Protein AF-A0A1I6NXC6-F1 (afdb_monomer_lite)

InterPro domains:
  IPR058502 PLL-like beta propeller [PF26607] (380-696)

Secondary structure (DSSP, 8-state):
-----EE-HHHHHHHHHHHHH-TT---TT-BSS--TTTTTS--TTSS-BTTTEE-EEEEE-BGGGTB-HHHHHHHHHHTT-TTEEEEEETTEEEE-SSSSSTT-EEE--SS---SSEEEEEE-TTGGGG--SPP--GGGGGG----PPPP---PPPP-PPPPPPPPPPPPPPPP-TTTT-S--HHHHHHHHHHHHHTT--HHHHHHHHHHHHHHTSS---S--STT-BTTTTB-GGGTS--HHHHH-HHHHHHHHHHHHHHHHHH-TT--HHHHHHHHH---GGGGGGTGGGHHHHHHHHHHHHHHHHHHSSPPP-PPPP----------------------PPPP-PPPP-PPPPPPPPPPPPPPPPPPEEEEEEEE-TTS-EEEEEEETTSEEEEEEESSTTSPEEEEEEEEE-BSS--EEEE-TTS-EEEEEEBTTSEEEEEEESSTTSPPPPPEEEEEEBSSPPEEEE-TTS-EEEEEEBTTS-EEEEEBSSTT-PBPPPEE----EEEEEEEEE-TTS-EEEEEEETTS-EEEEEESSTTPPBPPPEE----BSSPPEEEE-GGG-EEEEEEBTTS-EEEEESTTTT---EEEE--EEEEEEEEE-TTS-EEEEEEETTS-EEEEEBSSTTSPBPPPEE----BSSPPEEEE-TTS-EEEEEEBTTSPEEEEE-SSTTSPPPPPEESGGGB--

Sequence (698 aa):
MAANWRLAGSLETLRAQFDAAFPQRSKETDGTIGNAEHQSRESDHNPWYGPGIVTAMDITHDPAHGVDINRLTDELAASRDPRIKYIIANGLILDSRPGQSPWQWTQYNGSNPHTKHFHISVMDSPVCDDRRPWNLPSLAGQQGHKPQQPNPQQPHHPQPHHPQQPGRPPKAPQWPFGNMPWDPNVCKTIFRVGRDMHVSPKVMLSAFETGLVESQMQNVDHGDRDSVGVFQQRPSQGWGSVEQCRDVRHASRKYFERAIAVERQNPHYNAGQIAPDVQRPQEDLRGKYQQREGDARKLLDWTAKAVEAEDAPPQQGQPPNQGQPPQQGQPPNQGQPPQQGQPPQQGQPPNQGQPPRPTPPPAPEPVVPAVFGTGILTGRDGALSAFATSLSGEVVTAWQVEPGGDWVGWLGIGGEPAGRPVVVREPSGGMAVFVRDNNGEVITSSCPKQGAKWGPWIGLRGRITDDPVAVLRPDGAIALYAVGEDGRLHSAAQAGRGGHWNDWDDHGGELIGRPAVALGPNGAVSVFARNARREVVMSTQGTAGAGWSDWTSLGGSMAGDPVVVTLAHGVTVLFAVGDDQQLYCQERPGEGGTWSALGGDFTGTPAIGLNPNGRLEVFVRDTSGAVHTAEQQVAHGGWTAWTDLGGELEGDPVAISRPDGACTLFAIGRDGDMRTAHQPEPDSPWKPWADLVDTLKA

Foldseek 3Di:
DPQDADEQQQVVLVVVLCCVLQVPDDCPPKAQADDPVRQVDDDLNWLDADSRYRFKIKGFDDVVRPRHPLQVVLQVLLLLQLFWQWKAAQQWIAGCDDDPHHSAIDGHPDPDNRHGIMMTGTDSDNSSNPNPHDDGPSSPPPPDDDDDDDDDDDDDDDDDDDDDDDDDADAQDDDPPPPQPADLVLLLLLLVLCVLQLPDPQLSLLLLLQLCVQPNNDQALDDPPQQGGSNRDHVVVVLNDSVQRSPSNSVSNSLSVQLVVQCVVPVPDGSLQSNCSSVVDPPVCSNSSVVCSVVSVVSNVSSVSNVSNVPDDDDPDDPDDDDDDDDDDDDDDDDDDDDDDDDDDDDDDDDDDDDDDDDDPPDRDDRAFQFAAWEWDQFSQRKIKIWTQGPNQFIWIKIAPHHVAFIAGIDGQGDRAPAHWYKDQFSLSKIKIWGQHPQQWIKIWIDSHPPGRIDDIDTLGFRADHTWDWDQFPQRKIKTWGQGPQQFIWMWIAPGRVHDIDHIDTQGDQFDDGWEWDADPQRKIKIWGAHPQQFIWIWIDGHPPHRIDDIGTLGARFQETKYWDAFPPRWIKIWGQHPQRWIWMWTRRPPPTHIDTPGDAFDYYKEWAAFPQQKIKIWTAHPQGWIWIWIAPHHVHDIDDIDTLGAQFDFTKYWDQDNQGKIKIWGAHPSSFIWIKIDPHHPHDIDHIDGSVVSHDD

Radius of gyration: 32.99 Å; chains: 1; bounding box: 83×72×105 Å

Structure (mmCIF, N/CA/C/O backbone):
data_AF-A0A1I6NXC6-F1
#
_entry.id   AF-A0A1I6NXC6-F1
#
loop_
_atom_site.group_PDB
_atom_site.id
_atom_site.type_symbol
_atom_site.label_atom_id
_atom_site.label_alt_id
_atom_site.label_comp_id
_atom_site.label_asym_id
_atom_site.label_entity_id
_atom_site.label_seq_id
_atom_site.pdbx_PDB_ins_code
_atom_site.Cartn_x
_atom_site.Cartn_y
_atom_site.Cartn_z
_atom_site.occupancy
_atom_site.B_iso_or_equiv
_atom_site.auth_seq_id
_atom_site.auth_comp_id
_atom_site.auth_asym_id
_atom_site.auth_atom_id
_atom_site.pdbx_PDB_model_num
ATOM 1 N N . MET A 1 1 ? 35.362 44.430 -30.955 1.00 41.31 1 MET A N 1
ATOM 2 C CA . MET A 1 1 ? 35.226 44.664 -29.502 1.00 41.31 1 MET A CA 1
ATOM 3 C C . MET A 1 1 ? 34.433 43.488 -28.971 1.00 41.31 1 MET A C 1
ATOM 5 O O . MET A 1 1 ? 33.267 43.388 -29.323 1.00 41.31 1 MET A O 1
ATOM 9 N N . ALA A 1 2 ? 35.073 42.534 -28.289 1.00 48.44 2 ALA A N 1
ATOM 10 C CA . ALA A 1 2 ? 34.343 41.422 -27.681 1.00 48.44 2 ALA A CA 1
ATOM 11 C C . ALA A 1 2 ? 33.332 42.025 -26.700 1.00 48.44 2 ALA A C 1
ATOM 13 O O . ALA A 1 2 ? 33.720 42.838 -25.861 1.00 48.44 2 ALA A O 1
ATOM 14 N N . ALA A 1 3 ? 32.045 41.727 -26.873 1.00 57.53 3 ALA A N 1
ATOM 15 C CA . ALA A 1 3 ? 31.033 42.173 -25.929 1.00 57.53 3 ALA A CA 1
ATOM 16 C C . ALA A 1 3 ? 31.416 41.616 -24.551 1.00 57.53 3 ALA A C 1
ATOM 18 O O . ALA A 1 3 ? 31.557 40.402 -24.404 1.00 57.53 3 ALA A O 1
ATOM 19 N N . ASN A 1 4 ? 31.668 42.500 -23.581 1.00 77.25 4 ASN A N 1
ATOM 20 C CA . ASN A 1 4 ? 31.928 42.104 -22.201 1.00 77.25 4 ASN A CA 1
ATOM 21 C C . ASN A 1 4 ? 30.671 41.404 -21.688 1.00 77.25 4 ASN A C 1
ATOM 23 O O . ASN A 1 4 ? 29.677 42.071 -21.413 1.00 77.25 4 ASN A O 1
ATOM 27 N N . TRP A 1 5 ? 30.713 40.077 -21.606 1.00 88.19 5 TRP A N 1
ATOM 28 C CA . TRP A 1 5 ? 29.634 39.273 -21.057 1.00 88.19 5 TRP A CA 1
ATOM 29 C C . TRP A 1 5 ? 30.101 38.516 -19.821 1.00 88.19 5 TRP A C 1
ATOM 31 O O . TRP A 1 5 ? 31.293 38.248 -19.651 1.00 88.19 5 TRP A O 1
ATOM 41 N N . ARG A 1 6 ? 29.151 38.156 -18.960 1.00 91.94 6 ARG A N 1
ATOM 42 C CA . ARG A 1 6 ? 29.378 37.222 -17.852 1.00 91.94 6 ARG A CA 1
ATOM 43 C C . ARG A 1 6 ? 28.162 36.337 -17.629 1.00 91.94 6 ARG A C 1
ATOM 45 O O . ARG A 1 6 ? 27.051 36.708 -18.001 1.00 91.94 6 ARG A O 1
ATOM 52 N N . LEU A 1 7 ? 28.369 35.192 -16.990 1.00 94.50 7 LEU A N 1
ATOM 53 C CA . LEU A 1 7 ? 27.272 34.341 -16.546 1.00 94.50 7 LEU A CA 1
ATOM 54 C C . LEU A 1 7 ? 26.564 34.987 -15.342 1.00 94.50 7 LEU A C 1
ATOM 56 O O . LEU A 1 7 ? 27.175 35.719 -14.553 1.00 94.50 7 LEU A O 1
ATOM 60 N N . ALA A 1 8 ? 25.264 34.738 -15.215 1.00 96.56 8 ALA A N 1
ATOM 61 C CA . ALA A 1 8 ? 24.493 35.099 -14.035 1.00 96.56 8 ALA A CA 1
ATOM 62 C C . ALA A 1 8 ? 25.135 34.516 -12.761 1.00 96.56 8 ALA A C 1
ATOM 64 O O . ALA A 1 8 ? 25.502 33.339 -12.719 1.00 96.56 8 ALA A O 1
ATOM 65 N N . GLY A 1 9 ? 25.266 35.329 -11.710 1.00 95.00 9 GLY A N 1
ATOM 66 C CA . GLY A 1 9 ? 25.979 34.948 -10.488 1.00 95.00 9 GLY A CA 1
ATOM 67 C C . GLY A 1 9 ? 25.385 33.723 -9.789 1.00 95.00 9 GLY A C 1
ATOM 68 O O . GLY A 1 9 ? 26.129 32.923 -9.225 1.00 95.00 9 GLY A O 1
ATOM 69 N N . SER A 1 10 ? 24.066 33.530 -9.874 1.00 97.00 10 SER A N 1
ATOM 70 C CA . SER A 1 10 ? 23.400 32.327 -9.364 1.00 97.00 10 SER A CA 1
ATOM 71 C C . SER A 1 10 ? 23.815 31.061 -10.120 1.00 97.00 10 SER A C 1
ATOM 73 O O . SER A 1 10 ? 24.087 30.043 -9.486 1.00 97.00 10 SER A O 1
ATOM 75 N N . LEU A 1 11 ? 23.943 31.118 -11.449 1.00 97.50 11 LEU A N 1
ATOM 76 C CA . LEU A 1 11 ? 24.379 29.987 -12.273 1.00 97.50 11 LEU A CA 1
ATOM 77 C C . LEU A 1 11 ? 25.868 29.677 -12.078 1.00 97.50 11 LEU A C 1
ATOM 79 O O . LEU A 1 11 ? 26.252 28.509 -12.087 1.00 97.50 11 LEU A O 1
ATOM 83 N N . GLU A 1 12 ? 26.703 30.689 -11.820 1.00 96.81 12 GLU A N 1
ATOM 84 C CA . GLU A 1 12 ? 28.094 30.469 -11.400 1.00 96.81 12 GLU A CA 1
ATOM 85 C C . GLU A 1 12 ? 28.165 29.690 -10.081 1.00 96.81 12 GLU A C 1
ATOM 87 O O . GLU A 1 12 ? 28.924 28.723 -9.986 1.00 96.81 12 GLU A O 1
ATOM 92 N N . THR A 1 13 ? 27.352 30.074 -9.088 1.00 97.06 13 THR A N 1
ATOM 93 C CA . THR A 1 13 ? 27.250 29.352 -7.812 1.00 97.06 13 THR A CA 1
ATOM 94 C C . THR A 1 13 ? 26.755 27.919 -8.027 1.00 97.06 13 THR A C 1
ATOM 96 O O . THR A 1 13 ? 27.363 26.989 -7.501 1.00 97.06 13 THR A O 1
ATOM 99 N N . LEU A 1 14 ? 25.711 27.718 -8.841 1.00 96.19 14 LEU A N 1
ATOM 100 C CA . LEU A 1 14 ? 25.164 26.388 -9.134 1.00 96.19 14 LEU A CA 1
ATOM 101 C C . LEU A 1 14 ? 26.211 25.478 -9.778 1.00 96.19 14 LEU A C 1
ATOM 103 O O . LEU A 1 14 ? 26.420 24.350 -9.336 1.00 96.19 14 LEU A O 1
ATOM 107 N N . ARG A 1 15 ? 26.912 25.984 -10.799 1.00 95.75 15 ARG A N 1
ATOM 108 C CA . ARG A 1 15 ? 27.967 25.241 -11.495 1.00 95.75 15 ARG A CA 1
ATOM 109 C C . ARG A 1 15 ? 29.103 24.861 -10.555 1.00 95.75 15 ARG A C 1
ATOM 111 O O . ARG A 1 15 ? 29.583 23.735 -10.614 1.00 95.75 15 ARG A O 1
ATOM 118 N N . ALA A 1 16 ? 29.516 25.777 -9.680 1.00 94.94 16 ALA A N 1
ATOM 119 C CA . ALA A 1 16 ? 30.554 25.502 -8.694 1.00 94.94 16 ALA A CA 1
ATOM 120 C C . ALA A 1 16 ? 30.125 24.411 -7.703 1.00 94.94 16 ALA A C 1
ATOM 122 O O . ALA A 1 16 ? 30.927 23.540 -7.379 1.00 94.94 16 ALA A O 1
ATOM 123 N N . GLN A 1 17 ? 28.864 24.413 -7.259 1.00 95.31 17 GLN A N 1
ATOM 124 C CA . GLN A 1 17 ? 28.348 23.356 -6.388 1.00 95.31 17 GLN A CA 1
ATOM 125 C C . GLN A 1 17 ? 28.263 22.006 -7.108 1.00 95.31 17 GLN A C 1
ATOM 127 O O . GLN A 1 17 ? 28.632 20.997 -6.515 1.00 95.31 17 GLN A O 1
ATOM 132 N N . PHE A 1 18 ? 27.861 21.975 -8.384 1.00 93.75 18 PHE A N 1
ATOM 133 C CA . PHE A 1 18 ? 27.894 20.749 -9.188 1.00 93.75 18 PHE A CA 1
ATOM 134 C C . PHE A 1 18 ? 29.313 20.211 -9.375 1.00 93.75 18 PHE A C 1
ATOM 136 O O . PHE A 1 18 ? 29.541 19.021 -9.189 1.00 93.75 18 PHE A O 1
ATOM 143 N N . ASP A 1 19 ? 30.274 21.075 -9.701 1.00 93.31 19 ASP A N 1
ATOM 144 C CA . ASP A 1 19 ? 31.680 20.684 -9.849 1.00 93.31 19 ASP A CA 1
ATOM 145 C C . ASP A 1 19 ? 32.289 20.191 -8.530 1.00 93.31 19 ASP A C 1
ATOM 147 O O . ASP A 1 19 ? 33.120 19.287 -8.536 1.00 93.31 19 ASP A O 1
ATOM 151 N N . ALA A 1 20 ? 31.875 20.764 -7.398 1.00 91.25 20 ALA A N 1
ATOM 152 C CA . ALA A 1 20 ? 32.341 20.345 -6.082 1.00 91.25 20 ALA A CA 1
ATOM 153 C C . ALA A 1 20 ? 31.706 19.022 -5.625 1.00 91.25 20 ALA A C 1
ATOM 155 O O . ALA A 1 20 ? 32.400 18.185 -5.048 1.00 91.25 20 ALA A O 1
ATOM 156 N N . ALA A 1 21 ? 30.408 18.831 -5.872 1.00 87.06 21 ALA A N 1
ATOM 157 C CA . ALA A 1 21 ? 29.679 17.616 -5.507 1.00 87.06 21 ALA A CA 1
ATOM 158 C C . ALA A 1 21 ? 30.024 16.429 -6.421 1.00 87.06 21 ALA A C 1
ATOM 160 O O . ALA A 1 21 ? 30.088 15.293 -5.957 1.00 87.06 21 ALA A O 1
ATOM 161 N N . PHE A 1 22 ? 30.300 16.696 -7.701 1.00 90.81 22 PHE A N 1
ATOM 162 C CA . PHE A 1 22 ? 30.570 15.688 -8.725 1.00 90.81 22 PHE A CA 1
ATOM 163 C C . PHE A 1 22 ? 31.883 16.003 -9.458 1.00 90.81 22 PHE A C 1
ATOM 165 O O . PHE A 1 22 ? 31.875 16.362 -10.637 1.00 90.81 22 PHE A O 1
ATOM 172 N N . PRO A 1 23 ? 33.044 15.869 -8.788 1.00 91.81 23 PRO A N 1
ATOM 173 C CA . PRO A 1 23 ? 34.330 16.313 -9.333 1.00 91.81 23 PRO A CA 1
ATOM 174 C C . PRO A 1 23 ? 34.768 15.550 -10.590 1.00 91.81 23 PRO A C 1
ATOM 176 O O . PRO A 1 23 ? 35.602 16.044 -11.346 1.00 91.81 23 PRO A O 1
ATOM 179 N N . GLN A 1 24 ? 34.213 14.356 -10.815 1.00 92.19 24 GLN A N 1
ATOM 180 C CA . GLN A 1 24 ? 34.509 13.503 -11.968 1.00 92.19 24 GLN A CA 1
ATOM 181 C C . GLN A 1 24 ? 33.476 13.613 -13.096 1.00 92.19 24 GLN A C 1
ATOM 183 O O . GLN A 1 24 ? 33.623 12.922 -14.100 1.00 92.19 24 GLN A O 1
ATOM 188 N N . ARG A 1 25 ? 32.452 14.469 -12.961 1.00 94.69 25 ARG A N 1
ATOM 189 C CA . ARG A 1 25 ? 31.412 14.594 -13.984 1.00 94.69 25 ARG A CA 1
ATOM 190 C C . ARG A 1 25 ? 31.987 15.014 -15.334 1.00 94.69 25 ARG A C 1
ATOM 192 O O . ARG A 1 25 ? 32.859 15.887 -15.423 1.00 94.69 25 ARG A O 1
ATOM 199 N N . SER A 1 26 ? 31.411 14.465 -16.391 1.00 91.19 26 SER A N 1
ATOM 200 C CA . SER A 1 26 ? 31.588 14.941 -17.749 1.00 91.19 26 SER A CA 1
ATOM 201 C C . SER A 1 26 ? 31.119 16.391 -17.869 1.00 91.19 26 SER A C 1
ATOM 203 O O . SER A 1 26 ? 30.160 16.830 -17.226 1.00 91.19 26 SER A O 1
ATOM 205 N N . LYS A 1 27 ? 31.825 17.139 -18.717 1.00 93.62 27 LYS A N 1
ATOM 206 C CA . LYS A 1 27 ? 31.499 18.517 -19.111 1.00 93.62 27 LYS A CA 1
ATOM 207 C C . LYS A 1 27 ? 31.366 18.643 -20.631 1.00 93.62 27 LYS A C 1
ATOM 209 O O . LYS A 1 27 ? 31.458 19.741 -21.166 1.00 93.62 27 LYS A O 1
ATOM 214 N N . GLU A 1 28 ? 31.203 17.515 -21.328 1.00 87.69 28 GLU A N 1
ATOM 215 C CA . GLU A 1 28 ? 31.209 17.420 -22.796 1.00 87.69 28 GLU A CA 1
ATOM 216 C C . GLU A 1 28 ? 30.184 18.347 -23.459 1.00 87.69 28 GLU A C 1
ATOM 218 O O . GLU A 1 28 ? 30.445 18.908 -24.521 1.00 87.69 28 GLU A O 1
ATOM 223 N N . THR A 1 29 ? 29.033 18.532 -22.814 1.00 86.75 29 THR A N 1
ATOM 224 C CA . THR A 1 29 ? 27.932 19.367 -23.309 1.00 86.75 29 THR A CA 1
ATOM 225 C C . THR A 1 29 ? 27.612 20.545 -22.390 1.00 86.75 29 THR A C 1
ATOM 227 O O . THR A 1 29 ? 26.541 21.132 -22.511 1.00 86.75 29 THR A O 1
ATOM 230 N N . ASP A 1 30 ? 28.518 20.903 -21.473 1.00 90.44 30 ASP A N 1
ATOM 231 C CA . ASP A 1 30 ? 28.345 22.103 -20.657 1.00 90.44 30 ASP A CA 1
ATOM 232 C C . ASP A 1 30 ? 28.403 23.347 -21.555 1.00 90.44 30 ASP A C 1
ATOM 234 O O . ASP A 1 30 ? 29.331 23.524 -22.347 1.00 90.44 30 ASP A O 1
ATOM 238 N N . GLY A 1 31 ? 27.423 24.235 -21.408 1.00 87.38 31 GLY A N 1
ATOM 239 C CA . GLY A 1 31 ? 27.270 25.410 -22.262 1.00 87.38 31 GLY A CA 1
ATOM 240 C C . GLY A 1 31 ? 26.819 26.621 -21.462 1.00 87.38 31 GLY A C 1
ATOM 241 O O . GLY A 1 31 ? 25.919 26.521 -20.642 1.00 87.38 31 GLY A O 1
ATOM 242 N N . THR A 1 32 ? 27.446 27.778 -21.667 1.00 83.44 32 THR A N 1
ATOM 243 C CA . THR A 1 32 ? 27.064 29.035 -20.983 1.00 83.44 32 THR A CA 1
ATOM 244 C C . THR A 1 32 ? 26.995 30.232 -21.920 1.00 83.44 32 THR A C 1
ATOM 246 O O . THR A 1 32 ? 26.836 31.354 -21.455 1.00 83.44 32 THR A O 1
ATOM 249 N N . ILE A 1 33 ? 27.226 30.032 -23.217 1.00 82.00 33 ILE A N 1
ATOM 250 C CA . ILE A 1 33 ? 27.068 31.064 -24.238 1.00 82.00 33 ILE A CA 1
ATOM 251 C C . ILE A 1 33 ? 26.760 30.414 -25.587 1.00 82.00 33 ILE A C 1
ATOM 253 O O . ILE A 1 33 ? 27.369 29.409 -25.959 1.00 82.00 33 ILE A O 1
ATOM 257 N N . GLY A 1 34 ? 25.829 31.006 -26.332 1.00 65.88 34 GLY A N 1
ATOM 258 C CA . GLY A 1 34 ? 25.499 30.589 -27.687 1.00 65.88 34 GLY A CA 1
ATOM 259 C C . GLY A 1 34 ? 26.682 30.765 -28.647 1.00 65.88 34 GLY A C 1
ATOM 260 O O . GLY A 1 34 ? 27.421 31.752 -28.577 1.00 65.88 34 GLY A O 1
ATOM 261 N N . ASN A 1 35 ? 26.858 29.820 -29.577 1.00 63.41 35 ASN A N 1
ATOM 262 C CA . ASN A 1 35 ? 27.834 29.950 -30.664 1.00 63.41 35 ASN A CA 1
ATOM 263 C C . ASN A 1 35 ? 27.443 31.088 -31.643 1.00 63.41 35 ASN A C 1
ATOM 265 O O . ASN A 1 35 ? 26.356 31.653 -31.548 1.00 63.41 35 ASN A O 1
ATOM 269 N N . ALA A 1 36 ? 28.313 31.435 -32.599 1.00 55.56 36 ALA A N 1
ATOM 270 C CA . ALA A 1 36 ? 28.090 32.568 -33.511 1.00 55.56 36 ALA A CA 1
ATOM 271 C C . ALA A 1 36 ? 26.783 32.477 -34.338 1.00 55.56 36 ALA A C 1
ATOM 273 O O . ALA A 1 36 ? 26.189 33.509 -34.638 1.00 55.56 36 ALA A O 1
ATOM 274 N N . GLU A 1 37 ? 26.298 31.268 -34.651 1.00 52.62 37 GLU A N 1
ATOM 275 C CA . GLU A 1 37 ? 24.985 31.039 -35.288 1.00 52.62 37 GLU A CA 1
ATOM 276 C C . GLU A 1 37 ? 23.809 31.175 -34.303 1.00 52.62 37 GLU A C 1
ATOM 278 O O . GLU A 1 37 ? 22.696 31.524 -34.684 1.00 52.62 37 GLU A O 1
ATOM 283 N N . HIS A 1 38 ? 24.033 30.920 -33.014 1.00 57.31 38 HIS A N 1
ATOM 284 C CA . HIS A 1 38 ? 23.045 31.057 -31.942 1.00 57.31 38 HIS A CA 1
ATOM 285 C C . HIS A 1 38 ? 22.894 32.514 -31.460 1.00 57.31 38 HIS A C 1
ATOM 287 O O . HIS A 1 38 ? 21.859 32.874 -30.898 1.00 57.31 38 HIS A O 1
ATOM 293 N N . GLN A 1 39 ? 23.897 33.364 -31.711 1.00 60.62 39 GLN A N 1
ATOM 294 C CA . GLN A 1 39 ? 23.904 34.790 -31.353 1.00 60.62 39 GLN A CA 1
ATOM 295 C C . GLN A 1 39 ? 23.007 35.662 -32.245 1.00 60.62 39 GLN A C 1
ATOM 297 O O . GLN A 1 39 ? 22.719 36.801 -31.887 1.00 60.62 39 GLN A O 1
ATOM 302 N N . SER A 1 40 ? 22.522 35.147 -33.381 1.00 59.69 40 SER A N 1
ATOM 303 C CA . SER A 1 40 ? 21.621 35.881 -34.282 1.00 59.69 40 SER A CA 1
ATOM 304 C C . SER A 1 40 ? 20.133 35.784 -33.907 1.00 59.69 40 SER A C 1
ATOM 306 O O . SER A 1 40 ? 19.291 36.276 -34.657 1.00 59.69 40 SER A O 1
ATOM 308 N N . ARG A 1 41 ? 19.787 35.130 -32.789 1.00 66.12 41 ARG A N 1
ATOM 309 C CA . ARG A 1 41 ? 18.406 34.919 -32.310 1.00 66.12 41 ARG A CA 1
ATOM 310 C C . ARG A 1 41 ? 18.233 35.332 -30.849 1.00 66.12 41 ARG A C 1
ATOM 312 O O . ARG A 1 41 ? 19.198 35.338 -30.094 1.00 66.12 41 ARG A O 1
ATOM 319 N N . GLU A 1 42 ? 17.007 35.636 -30.430 1.00 68.69 42 GLU A N 1
ATOM 320 C CA . GLU A 1 42 ? 16.698 35.847 -29.009 1.00 68.69 42 GLU A CA 1
ATOM 321 C C . GLU A 1 42 ? 16.856 34.520 -28.247 1.00 68.69 42 GLU A C 1
ATOM 323 O O . GLU A 1 42 ? 16.212 33.520 -28.571 1.00 68.69 42 GLU A O 1
ATOM 328 N N . SER A 1 43 ? 17.786 34.478 -27.289 1.00 81.69 43 SER A N 1
ATOM 329 C CA . SER A 1 43 ? 18.111 33.286 -26.499 1.00 81.69 43 SER A CA 1
ATOM 330 C C . SER A 1 43 ? 18.700 33.694 -25.153 1.00 81.69 43 SER A C 1
ATOM 332 O O . SER A 1 43 ? 19.532 34.600 -25.096 1.00 81.69 43 SER A O 1
ATOM 334 N N . ASP A 1 44 ? 18.341 32.977 -24.087 1.00 86.62 44 ASP A N 1
ATOM 335 C CA . ASP A 1 44 ? 18.899 33.199 -22.746 1.00 86.62 44 ASP A CA 1
ATOM 336 C C . ASP A 1 44 ? 20.384 32.783 -22.646 1.00 86.62 44 ASP A C 1
ATOM 338 O O . ASP A 1 44 ? 21.064 33.154 -21.691 1.00 86.62 44 ASP A O 1
ATOM 342 N N . HIS A 1 45 ? 20.903 32.084 -23.669 1.00 88.44 45 HIS A N 1
ATOM 343 C CA . HIS A 1 45 ? 22.333 31.809 -23.890 1.00 88.44 45 HIS A CA 1
ATOM 344 C C . HIS A 1 45 ? 23.099 32.984 -24.526 1.00 88.44 45 HIS A C 1
ATOM 346 O O . HIS A 1 45 ? 24.307 32.881 -24.745 1.00 88.44 45 HIS A O 1
ATOM 352 N N . ASN A 1 46 ? 22.434 34.100 -24.841 1.00 87.69 46 ASN A N 1
ATOM 353 C CA . ASN A 1 46 ? 23.082 35.304 -25.363 1.00 87.69 46 ASN A CA 1
ATOM 354 C C . ASN A 1 46 ? 23.278 36.357 -24.259 1.00 87.69 46 ASN A C 1
ATOM 356 O O . ASN A 1 46 ? 22.527 36.381 -23.290 1.00 87.69 46 ASN A O 1
ATOM 360 N N . PRO A 1 47 ? 24.274 37.254 -24.368 1.00 86.56 47 PRO A N 1
ATOM 361 C CA . PRO A 1 47 ? 24.420 38.368 -23.433 1.00 86.56 47 PRO A CA 1
ATOM 362 C C . PRO A 1 47 ? 23.311 39.398 -23.677 1.00 86.56 47 PRO A C 1
ATOM 364 O O . PRO A 1 47 ? 23.446 40.264 -24.541 1.00 86.56 47 PRO A O 1
ATOM 367 N N . TRP A 1 48 ? 22.198 39.282 -22.956 1.00 83.81 48 TRP A N 1
ATOM 368 C CA . TRP A 1 48 ? 20.990 40.057 -23.260 1.00 83.81 48 TRP A CA 1
ATOM 369 C C . TRP A 1 48 ? 20.456 40.853 -22.065 1.00 83.81 48 TRP A C 1
ATOM 371 O O . TRP A 1 48 ? 19.872 41.919 -22.255 1.00 83.81 48 TRP A O 1
ATOM 381 N N . TYR A 1 49 ? 20.691 40.386 -20.835 1.00 84.75 49 TYR A N 1
ATOM 382 C CA . TYR A 1 49 ? 20.194 41.045 -19.631 1.00 84.75 49 TYR A CA 1
ATOM 383 C C . TYR A 1 49 ? 21.240 42.005 -19.036 1.00 84.75 49 TYR A C 1
ATOM 385 O O . TYR A 1 49 ? 22.387 41.632 -18.790 1.00 84.75 49 TYR A O 1
ATOM 393 N N . GLY A 1 50 ? 20.860 43.259 -18.773 1.00 79.88 50 GLY A N 1
ATOM 394 C CA . GLY A 1 50 ? 21.721 44.238 -18.096 1.00 79.88 50 GLY A CA 1
ATOM 395 C C . GLY A 1 50 ? 23.077 44.474 -18.799 1.00 79.88 50 GLY A C 1
ATOM 396 O O . GLY A 1 50 ? 23.106 44.638 -20.018 1.00 79.88 50 GLY A O 1
ATOM 397 N N . PRO A 1 51 ? 24.219 44.516 -18.077 1.00 80.81 51 PRO A N 1
ATOM 398 C CA . PRO A 1 51 ? 25.547 44.800 -18.639 1.00 80.81 51 PRO A CA 1
ATOM 399 C C . PRO A 1 51 ? 26.156 43.610 -19.419 1.00 80.81 51 PRO A C 1
ATOM 401 O O . PRO A 1 51 ? 27.354 43.360 -19.308 1.00 80.81 51 PRO A O 1
ATOM 404 N N . GLY A 1 52 ? 25.348 42.857 -20.173 1.00 85.88 52 GLY A N 1
ATOM 405 C CA . GLY A 1 52 ? 25.785 41.673 -20.924 1.00 85.88 52 GLY A CA 1
ATOM 406 C C . GLY A 1 52 ? 25.756 40.373 -20.113 1.00 85.88 52 GLY A C 1
ATOM 407 O O . GLY A 1 52 ? 26.679 39.567 -20.193 1.00 85.88 52 GLY A O 1
ATOM 408 N N . ILE A 1 53 ? 24.726 40.154 -19.298 1.00 90.88 53 ILE A N 1
ATOM 409 C CA . ILE A 1 53 ? 24.573 38.930 -18.504 1.00 90.88 53 ILE A CA 1
ATOM 410 C C . ILE A 1 53 ? 23.912 37.844 -19.358 1.00 90.88 53 ILE A C 1
ATOM 412 O O . ILE A 1 53 ? 22.889 38.087 -20.002 1.00 90.88 53 ILE A O 1
ATOM 416 N N . VAL A 1 54 ? 24.497 36.646 -19.334 1.00 94.06 54 VAL A N 1
ATOM 417 C CA . VAL A 1 54 ? 23.898 35.418 -19.868 1.00 94.06 54 VAL A CA 1
ATOM 418 C C . VAL A 1 54 ? 23.134 34.725 -18.743 1.00 94.06 54 VAL A C 1
ATOM 420 O O . VAL A 1 54 ? 23.695 34.484 -17.670 1.00 94.06 54 VAL A O 1
ATOM 423 N N . THR A 1 55 ? 21.854 34.433 -18.966 1.00 95.88 55 THR A N 1
ATOM 424 C CA . THR A 1 55 ? 20.938 33.918 -17.935 1.00 95.88 55 THR A CA 1
ATOM 425 C C . THR A 1 55 ? 20.637 32.433 -18.085 1.00 95.88 55 THR A C 1
ATOM 427 O O . THR A 1 55 ? 19.793 31.931 -17.352 1.00 95.88 55 THR A O 1
ATOM 430 N N . ALA A 1 56 ? 21.322 31.721 -18.981 1.00 95.12 56 ALA A N 1
ATOM 431 C CA . ALA A 1 56 ? 21.175 30.282 -19.148 1.00 95.12 56 ALA A CA 1
ATOM 432 C C . ALA A 1 56 ? 22.490 29.507 -19.042 1.00 95.12 56 ALA A C 1
ATOM 434 O O . ALA A 1 56 ? 23.582 30.033 -19.270 1.00 95.12 56 ALA A O 1
ATOM 435 N N . MET A 1 57 ? 22.359 28.230 -18.691 1.00 96.38 57 MET A N 1
ATOM 436 C CA . MET A 1 57 ? 23.447 27.265 -18.646 1.00 96.38 57 MET A CA 1
ATOM 437 C C . MET A 1 57 ? 22.934 25.859 -18.966 1.00 96.38 57 MET A C 1
ATOM 439 O O . MET A 1 57 ? 21.849 25.477 -18.531 1.00 96.38 57 MET A O 1
ATOM 443 N N . ASP A 1 58 ? 23.760 25.084 -19.661 1.00 96.56 58 ASP A N 1
ATOM 444 C CA . ASP A 1 58 ? 23.577 23.656 -19.890 1.00 96.56 58 ASP A CA 1
ATOM 445 C C . ASP A 1 58 ? 24.544 22.864 -18.994 1.00 96.56 58 ASP A C 1
ATOM 447 O O . ASP A 1 58 ? 25.713 23.242 -18.856 1.00 96.56 58 ASP A O 1
ATOM 451 N N . ILE A 1 59 ? 24.065 21.773 -18.391 1.00 95.69 59 ILE A N 1
ATOM 452 C CA . ILE A 1 59 ? 24.859 20.848 -17.567 1.00 95.69 59 ILE A CA 1
ATOM 453 C C . ILE A 1 59 ? 24.739 19.435 -18.131 1.00 95.69 59 ILE A C 1
ATOM 455 O O . ILE A 1 59 ? 23.636 18.907 -18.291 1.00 95.69 59 ILE A O 1
ATOM 459 N N . THR A 1 60 ? 25.888 18.824 -18.413 1.00 95.81 60 THR A N 1
ATOM 460 C CA . THR A 1 60 ? 26.004 17.499 -19.037 1.00 95.81 60 THR A CA 1
ATOM 461 C C . THR A 1 60 ? 25.372 16.391 -18.194 1.00 95.81 60 THR A C 1
ATOM 463 O O . THR A 1 60 ? 25.590 16.321 -16.988 1.00 95.81 60 THR A O 1
ATOM 466 N N . HIS A 1 61 ? 24.628 15.491 -18.840 1.00 91.69 61 HIS A N 1
ATOM 467 C CA . HIS A 1 61 ? 24.162 14.251 -18.230 1.00 91.69 61 HIS A CA 1
ATOM 468 C C . HIS A 1 61 ? 25.332 13.285 -18.059 1.00 91.69 61 HIS A C 1
ATOM 470 O O . HIS A 1 61 ? 25.937 12.853 -19.038 1.00 91.69 61 HIS A O 1
ATOM 476 N N . ASP A 1 62 ? 25.622 12.924 -16.817 1.00 93.69 62 ASP A N 1
ATOM 477 C CA . ASP A 1 62 ? 26.636 11.938 -16.481 1.00 93.69 62 ASP A CA 1
ATOM 478 C C . ASP A 1 62 ? 26.230 11.167 -15.217 1.00 93.69 62 ASP A C 1
ATOM 480 O O . ASP A 1 62 ? 26.734 11.427 -14.118 1.00 93.69 62 ASP A O 1
ATOM 484 N N . PRO A 1 63 ? 25.275 10.230 -15.342 1.00 79.06 63 PRO A N 1
ATOM 485 C CA . PRO A 1 63 ? 24.747 9.511 -14.192 1.00 79.06 63 PRO A CA 1
ATOM 486 C C . PRO A 1 63 ? 25.816 8.622 -13.542 1.00 79.06 63 PRO A C 1
ATOM 488 O O . PRO A 1 63 ? 25.768 8.409 -12.333 1.00 79.06 63 PRO A O 1
ATOM 491 N N . ALA A 1 64 ? 26.821 8.173 -14.306 1.00 82.56 64 ALA A N 1
ATOM 492 C CA . ALA A 1 64 ? 27.935 7.374 -13.796 1.00 82.56 64 ALA A CA 1
ATOM 493 C C . ALA A 1 64 ? 28.770 8.127 -12.747 1.00 82.56 64 ALA A C 1
ATOM 495 O O . ALA A 1 64 ? 29.292 7.510 -11.821 1.00 82.56 64 ALA A O 1
ATOM 496 N N . HIS A 1 65 ? 28.841 9.457 -12.850 1.00 88.44 65 HIS A N 1
ATOM 497 C CA . HIS A 1 65 ? 29.541 10.319 -11.895 1.00 88.44 65 HIS A CA 1
ATOM 498 C C . HIS A 1 65 ? 28.581 11.205 -11.089 1.00 88.44 65 HIS A C 1
ATOM 500 O O . HIS A 1 65 ? 28.974 12.243 -10.560 1.00 88.44 65 HIS A O 1
ATOM 506 N N . GLY A 1 66 ? 27.319 10.781 -10.968 1.00 79.69 66 GLY A N 1
ATOM 507 C CA . GLY A 1 66 ? 26.336 11.377 -10.068 1.00 79.69 66 GLY A CA 1
ATOM 508 C C . GLY A 1 66 ? 25.510 12.526 -10.648 1.00 79.69 66 GLY A C 1
ATOM 509 O O . GLY A 1 66 ? 24.650 13.040 -9.935 1.00 79.69 66 GLY A O 1
ATOM 510 N N . VAL A 1 67 ? 25.692 12.895 -11.921 1.00 88.75 67 VAL A N 1
ATOM 511 C CA . VAL A 1 67 ? 24.920 13.951 -12.599 1.00 88.75 67 VAL A CA 1
ATOM 512 C C . VAL A 1 67 ? 23.794 13.345 -13.432 1.00 88.75 67 VAL A C 1
ATOM 514 O O . VAL A 1 67 ? 23.835 13.248 -14.660 1.00 88.75 67 VAL A O 1
ATOM 517 N N . ASP A 1 68 ? 22.751 12.915 -12.734 1.00 88.06 68 ASP A N 1
ATOM 518 C CA . ASP A 1 68 ? 21.523 12.423 -13.351 1.00 88.06 68 ASP A CA 1
ATOM 519 C C . ASP A 1 68 ? 20.581 13.593 -13.679 1.00 88.06 68 ASP A C 1
ATOM 521 O O . ASP A 1 68 ? 20.136 14.310 -12.780 1.00 88.06 68 ASP A O 1
ATOM 525 N N . ILE A 1 69 ? 20.266 13.790 -14.965 1.00 83.50 69 ILE A N 1
ATOM 526 C CA . ILE A 1 69 ? 19.406 14.891 -15.418 1.00 83.50 69 ILE A CA 1
ATOM 527 C C . ILE A 1 69 ? 17.988 14.794 -14.860 1.00 83.50 69 ILE A C 1
ATOM 529 O O . ILE A 1 69 ? 17.406 15.834 -14.577 1.00 83.50 69 ILE A O 1
ATOM 533 N N . ASN A 1 70 ? 17.439 13.593 -14.654 1.00 73.62 70 ASN A N 1
ATOM 534 C CA . ASN A 1 70 ? 16.095 13.432 -14.102 1.00 73.62 70 ASN A CA 1
ATOM 535 C C . ASN A 1 70 ? 16.090 13.856 -12.637 1.00 73.62 70 ASN A C 1
ATOM 537 O O . ASN A 1 70 ? 15.344 14.754 -12.256 1.00 73.62 70 ASN A O 1
ATOM 541 N N . ARG A 1 71 ? 16.998 13.280 -11.839 1.00 88.50 71 ARG A N 1
ATOM 542 C CA . ARG A 1 71 ? 17.099 13.590 -10.408 1.00 88.50 71 ARG A CA 1
ATOM 543 C C . ARG A 1 71 ? 17.358 15.078 -10.175 1.00 88.50 71 ARG A C 1
ATOM 545 O O . ARG A 1 71 ? 16.660 15.715 -9.397 1.00 88.50 71 ARG A O 1
ATOM 552 N N . LEU A 1 72 ? 18.354 15.641 -10.858 1.00 88.62 72 LEU A N 1
ATOM 553 C CA . LEU A 1 72 ? 18.805 17.008 -10.598 1.00 88.62 72 LEU A CA 1
ATOM 554 C C . LEU A 1 72 ? 17.819 18.069 -11.086 1.00 88.62 72 LEU A C 1
ATOM 556 O O . LEU A 1 72 ? 17.663 19.096 -10.427 1.00 88.62 72 LEU A O 1
ATOM 560 N N . THR A 1 73 ? 17.134 17.841 -12.209 1.00 88.31 73 THR A N 1
ATOM 561 C CA . THR A 1 73 ? 16.100 18.781 -12.666 1.00 88.31 73 THR A CA 1
ATOM 562 C C . THR A 1 73 ? 14.824 18.683 -11.841 1.00 88.31 73 THR A C 1
ATOM 564 O O . THR A 1 73 ? 14.192 19.715 -11.617 1.00 88.31 73 THR A O 1
ATOM 567 N N . ASP A 1 74 ? 14.488 17.504 -11.306 1.00 76.12 74 ASP A N 1
ATOM 568 C CA . ASP A 1 74 ? 13.415 17.356 -10.320 1.00 76.12 74 ASP A CA 1
ATOM 569 C C . ASP A 1 74 ? 13.764 18.060 -8.997 1.00 76.12 74 ASP A C 1
ATOM 571 O O . ASP A 1 74 ? 12.915 18.760 -8.451 1.00 76.12 74 ASP A O 1
ATOM 575 N N . GLU A 1 75 ? 15.005 17.965 -8.504 1.00 87.56 75 GLU A N 1
ATOM 576 C CA . GLU A 1 75 ? 15.453 18.707 -7.313 1.00 87.56 75 GLU A CA 1
ATOM 577 C C . GLU A 1 75 ? 15.403 20.227 -7.529 1.00 87.56 75 GLU A C 1
ATOM 579 O O . GLU A 1 75 ? 14.906 20.964 -6.674 1.00 87.56 75 GLU A O 1
ATOM 584 N N . LEU A 1 76 ? 15.870 20.709 -8.686 1.00 90.88 76 LEU A N 1
ATOM 585 C CA . LEU A 1 76 ? 15.781 22.124 -9.057 1.00 90.88 76 LEU A CA 1
ATOM 586 C C . LEU A 1 76 ? 14.321 22.588 -9.135 1.00 90.88 76 LEU A C 1
ATOM 588 O O . LEU A 1 76 ? 13.982 23.629 -8.577 1.00 90.88 76 LEU A O 1
ATOM 592 N N . ALA A 1 77 ? 13.439 21.811 -9.762 1.00 83.31 77 ALA A N 1
ATOM 593 C CA . ALA A 1 77 ? 12.013 22.115 -9.824 1.00 83.31 77 ALA A CA 1
ATOM 594 C C . ALA A 1 77 ? 11.353 22.121 -8.431 1.00 83.31 77 ALA A C 1
ATOM 596 O O . ALA A 1 77 ? 10.588 23.033 -8.110 1.00 83.31 77 ALA A O 1
ATOM 597 N N . ALA A 1 78 ? 11.673 21.134 -7.590 1.00 76.19 78 ALA A N 1
ATOM 598 C CA . ALA A 1 78 ? 11.136 20.992 -6.239 1.00 76.19 78 ALA A CA 1
ATOM 599 C C . ALA A 1 78 ? 11.606 22.108 -5.299 1.00 76.19 78 ALA A C 1
ATOM 601 O O . ALA A 1 78 ? 10.842 22.537 -4.436 1.00 76.19 78 ALA A O 1
ATOM 602 N N . SER A 1 79 ? 12.822 22.629 -5.502 1.00 90.00 79 SER A N 1
ATOM 603 C CA . SER A 1 79 ? 13.358 23.740 -4.707 1.00 90.00 79 SER A CA 1
ATOM 604 C C . SER A 1 79 ? 12.489 25.000 -4.772 1.00 90.00 79 SER A C 1
ATOM 606 O O . SER A 1 79 ? 12.567 25.844 -3.879 1.00 90.00 79 SER A O 1
ATOM 608 N N . ARG A 1 80 ? 11.686 25.140 -5.841 1.00 89.56 80 ARG A N 1
ATOM 609 C CA . ARG A 1 80 ? 10.931 26.352 -6.183 1.00 89.56 80 ARG A CA 1
ATOM 610 C C . ARG A 1 80 ? 11.764 27.622 -6.052 1.00 89.56 80 ARG A C 1
ATOM 612 O O . ARG A 1 80 ? 11.261 28.675 -5.657 1.00 89.56 80 ARG A O 1
ATOM 619 N N . ASP A 1 81 ? 13.055 27.506 -6.362 1.00 94.06 81 ASP A N 1
ATOM 620 C CA . ASP A 1 81 ? 13.985 28.597 -6.163 1.00 94.06 81 ASP A CA 1
ATOM 621 C C . ASP A 1 81 ? 13.543 29.795 -7.021 1.00 94.06 81 ASP A C 1
ATOM 623 O O . ASP A 1 81 ? 13.391 29.655 -8.241 1.00 94.06 81 ASP A O 1
ATOM 627 N N . PRO A 1 82 ? 13.327 30.979 -6.416 1.00 91.81 82 PRO A N 1
ATOM 628 C CA . PRO A 1 82 ? 12.770 32.136 -7.114 1.00 91.81 82 PRO A CA 1
ATOM 629 C C . PRO A 1 82 ? 13.683 32.665 -8.226 1.00 91.81 82 PRO A C 1
ATOM 631 O O . PRO A 1 82 ? 13.278 33.534 -8.998 1.00 91.81 82 PRO A O 1
ATOM 634 N N . ARG A 1 83 ? 14.925 32.173 -8.307 1.00 97.50 83 ARG A N 1
ATOM 635 C CA . ARG A 1 83 ? 15.865 32.505 -9.373 1.00 97.50 83 ARG A CA 1
ATOM 636 C C . ARG A 1 83 ? 15.548 31.767 -10.665 1.00 97.50 83 ARG A C 1
ATOM 638 O O . ARG A 1 83 ? 15.904 32.280 -11.716 1.00 97.50 83 ARG A O 1
ATOM 645 N N . ILE A 1 84 ? 14.902 30.604 -10.623 1.00 97.19 84 ILE A N 1
ATOM 646 C CA . ILE A 1 84 ? 14.604 29.795 -11.812 1.00 97.19 84 ILE A CA 1
ATOM 647 C C . ILE A 1 84 ? 13.565 30.518 -12.670 1.00 97.19 84 ILE A C 1
ATOM 649 O O . ILE A 1 84 ? 12.534 30.938 -12.154 1.00 97.19 84 ILE A O 1
ATOM 653 N N . LYS A 1 85 ? 13.822 30.630 -13.977 1.00 95.31 85 LYS A N 1
ATOM 654 C CA . LYS A 1 85 ? 12.875 31.093 -15.008 1.00 95.31 85 LYS A CA 1
ATOM 655 C C . LYS A 1 85 ? 12.236 29.911 -15.721 1.00 95.31 85 LYS A C 1
ATOM 657 O O . LYS A 1 85 ? 11.017 29.824 -15.801 1.00 95.31 85 LYS A O 1
ATOM 662 N N . TYR A 1 86 ? 13.053 28.984 -16.213 1.00 96.25 86 TYR A N 1
ATOM 663 C CA . TYR A 1 86 ? 12.585 27.701 -16.727 1.00 96.25 86 TYR A CA 1
ATOM 664 C C . TYR A 1 86 ? 13.715 26.667 -16.758 1.00 96.25 86 TYR A C 1
ATOM 666 O O . TYR A 1 86 ? 14.897 27.013 -16.722 1.00 96.25 86 TYR A O 1
ATOM 674 N N . ILE A 1 87 ? 13.347 25.392 -16.853 1.00 96.94 87 ILE A N 1
ATOM 675 C CA . ILE A 1 87 ? 14.259 24.252 -16.992 1.00 96.94 87 ILE A CA 1
ATOM 676 C C . ILE A 1 87 ? 13.787 23.410 -18.178 1.00 96.94 87 ILE A C 1
ATOM 678 O O . ILE A 1 87 ? 12.584 23.216 -18.340 1.00 96.94 87 ILE A O 1
ATOM 682 N N . ILE A 1 88 ? 14.709 22.914 -19.005 1.00 92.19 88 ILE A N 1
ATOM 683 C CA . ILE A 1 88 ? 14.414 22.002 -20.117 1.00 92.19 88 ILE A CA 1
ATOM 684 C C . ILE A 1 88 ? 15.268 20.744 -19.968 1.00 92.19 88 ILE A C 1
ATOM 686 O O . ILE A 1 88 ? 16.492 20.827 -19.870 1.00 92.19 88 ILE A O 1
ATOM 690 N N . ALA A 1 89 ? 14.628 19.581 -19.978 1.00 88.50 89 ALA A N 1
ATOM 691 C CA . ALA A 1 89 ? 15.294 18.283 -19.959 1.00 88.50 89 ALA A CA 1
ATOM 692 C C . ALA A 1 89 ? 14.388 17.218 -20.574 1.00 88.50 89 ALA A C 1
ATOM 694 O O . ALA A 1 89 ? 13.174 17.263 -20.398 1.00 88.50 89 ALA A O 1
ATOM 695 N N . ASN A 1 90 ? 14.965 16.248 -21.283 1.00 78.75 90 ASN A N 1
ATOM 696 C CA . ASN A 1 90 ? 14.262 15.065 -21.796 1.00 78.75 90 ASN A CA 1
ATOM 697 C C . ASN A 1 90 ? 12.967 15.359 -22.577 1.00 78.75 90 ASN A C 1
ATOM 699 O O . ASN A 1 90 ? 11.968 14.654 -22.453 1.00 78.75 90 ASN A O 1
ATOM 703 N N . GLY A 1 91 ? 12.978 16.411 -23.394 1.00 81.12 91 GLY A N 1
ATOM 704 C CA . GLY A 1 91 ? 11.837 16.828 -24.206 1.00 81.12 91 GLY A CA 1
ATOM 705 C C . GLY A 1 91 ? 10.717 17.469 -23.389 1.00 81.12 91 GLY A C 1
ATOM 706 O O . GLY A 1 91 ? 9.598 17.590 -23.885 1.00 81.12 91 GLY A O 1
ATOM 707 N N . LEU A 1 92 ? 11.002 17.892 -22.157 1.00 79.06 92 LEU A N 1
ATOM 708 C CA . LEU A 1 92 ? 10.079 18.584 -21.268 1.00 79.06 92 LEU A CA 1
ATOM 709 C C . LEU A 1 92 ? 10.615 19.967 -20.905 1.00 79.06 92 LEU A C 1
ATOM 711 O O . LEU A 1 92 ? 11.824 20.179 -20.843 1.00 79.06 92 LEU A O 1
ATOM 715 N N . ILE A 1 93 ? 9.702 20.898 -20.649 1.00 89.31 93 ILE A N 1
ATOM 716 C CA . ILE A 1 93 ? 9.985 22.235 -20.135 1.00 89.31 93 ILE A CA 1
ATOM 717 C C . ILE A 1 93 ? 9.121 22.511 -18.907 1.00 89.31 93 ILE A C 1
ATOM 719 O O . ILE A 1 93 ? 7.914 22.266 -18.917 1.00 89.31 93 ILE A O 1
ATOM 723 N N . LEU A 1 94 ? 9.744 23.031 -17.857 1.00 90.31 94 LEU A N 1
ATOM 724 C CA . LEU A 1 94 ? 9.082 23.573 -16.679 1.00 90.31 94 LEU A CA 1
ATOM 725 C C . LEU A 1 94 ? 9.351 25.068 -16.637 1.00 90.31 94 LEU A C 1
ATOM 727 O O . LEU A 1 94 ? 10.506 25.478 -16.608 1.00 90.31 94 LEU A O 1
ATOM 731 N N . ASP A 1 95 ? 8.293 25.869 -16.629 1.00 91.19 95 ASP A N 1
ATOM 732 C CA . ASP A 1 95 ? 8.368 27.330 -16.576 1.00 91.19 95 ASP A CA 1
ATOM 733 C C . ASP A 1 95 ? 7.871 27.810 -15.209 1.00 91.19 95 ASP A C 1
ATOM 735 O O . ASP A 1 95 ? 6.823 27.366 -14.739 1.00 91.19 95 ASP A O 1
ATOM 739 N N . SER A 1 96 ? 8.627 28.678 -14.540 1.00 89.56 96 SER A N 1
ATOM 740 C CA . SER A 1 96 ? 8.249 29.223 -13.230 1.00 89.56 96 SER A CA 1
ATOM 741 C C . SER A 1 96 ? 7.394 30.486 -13.340 1.00 89.56 96 SER A C 1
ATOM 743 O O . SER A 1 96 ? 6.788 30.913 -12.351 1.00 89.56 96 SER A O 1
ATOM 745 N N . ARG A 1 97 ? 7.354 31.110 -14.525 1.00 87.81 97 ARG A N 1
ATOM 746 C CA . ARG A 1 97 ? 6.674 32.387 -14.735 1.00 87.81 97 ARG A CA 1
ATOM 747 C C . ARG A 1 97 ? 5.157 32.204 -14.639 1.00 87.81 97 ARG A C 1
ATOM 749 O O . ARG A 1 97 ? 4.635 31.138 -14.971 1.00 87.81 97 ARG A O 1
ATOM 756 N N . PRO A 1 98 ? 4.417 33.248 -14.226 1.00 72.88 98 PRO A N 1
ATOM 757 C CA . PRO A 1 98 ? 2.959 33.200 -14.186 1.00 72.88 98 PRO A CA 1
ATOM 758 C C . PRO A 1 98 ? 2.377 32.805 -15.555 1.00 72.88 98 PRO A C 1
ATOM 760 O O . PRO A 1 98 ? 2.630 33.469 -16.559 1.00 72.88 98 PRO A O 1
ATOM 763 N N . GLY A 1 99 ? 1.600 31.722 -15.597 1.00 68.06 99 GLY A N 1
ATOM 764 C CA . GLY A 1 99 ? 1.058 31.130 -16.824 1.00 68.06 99 GLY A CA 1
ATOM 765 C C . GLY A 1 99 ? 0.001 30.064 -16.521 1.00 68.06 99 GLY A C 1
ATOM 766 O O . GLY A 1 99 ? -0.456 29.960 -15.386 1.00 68.06 99 GLY A O 1
ATOM 767 N N . GLN A 1 100 ? -0.409 29.269 -17.518 1.00 45.22 100 GLN A N 1
ATOM 768 C CA . GLN A 1 100 ? -1.413 28.207 -17.308 1.00 45.22 100 GLN A CA 1
ATOM 769 C C . GLN A 1 100 ? -0.882 27.011 -16.498 1.00 45.22 100 GLN A C 1
ATOM 771 O O . GLN A 1 100 ? -1.665 26.328 -15.841 1.00 45.22 100 GLN A O 1
ATOM 776 N N . SER A 1 101 ? 0.434 26.788 -16.509 1.00 70.69 101 SER A N 1
ATOM 777 C CA . SER A 1 101 ? 1.078 25.618 -15.897 1.00 70.69 101 SER A CA 1
ATOM 778 C C . SER A 1 101 ? 2.407 25.978 -15.203 1.00 70.69 101 SER A C 1
ATOM 780 O O . SER A 1 101 ? 3.432 25.371 -15.514 1.00 70.69 101 SER A O 1
ATOM 782 N N . PRO A 1 102 ? 2.440 26.973 -14.289 1.00 81.88 102 PRO A N 1
ATOM 783 C CA . PRO A 1 102 ? 3.667 27.343 -13.593 1.00 81.88 102 PRO A CA 1
ATOM 784 C C . PRO A 1 102 ? 4.143 26.171 -12.733 1.00 81.88 102 PRO A C 1
ATOM 786 O O . PRO A 1 102 ? 3.336 25.516 -12.066 1.00 81.88 102 PRO A O 1
ATOM 789 N N . TRP A 1 103 ? 5.448 25.912 -12.740 1.00 85.88 103 TRP A N 1
ATOM 790 C CA . TRP A 1 103 ? 6.083 24.802 -12.017 1.00 85.88 103 TRP A CA 1
ATOM 791 C C . TRP A 1 103 ? 5.578 23.405 -12.407 1.00 85.88 103 TRP A C 1
ATOM 793 O O . TRP A 1 103 ? 5.754 22.450 -11.652 1.00 85.88 103 TRP A O 1
ATOM 803 N N . GLN A 1 104 ? 4.963 23.265 -13.581 1.00 80.75 104 GLN A N 1
ATOM 804 C CA . GLN A 1 104 ? 4.568 21.974 -14.132 1.00 80.75 104 GLN A CA 1
ATOM 805 C C . GLN A 1 104 ? 5.415 21.661 -15.360 1.00 80.75 104 GLN A C 1
ATOM 807 O O . GLN A 1 104 ? 5.599 22.504 -16.238 1.00 80.75 104 GLN A O 1
ATOM 812 N N . TRP A 1 105 ? 5.909 20.427 -15.433 1.00 78.44 105 TRP A N 1
ATOM 813 C CA . TRP A 1 105 ? 6.557 19.920 -16.633 1.00 78.44 105 TRP A CA 1
ATOM 814 C C . TRP A 1 105 ? 5.529 19.764 -17.753 1.00 78.44 105 TRP A C 1
ATOM 816 O O . TRP A 1 105 ? 4.508 19.096 -17.598 1.00 78.44 105 TRP A O 1
ATOM 826 N N . THR A 1 106 ? 5.822 20.364 -18.897 1.00 78.25 106 THR A N 1
ATOM 827 C CA . THR A 1 106 ? 5.018 20.289 -20.117 1.00 78.25 106 THR A CA 1
ATOM 828 C C . THR A 1 106 ? 5.895 19.855 -21.284 1.00 78.25 106 THR A C 1
ATOM 830 O O . THR A 1 106 ? 7.121 19.878 -21.190 1.00 78.25 106 THR A O 1
ATOM 833 N N . GLN A 1 107 ? 5.287 19.423 -22.386 1.00 76.38 107 GLN A N 1
ATOM 834 C CA . GLN A 1 107 ? 6.037 18.981 -23.559 1.00 76.38 107 GLN A CA 1
ATOM 835 C C . GLN A 1 107 ? 6.831 20.141 -24.178 1.00 76.38 107 GLN A C 1
ATOM 837 O O . GLN A 1 107 ? 6.271 21.183 -24.523 1.00 76.38 107 GLN A O 1
ATOM 842 N N . TYR A 1 108 ? 8.136 19.943 -24.358 1.00 80.69 108 TYR A N 1
ATOM 843 C CA . TYR A 1 108 ? 9.013 20.875 -25.052 1.00 80.69 108 TYR A CA 1
ATOM 844 C C . TYR A 1 108 ? 9.064 20.541 -26.544 1.00 80.69 108 TYR A C 1
ATOM 846 O O . TYR A 1 108 ? 9.487 19.459 -26.941 1.00 80.69 108 TYR A O 1
ATOM 854 N N . ASN A 1 109 ? 8.664 21.499 -27.380 1.00 80.88 109 ASN A N 1
ATOM 855 C CA . ASN A 1 109 ? 8.589 21.332 -28.837 1.00 80.88 109 ASN A CA 1
ATOM 856 C C . ASN A 1 109 ? 9.802 21.922 -29.584 1.00 80.88 109 ASN A C 1
ATOM 858 O O . ASN A 1 109 ? 9.743 22.123 -30.797 1.00 80.88 109 ASN A O 1
ATOM 862 N N . GLY A 1 110 ? 10.886 22.260 -28.877 1.00 76.62 110 GLY A N 1
ATOM 863 C CA . GLY A 1 110 ? 12.103 22.775 -29.506 1.00 76.62 110 GLY A CA 1
ATOM 864 C C . GLY A 1 110 ? 12.934 21.681 -30.179 1.00 76.62 110 GLY A C 1
ATOM 865 O O . GLY A 1 110 ? 12.810 20.497 -29.884 1.00 76.62 110 GLY A O 1
ATOM 866 N N . SER A 1 111 ? 13.817 22.088 -31.092 1.00 77.38 111 SER A N 1
ATOM 867 C CA . SER A 1 111 ? 14.569 21.171 -31.962 1.00 77.38 111 SER A CA 1
ATOM 868 C C . SER A 1 111 ? 15.609 20.303 -31.242 1.00 77.38 111 SER A C 1
ATOM 870 O O . SER A 1 111 ? 16.005 19.271 -31.775 1.00 77.38 111 SER A O 1
ATOM 872 N N . ASN A 1 112 ? 16.080 20.714 -30.061 1.00 82.50 112 ASN A N 1
ATOM 873 C CA . ASN A 1 112 ? 16.967 19.911 -29.220 1.00 82.50 112 ASN A CA 1
ATOM 874 C C . ASN A 1 112 ? 16.144 19.310 -28.068 1.00 82.50 112 ASN A C 1
ATOM 876 O O . ASN A 1 112 ? 15.633 20.072 -27.253 1.00 82.50 112 ASN A O 1
ATOM 880 N N . PRO A 1 113 ? 16.036 17.980 -27.937 1.00 76.00 113 PRO A N 1
ATOM 881 C CA . PRO A 1 113 ? 15.264 17.364 -26.864 1.00 76.00 113 PRO A CA 1
ATOM 882 C C . PRO A 1 113 ? 15.972 17.374 -25.497 1.00 76.00 113 PRO A C 1
ATOM 884 O O . PRO A 1 113 ? 15.376 16.922 -24.532 1.00 76.00 113 PRO A O 1
ATOM 887 N N . HIS A 1 114 ? 17.209 17.872 -25.366 1.00 87.94 114 HIS A N 1
ATOM 888 C CA . HIS A 1 114 ? 17.913 17.977 -24.073 1.00 87.94 114 HIS A CA 1
ATOM 889 C C . HIS A 1 114 ? 18.012 16.628 -23.328 1.00 87.94 114 HIS A C 1
ATOM 891 O O . HIS A 1 114 ? 17.695 16.518 -22.147 1.00 87.94 114 HIS A O 1
ATOM 897 N N . THR A 1 115 ? 18.420 15.571 -24.043 1.00 83.06 115 THR A N 1
ATOM 898 C CA . THR A 1 115 ? 18.609 14.211 -23.488 1.00 83.06 115 THR A CA 1
ATOM 899 C C . THR A 1 115 ? 20.048 13.916 -23.059 1.00 83.06 115 THR A C 1
ATOM 901 O O . THR A 1 115 ? 20.311 12.910 -22.409 1.00 83.06 115 THR A O 1
ATOM 904 N N . LYS A 1 116 ? 20.999 14.780 -23.437 1.00 87.75 116 LYS A N 1
ATOM 905 C CA . LYS A 1 116 ? 22.430 14.664 -23.091 1.00 87.75 116 LYS A CA 1
ATOM 906 C C . LYS A 1 116 ? 22.905 15.714 -22.084 1.00 87.75 116 LYS A C 1
ATOM 908 O O . LYS A 1 116 ? 24.011 15.612 -21.575 1.00 87.75 116 LYS A O 1
ATOM 913 N N . HIS A 1 117 ? 22.078 16.713 -21.815 1.00 94.06 117 HIS A N 1
ATOM 914 C CA . HIS A 1 117 ? 22.261 17.758 -20.813 1.00 94.06 117 HIS A CA 1
ATOM 915 C C . HIS A 1 117 ? 20.883 18.261 -20.415 1.00 94.06 117 HIS A C 1
ATOM 917 O O . HIS A 1 117 ? 19.949 18.157 -21.211 1.00 94.06 117 HIS A O 1
ATOM 923 N N . PHE A 1 118 ? 20.771 18.862 -19.237 1.00 95.25 118 PHE A N 1
ATOM 924 C CA . PHE A 1 118 ? 19.641 19.739 -18.957 1.00 95.25 118 PHE A CA 1
ATOM 925 C C . PHE A 1 118 ? 20.037 21.194 -19.187 1.00 95.25 118 PHE A C 1
ATOM 927 O O . PHE A 1 118 ? 21.199 21.563 -19.024 1.00 95.25 118 PHE A O 1
ATOM 934 N N . HIS A 1 119 ? 19.052 22.012 -19.532 1.00 97.19 119 HIS A N 1
ATOM 935 C CA . HIS A 1 119 ? 19.173 23.457 -19.646 1.00 97.19 119 HIS A CA 1
ATOM 936 C C . HIS A 1 119 ? 18.433 24.119 -18.492 1.00 97.19 119 HIS A C 1
ATOM 938 O O . HIS A 1 119 ? 17.288 23.770 -18.204 1.00 97.19 119 HIS A O 1
ATOM 944 N N . ILE A 1 120 ? 19.060 25.100 -17.856 1.00 97.44 120 ILE A N 1
ATOM 945 C CA . ILE A 1 120 ? 18.435 25.954 -16.850 1.00 97.44 120 ILE A CA 1
ATOM 946 C C . ILE A 1 120 ? 18.585 27.413 -17.264 1.00 97.44 120 ILE A C 1
ATOM 948 O O . ILE A 1 120 ? 19.681 27.862 -17.593 1.00 97.44 120 ILE A O 1
ATOM 952 N N . SER A 1 121 ? 17.481 28.153 -17.199 1.00 97.50 121 SER A N 1
ATOM 953 C CA . SER A 1 121 ? 17.459 29.606 -17.317 1.00 97.50 121 SER A CA 1
ATOM 954 C C . SER A 1 121 ? 16.989 30.237 -16.009 1.00 97.50 121 SER A C 1
ATOM 956 O O . SER A 1 121 ? 16.085 29.718 -15.346 1.00 97.50 121 SER A O 1
ATOM 958 N N . VAL A 1 122 ? 17.600 31.359 -15.631 1.00 97.56 122 VAL A N 1
ATOM 959 C CA . VAL A 1 122 ? 17.247 32.160 -14.451 1.00 97.56 122 VAL A CA 1
ATOM 960 C C . VAL A 1 122 ? 16.554 33.467 -14.834 1.00 97.56 122 VAL A C 1
ATOM 962 O O . VAL A 1 122 ? 16.676 33.952 -15.957 1.00 97.56 122 VAL A O 1
ATOM 965 N N . MET A 1 123 ? 15.777 34.020 -13.901 1.00 94.12 123 MET A N 1
ATOM 966 C CA . MET A 1 123 ? 14.907 35.176 -14.127 1.00 94.12 123 MET A CA 1
ATOM 967 C C . MET A 1 123 ? 15.705 36.399 -14.573 1.00 94.12 123 MET A C 1
ATOM 969 O O . MET A 1 123 ? 16.705 36.755 -13.960 1.00 94.12 123 MET A O 1
ATOM 973 N N . ASP A 1 124 ? 15.205 37.110 -15.573 1.00 87.94 124 ASP A N 1
ATOM 974 C CA . ASP A 1 124 ? 15.728 38.369 -16.108 1.00 87.94 124 ASP A CA 1
ATOM 975 C C . ASP A 1 124 ? 15.428 39.564 -15.192 1.00 87.94 124 ASP A C 1
ATOM 977 O O . ASP A 1 124 ? 14.851 40.579 -15.570 1.00 87.94 124 ASP A O 1
ATOM 981 N N . SER A 1 125 ? 15.817 39.419 -13.929 1.00 88.88 125 SER A N 1
ATOM 982 C CA . SER A 1 125 ? 15.734 40.439 -12.891 1.00 88.88 125 SER A CA 1
ATOM 983 C C . SER A 1 125 ? 16.968 40.342 -11.983 1.00 88.88 125 SER A C 1
ATOM 985 O O . SER A 1 125 ? 17.764 39.412 -12.133 1.00 88.88 125 SER A O 1
ATOM 987 N N . PRO A 1 126 ? 17.182 41.264 -11.023 1.00 90.88 126 PRO A N 1
ATOM 988 C CA . PRO A 1 126 ? 18.357 41.222 -10.148 1.00 90.88 126 PRO A CA 1
ATOM 989 C C . PRO A 1 126 ? 18.557 39.896 -9.392 1.00 90.88 126 PRO A C 1
ATOM 991 O O . PRO A 1 126 ? 19.671 39.606 -8.965 1.00 90.88 126 PRO A O 1
ATOM 994 N N . VAL A 1 127 ? 17.514 39.066 -9.259 1.00 90.31 127 VAL A N 1
ATOM 995 C CA . VAL A 1 127 ? 17.612 37.741 -8.626 1.00 90.31 127 VAL A CA 1
ATOM 996 C C . VAL A 1 127 ? 18.509 36.763 -9.400 1.00 90.31 127 VAL A C 1
ATOM 998 O O . VAL A 1 127 ? 19.047 35.851 -8.779 1.00 90.31 127 VAL A O 1
ATOM 1001 N N . CYS A 1 128 ? 18.756 36.945 -10.709 1.00 91.81 128 CYS A N 1
ATOM 1002 C CA . CYS A 1 128 ? 19.709 36.083 -11.431 1.00 91.81 128 CYS A CA 1
ATOM 1003 C C . CYS A 1 128 ? 21.135 36.166 -10.868 1.00 91.81 128 CYS A C 1
ATOM 1005 O O . CYS A 1 128 ? 21.915 35.227 -11.028 1.00 91.81 128 CYS A O 1
ATOM 1007 N N . ASP A 1 129 ? 21.483 37.253 -10.180 1.00 94.56 129 ASP A N 1
ATOM 1008 C CA . ASP A 1 129 ? 22.792 37.453 -9.559 1.00 94.56 129 ASP A CA 1
ATOM 1009 C C . ASP A 1 129 ? 22.830 37.119 -8.067 1.00 94.56 129 ASP A C 1
ATOM 1011 O O . ASP A 1 129 ? 23.854 37.318 -7.412 1.00 94.56 129 ASP A O 1
ATOM 1015 N N . ASP A 1 130 ? 21.750 36.573 -7.516 1.00 94.56 130 ASP A N 1
ATOM 1016 C CA . ASP A 1 130 ? 21.743 36.101 -6.142 1.00 94.56 130 ASP A CA 1
ATOM 1017 C C . ASP A 1 130 ? 22.614 34.840 -6.000 1.00 94.56 130 ASP A C 1
ATOM 1019 O O . ASP A 1 130 ? 22.262 33.739 -6.434 1.00 94.56 130 ASP A O 1
ATOM 1023 N N . ARG A 1 131 ? 23.782 35.033 -5.378 1.00 96.31 131 ARG A N 1
ATOM 1024 C CA . ARG A 1 131 ? 24.832 34.023 -5.186 1.00 96.31 131 ARG A CA 1
ATOM 1025 C C . ARG A 1 131 ? 24.613 33.119 -3.976 1.00 96.31 131 ARG A C 1
ATOM 1027 O O . ARG A 1 131 ? 25.515 32.336 -3.672 1.00 96.31 131 ARG A O 1
ATOM 1034 N N . ARG A 1 132 ? 23.475 33.210 -3.273 1.00 93.31 132 ARG A N 1
ATOM 1035 C CA . ARG A 1 132 ? 23.155 32.263 -2.191 1.00 93.31 132 ARG A CA 1
ATOM 1036 C C . ARG A 1 132 ? 23.291 30.815 -2.698 1.00 93.31 132 ARG A C 1
ATOM 1038 O O . ARG A 1 132 ? 22.941 30.555 -3.854 1.00 93.31 132 ARG A O 1
ATOM 1045 N N . PRO A 1 133 ? 23.809 29.875 -1.886 1.00 92.69 133 PRO A N 1
ATOM 1046 C CA . PRO A 1 133 ? 23.930 28.481 -2.300 1.00 92.69 133 PRO A CA 1
ATOM 1047 C C . PRO A 1 133 ? 22.592 27.915 -2.779 1.00 92.69 133 PRO A C 1
ATOM 1049 O O . PRO A 1 133 ? 21.543 28.212 -2.209 1.00 92.69 133 PRO A O 1
ATOM 1052 N N . TRP A 1 134 ? 22.626 27.097 -3.823 1.00 93.19 134 TRP A N 1
ATOM 1053 C CA . TRP A 1 134 ? 21.491 26.278 -4.227 1.00 93.19 134 TRP A CA 1
ATOM 1054 C C . TRP A 1 134 ? 21.343 25.138 -3.233 1.00 93.19 134 TRP A C 1
ATOM 1056 O O . TRP A 1 134 ? 22.271 24.348 -3.039 1.00 93.19 134 TRP A O 1
ATOM 1066 N N . ASN A 1 135 ? 20.194 25.094 -2.566 1.00 88.44 135 ASN A N 1
ATOM 1067 C CA . ASN A 1 135 ? 19.910 24.115 -1.530 1.00 88.44 135 ASN A CA 1
ATOM 1068 C C . ASN A 1 135 ? 19.216 22.898 -2.147 1.00 88.44 135 ASN A C 1
ATOM 1070 O O . ASN A 1 135 ? 17.994 22.785 -2.097 1.00 88.44 135 ASN A O 1
ATOM 1074 N N . LEU A 1 136 ? 20.005 22.032 -2.783 1.00 88.88 136 LEU A N 1
ATOM 1075 C CA . LEU A 1 136 ? 19.520 20.800 -3.401 1.00 88.88 136 LEU A CA 1
ATOM 1076 C C . LEU A 1 136 ? 19.986 19.586 -2.582 1.00 88.88 136 LEU A C 1
ATOM 1078 O O . LEU A 1 136 ? 21.142 19.587 -2.141 1.00 88.88 136 LEU A O 1
ATOM 1082 N N . PRO A 1 137 ? 19.152 18.545 -2.405 1.00 84.44 137 PRO A N 1
ATOM 1083 C CA . PRO A 1 137 ? 19.542 17.307 -1.728 1.00 84.44 137 PRO A CA 1
ATOM 1084 C C . PRO A 1 137 ? 20.859 16.714 -2.249 1.00 84.44 137 PRO A C 1
ATOM 1086 O O . PRO A 1 137 ? 21.738 16.371 -1.460 1.00 84.44 137 PRO A O 1
ATOM 1089 N N . SER A 1 138 ? 21.058 16.704 -3.570 1.00 81.38 138 SER A N 1
ATOM 1090 C CA . SER A 1 138 ? 22.286 16.224 -4.218 1.00 81.38 138 SER A CA 1
ATOM 1091 C C . SER A 1 138 ? 23.540 17.054 -3.905 1.00 81.38 138 SER A C 1
ATOM 1093 O O . SER A 1 138 ? 24.650 16.618 -4.199 1.00 81.38 138 SER A O 1
ATOM 1095 N N . LEU A 1 139 ? 23.387 18.252 -3.331 1.00 83.69 139 LEU A N 1
ATOM 1096 C CA . LEU A 1 139 ? 24.473 19.187 -3.017 1.00 83.69 139 LEU A CA 1
ATOM 1097 C C . LEU A 1 139 ? 24.706 19.346 -1.498 1.00 83.69 139 LEU A C 1
ATOM 1099 O O . LEU A 1 139 ? 25.605 20.084 -1.090 1.00 83.69 139 LEU A O 1
ATOM 1103 N N . ALA A 1 140 ? 23.925 18.663 -0.649 1.00 64.25 140 ALA A N 1
ATOM 1104 C CA . ALA A 1 140 ? 23.881 18.881 0.803 1.00 64.25 140 ALA A CA 1
ATOM 1105 C C . ALA A 1 140 ? 25.123 18.379 1.579 1.00 64.25 140 ALA A C 1
ATOM 1107 O O . ALA A 1 140 ? 25.363 18.807 2.707 1.00 64.25 140 ALA A O 1
ATOM 1108 N N . GLY A 1 141 ? 25.966 17.537 0.973 1.00 49.25 141 GLY A N 1
ATOM 1109 C CA . GLY A 1 141 ? 27.137 16.921 1.618 1.00 49.25 141 GLY A CA 1
ATOM 1110 C C . GLY A 1 141 ? 28.355 17.826 1.864 1.00 49.25 141 GLY A C 1
ATOM 1111 O O . GLY A 1 141 ? 29.407 17.314 2.234 1.00 49.25 141 GLY A O 1
ATOM 1112 N N . GLN A 1 142 ? 28.269 19.147 1.649 1.00 46.09 142 GLN A N 1
ATOM 1113 C CA . GLN A 1 142 ? 29.434 20.052 1.720 1.00 46.09 142 GLN A CA 1
ATOM 1114 C C . GLN A 1 142 ? 29.329 21.211 2.724 1.00 46.09 142 GLN A C 1
ATOM 1116 O O . GLN A 1 142 ? 30.077 22.186 2.632 1.00 46.09 142 GLN A O 1
ATOM 1121 N N . GLN A 1 143 ? 28.472 21.116 3.744 1.00 36.59 143 GLN A N 1
ATOM 1122 C CA . GLN A 1 143 ? 28.500 22.082 4.850 1.00 36.59 143 GLN A CA 1
ATOM 1123 C C . GLN A 1 143 ? 29.541 21.698 5.912 1.00 36.59 143 GLN A C 1
ATOM 1125 O O . GLN A 1 143 ? 29.232 21.182 6.986 1.00 36.59 143 GLN A O 1
ATOM 1130 N N . GLY A 1 144 ? 30.809 21.996 5.619 1.00 30.17 144 GLY A N 1
ATOM 1131 C CA . GLY A 1 144 ? 31.853 22.065 6.636 1.00 30.17 144 GLY A CA 1
ATOM 1132 C C . GLY A 1 144 ? 31.513 23.142 7.670 1.00 30.17 144 GLY A C 1
ATOM 1133 O O . GLY A 1 144 ? 31.407 24.324 7.343 1.00 30.17 144 GLY A O 1
ATOM 1134 N N . HIS A 1 145 ? 31.335 22.723 8.922 1.00 26.77 145 HIS A N 1
ATOM 1135 C CA . HIS A 1 145 ? 31.103 23.594 10.068 1.00 26.77 145 HIS A CA 1
ATOM 1136 C C . HIS A 1 145 ? 32.172 24.694 10.184 1.00 26.77 145 HIS A C 1
ATOM 1138 O O . HIS A 1 145 ? 33.367 24.416 10.299 1.00 26.77 145 HIS A O 1
ATOM 1144 N N . LYS A 1 146 ? 31.728 25.951 10.282 1.00 24.44 146 LYS A N 1
ATOM 1145 C CA . LYS A 1 146 ? 32.433 26.991 11.042 1.00 24.44 146 LYS A CA 1
ATOM 1146 C C . LYS A 1 146 ? 31.498 27.495 12.146 1.00 24.44 146 LYS A C 1
ATOM 1148 O O . LYS A 1 146 ? 30.378 27.886 11.829 1.00 24.44 146 LYS A O 1
ATOM 1153 N N . PRO A 1 147 ? 31.928 27.503 13.419 1.00 26.48 147 PRO A N 1
ATOM 1154 C CA . PRO A 1 147 ? 31.074 27.919 14.520 1.00 26.48 147 PRO A CA 1
ATOM 1155 C C . PRO A 1 147 ? 30.925 29.442 14.519 1.00 26.48 147 PRO A C 1
ATOM 1157 O O . PRO A 1 147 ? 31.912 30.166 14.660 1.00 26.48 147 PRO A O 1
ATOM 1160 N N . GLN A 1 148 ? 29.693 29.933 14.380 1.00 24.78 148 GLN A N 1
ATOM 1161 C CA . GLN A 1 148 ? 29.349 31.300 14.764 1.00 24.78 148 GLN A CA 1
ATOM 1162 C C . GLN A 1 148 ? 28.906 31.301 16.230 1.00 24.78 148 GLN A C 1
ATOM 1164 O O . GLN A 1 148 ? 28.004 30.570 16.630 1.00 24.78 148 GLN A O 1
ATOM 1169 N N . GLN A 1 149 ? 29.615 32.095 17.033 1.00 24.77 149 GLN A N 1
ATOM 1170 C CA . GLN A 1 149 ? 29.363 32.310 18.455 1.00 24.77 149 GLN A CA 1
ATOM 1171 C C . GLN A 1 149 ? 27.990 32.962 18.704 1.00 24.77 149 GLN A C 1
ATOM 1173 O O . GLN A 1 149 ? 27.544 33.770 17.887 1.00 24.77 149 GLN A O 1
ATOM 1178 N N . PRO A 1 150 ? 27.347 32.678 19.852 1.00 26.02 150 PRO A N 1
ATOM 1179 C CA . PRO A 1 150 ? 26.078 33.288 20.216 1.00 26.02 150 PRO A CA 1
ATOM 1180 C C . PRO A 1 150 ? 26.298 34.710 20.743 1.00 26.02 150 PRO A C 1
ATOM 1182 O O . PRO A 1 150 ? 27.189 34.939 21.561 1.00 26.02 150 PRO A O 1
ATOM 1185 N N . ASN A 1 151 ? 25.448 35.653 20.332 1.00 23.84 151 ASN A N 1
ATOM 1186 C CA . ASN A 1 151 ? 25.296 36.931 21.027 1.00 23.84 151 ASN A CA 1
ATOM 1187 C C . ASN A 1 151 ? 23.908 36.969 21.700 1.00 23.84 151 ASN A C 1
ATOM 1189 O O . ASN A 1 151 ? 22.921 36.640 21.037 1.00 23.84 151 ASN A O 1
ATOM 1193 N N . PRO A 1 152 ? 23.801 37.325 22.993 1.00 29.73 152 PRO A N 1
ATOM 1194 C CA . PRO A 1 152 ? 22.567 37.211 23.756 1.00 29.73 152 PRO A CA 1
ATOM 1195 C C . PRO A 1 152 ? 21.784 38.526 23.735 1.00 29.73 152 PRO A C 1
ATOM 1197 O O . PRO A 1 152 ? 22.363 39.588 23.950 1.00 29.73 152 PRO A O 1
ATOM 1200 N N . GLN A 1 153 ? 20.461 38.458 23.585 1.00 23.94 153 GLN A N 1
ATOM 1201 C CA . GLN A 1 153 ? 19.551 39.462 24.144 1.00 23.94 153 GLN A CA 1
ATOM 1202 C C . GLN A 1 153 ? 18.158 38.856 24.379 1.00 23.94 153 GLN A C 1
ATOM 1204 O O . GLN A 1 153 ? 17.643 38.090 23.572 1.00 23.94 153 GLN A O 1
ATOM 1209 N N . GLN A 1 154 ? 17.634 39.150 25.568 1.00 26.41 154 GLN A N 1
ATOM 1210 C CA . GLN A 1 154 ? 16.488 38.539 26.242 1.00 26.41 154 GLN A CA 1
ATOM 1211 C C . GLN A 1 154 ? 15.118 38.776 25.572 1.00 26.41 154 GLN A C 1
ATOM 1213 O O . GLN A 1 154 ? 14.944 39.757 24.850 1.00 26.41 154 GLN A O 1
ATOM 1218 N N . PRO A 1 155 ? 14.123 37.920 25.890 1.00 25.53 155 PRO A N 1
ATOM 1219 C CA . PRO A 1 155 ? 12.754 38.003 25.389 1.00 25.53 155 PRO A CA 1
ATOM 1220 C C . PRO A 1 155 ? 11.871 38.970 26.195 1.00 25.53 155 PRO A C 1
ATOM 1222 O O . PRO A 1 155 ? 11.955 39.048 27.421 1.00 25.53 155 PRO A O 1
ATOM 1225 N N . HIS A 1 156 ? 10.944 39.637 25.506 1.00 26.17 156 HIS A N 1
ATOM 1226 C CA . HIS A 1 156 ? 9.785 40.275 26.126 1.00 26.17 156 HIS A CA 1
ATOM 1227 C C . HIS A 1 156 ? 8.619 39.277 26.203 1.00 26.17 156 HIS A C 1
ATOM 1229 O O . HIS A 1 156 ? 8.139 38.786 25.184 1.00 26.17 156 HIS A O 1
ATOM 1235 N N . HIS A 1 157 ? 8.163 38.994 27.425 1.00 25.27 157 HIS A N 1
ATOM 1236 C CA . HIS A 1 157 ? 6.913 38.285 27.711 1.00 25.27 157 HIS A CA 1
ATOM 1237 C C . HIS A 1 157 ? 5.678 39.122 27.339 1.00 25.27 157 HIS A C 1
ATOM 1239 O O . HIS A 1 157 ? 5.673 40.338 27.546 1.00 25.27 157 HIS A O 1
ATOM 1245 N N . PRO A 1 158 ? 4.584 38.450 26.947 1.00 23.81 158 PRO A N 1
ATOM 1246 C CA . PRO A 1 158 ? 3.287 38.711 27.582 1.00 23.81 158 PRO A CA 1
ATOM 1247 C C . PRO A 1 158 ? 2.729 37.472 28.311 1.00 23.81 158 PRO A C 1
ATOM 1249 O O . PRO A 1 158 ? 2.983 36.333 27.927 1.00 23.81 158 PRO A O 1
ATOM 1252 N N . GLN A 1 159 ? 1.984 37.718 29.393 1.00 24.27 159 GLN A N 1
ATOM 1253 C CA . GLN A 1 159 ? 1.375 36.728 30.295 1.00 24.27 159 GLN A CA 1
ATOM 1254 C C . GLN A 1 159 ? 0.233 35.903 29.655 1.00 24.27 159 GLN A C 1
ATOM 1256 O O . GLN A 1 159 ? -0.454 36.406 28.766 1.00 24.27 159 GLN A O 1
ATOM 1261 N N . PRO A 1 160 ? -0.037 34.677 30.155 1.00 26.59 160 PRO A N 1
ATOM 1262 C CA . PRO A 1 160 ? -1.125 33.821 29.684 1.00 26.59 160 PRO A CA 1
ATOM 1263 C C . PRO A 1 160 ? -2.480 34.134 30.343 1.00 26.59 160 PRO A C 1
ATOM 1265 O O . PRO A 1 160 ? -2.575 34.373 31.547 1.00 26.59 160 PRO A O 1
ATOM 1268 N N . HIS A 1 161 ? -3.547 34.048 29.546 1.00 25.78 161 HIS A N 1
ATOM 1269 C CA . HIS A 1 161 ? -4.931 33.968 30.012 1.00 25.78 161 HIS A CA 1
ATOM 1270 C C . HIS A 1 161 ? -5.258 32.535 30.475 1.00 25.78 161 HIS A C 1
ATOM 1272 O O . HIS A 1 161 ? -4.952 31.569 29.782 1.00 25.78 161 HIS A O 1
ATOM 1278 N N . HIS A 1 162 ? -5.897 32.400 31.641 1.00 25.89 162 HIS A N 1
ATOM 1279 C CA . HIS A 1 162 ? -6.379 31.129 32.196 1.00 25.89 162 HIS A CA 1
ATOM 1280 C C . HIS A 1 162 ? -7.607 30.583 31.436 1.00 25.89 162 HIS A C 1
ATOM 1282 O O . HIS A 1 162 ? -8.601 31.306 31.333 1.00 25.89 162 HIS A O 1
ATOM 1288 N N . PRO A 1 163 ? -7.622 29.304 31.012 1.00 30.14 163 PRO A N 1
ATOM 1289 C CA . PRO A 1 163 ? -8.850 28.604 30.640 1.00 30.14 163 PRO A CA 1
ATOM 1290 C C . PRO A 1 163 ? -9.531 27.954 31.858 1.00 30.14 163 PRO A C 1
ATOM 1292 O O . PRO A 1 163 ? -8.877 27.432 32.762 1.00 30.14 163 PRO A O 1
ATOM 1295 N N . GLN A 1 164 ? -10.864 27.987 31.857 1.00 29.12 164 GLN A N 1
ATOM 1296 C CA . GLN A 1 164 ? -11.755 27.336 32.822 1.00 29.12 164 GLN A CA 1
ATOM 1297 C C . GLN A 1 164 ? -11.697 25.797 32.707 1.00 29.12 164 GLN A C 1
ATOM 1299 O O . GLN A 1 164 ? -11.507 25.257 31.621 1.00 29.12 164 GLN A O 1
ATOM 1304 N N . GLN A 1 165 ? -11.872 25.092 33.832 1.00 26.56 165 GLN A N 1
ATOM 1305 C CA . GLN A 1 165 ? -11.842 23.622 33.922 1.00 26.56 165 GLN A CA 1
ATOM 1306 C C . GLN A 1 165 ? -13.065 22.955 33.243 1.00 26.56 165 GLN A C 1
ATOM 1308 O O . GLN A 1 165 ? -14.183 23.435 33.446 1.00 26.56 165 GLN A O 1
ATOM 1313 N N . PRO A 1 166 ? -12.906 21.822 32.525 1.00 33.78 166 PRO A N 1
ATOM 1314 C CA . PRO A 1 166 ? -14.027 21.014 32.034 1.00 33.78 166 PRO A CA 1
ATOM 1315 C C . PRO A 1 166 ? -14.738 20.253 33.169 1.00 33.78 166 PRO A C 1
ATOM 1317 O O . PRO A 1 166 ? -14.105 19.790 34.118 1.00 33.78 166 PRO A O 1
ATOM 1320 N N . GLY A 1 167 ? -16.063 20.109 33.062 1.00 37.28 167 GLY A N 1
ATOM 1321 C CA . GLY A 1 167 ? -16.900 19.360 34.009 1.00 37.28 167 GLY A CA 1
ATOM 1322 C C . GLY A 1 167 ? -16.620 17.848 34.031 1.00 37.28 167 GLY A C 1
ATOM 1323 O O . GLY A 1 167 ? -16.050 17.292 33.096 1.00 37.28 167 GLY A O 1
ATOM 1324 N N . ARG A 1 168 ? -17.025 17.174 35.120 1.00 40.62 168 ARG A N 1
ATOM 1325 C CA . ARG A 1 168 ? -16.863 15.716 35.302 1.00 40.62 168 ARG A CA 1
ATOM 1326 C C . ARG A 1 168 ? -17.546 14.918 34.172 1.00 40.62 168 ARG A C 1
ATOM 1328 O O . ARG A 1 168 ? -18.690 15.240 33.853 1.00 40.62 168 ARG A O 1
ATOM 1335 N N . PRO A 1 169 ? -16.917 13.845 33.654 1.00 46.50 169 PRO A N 1
ATOM 1336 C CA . PRO A 1 169 ? -17.543 12.962 32.672 1.00 46.50 169 PRO A CA 1
ATOM 1337 C C . PRO A 1 169 ? -18.753 12.206 33.261 1.00 46.50 169 PRO A C 1
ATOM 1339 O O . PRO A 1 169 ? -18.801 11.965 34.477 1.00 46.50 169 PRO A O 1
ATOM 1342 N N . PRO A 1 170 ? -19.742 11.842 32.422 1.00 55.62 170 PRO A N 1
ATOM 1343 C CA . PRO A 1 170 ? -20.941 11.128 32.849 1.00 55.62 170 PRO A CA 1
ATOM 1344 C C . PRO A 1 170 ? -20.617 9.696 33.302 1.00 55.62 170 PRO A C 1
ATOM 1346 O O . PRO A 1 170 ? -19.795 8.998 32.719 1.00 55.62 170 PRO A O 1
ATOM 1349 N N . LYS A 1 171 ? -21.279 9.247 34.373 1.00 56.47 171 LYS A N 1
ATOM 1350 C CA . LYS A 1 171 ? -21.170 7.875 34.892 1.00 56.47 171 LYS A CA 1
ATOM 1351 C C . LYS A 1 171 ? -22.015 6.928 34.032 1.00 56.47 171 LYS A C 1
ATOM 1353 O O . LYS A 1 171 ? -23.153 7.274 33.722 1.00 56.47 171 LYS A O 1
ATOM 1358 N N . ALA A 1 172 ? -21.500 5.730 33.737 1.00 67.00 172 ALA A N 1
ATOM 1359 C CA . ALA A 1 172 ? -22.224 4.725 32.957 1.00 67.00 172 ALA A CA 1
ATOM 1360 C C . ALA A 1 172 ? -23.624 4.433 33.547 1.00 67.00 172 ALA A C 1
ATOM 1362 O O . ALA A 1 172 ? -23.743 4.219 34.763 1.00 67.00 172 ALA A O 1
ATOM 1363 N N . PRO A 1 173 ? -24.690 4.445 32.721 1.00 79.69 173 PRO A N 1
ATOM 1364 C CA . PRO A 1 173 ? -26.054 4.195 33.170 1.00 79.69 173 PRO A CA 1
ATOM 1365 C C . PRO A 1 173 ? -26.232 2.740 33.620 1.00 79.69 173 PRO A C 1
ATOM 1367 O O . PRO A 1 173 ? -25.763 1.806 32.973 1.00 79.69 173 PRO A O 1
ATOM 1370 N N . GLN A 1 174 ? -26.967 2.525 34.714 1.00 82.44 174 GLN A N 1
ATOM 1371 C CA . GLN A 1 174 ? -27.367 1.175 35.123 1.00 82.44 174 GLN A CA 1
ATOM 1372 C C . GLN A 1 174 ? -28.341 0.568 34.106 1.00 82.44 174 GLN A C 1
ATOM 1374 O O . GLN A 1 174 ? -29.159 1.287 33.535 1.00 82.44 174 GLN A O 1
ATOM 1379 N N . TRP A 1 175 ? -28.259 -0.750 33.897 1.00 84.81 175 TRP A N 1
ATOM 1380 C CA . TRP A 1 175 ? -29.153 -1.501 33.011 1.00 84.81 175 TRP A CA 1
ATOM 1381 C C . TRP A 1 175 ? -30.610 -1.439 33.514 1.00 84.81 175 TRP A C 1
ATOM 1383 O O . TRP A 1 175 ? -30.903 -1.990 34.579 1.00 84.81 175 TRP A O 1
ATOM 1393 N N . PRO A 1 176 ? -31.539 -0.782 32.789 1.00 83.19 176 PRO A N 1
ATOM 1394 C CA . PRO A 1 176 ? -32.880 -0.493 33.294 1.00 83.19 176 PRO A CA 1
ATOM 1395 C C . PRO A 1 176 ? -33.903 -1.590 32.963 1.00 83.19 176 PRO A C 1
ATOM 1397 O O . PRO A 1 176 ? -35.061 -1.481 33.362 1.00 83.19 176 PRO A O 1
ATOM 1400 N N . PHE A 1 177 ? -33.510 -2.634 32.225 1.00 84.25 177 PHE A N 1
ATOM 1401 C CA . PHE A 1 177 ? -34.435 -3.622 31.655 1.00 84.25 177 PHE A CA 1
ATOM 1402 C C . PHE A 1 177 ? -34.624 -4.881 32.517 1.00 84.25 177 PHE A C 1
ATOM 1404 O O . PHE A 1 177 ? -35.261 -5.832 32.078 1.00 84.25 177 PHE A O 1
ATOM 1411 N N . GLY A 1 178 ? -34.116 -4.906 33.754 1.00 81.75 178 GLY A N 1
ATOM 1412 C CA . GLY A 1 178 ? -34.321 -6.024 34.685 1.00 81.75 178 GLY A CA 1
ATOM 1413 C C . GLY A 1 178 ? -33.895 -7.380 34.103 1.00 81.75 178 GLY A C 1
ATOM 1414 O O . GLY A 1 178 ? -32.842 -7.479 33.481 1.00 81.75 178 GLY A O 1
ATOM 1415 N N . ASN A 1 179 ? -34.737 -8.406 34.284 1.00 82.38 179 ASN A N 1
ATOM 1416 C CA . ASN A 1 179 ? -34.490 -9.785 33.829 1.00 82.38 179 ASN A CA 1
ATOM 1417 C C . ASN A 1 179 ? -34.905 -10.037 32.365 1.00 82.38 179 ASN A C 1
ATOM 1419 O O . ASN A 1 179 ? -35.187 -11.178 31.995 1.00 82.38 179 ASN A O 1
ATOM 1423 N N . MET A 1 180 ? -35.008 -8.991 31.540 1.00 85.44 180 MET A N 1
ATOM 1424 C CA . MET A 1 180 ? -35.259 -9.173 30.110 1.00 85.44 180 MET A CA 1
ATOM 1425 C C . MET A 1 180 ? -34.105 -9.962 29.467 1.00 85.44 180 MET A C 1
ATOM 1427 O O . MET A 1 180 ? -32.955 -9.786 29.864 1.00 85.44 180 MET A O 1
ATOM 1431 N N . PRO A 1 181 ? -34.384 -10.798 28.454 1.00 83.06 181 PRO A N 1
ATOM 1432 C CA . PRO A 1 181 ? -33.382 -11.661 27.829 1.00 83.06 181 PRO A CA 1
ATOM 1433 C C . PRO A 1 181 ? -32.357 -10.918 26.952 1.00 83.06 181 PRO A C 1
ATOM 1435 O O . PRO A 1 181 ? -31.535 -11.564 26.316 1.00 83.06 181 PRO A O 1
ATOM 1438 N N . TRP A 1 182 ? -32.396 -9.590 26.872 1.00 91.38 182 TRP A N 1
ATOM 1439 C CA . TRP A 1 182 ? -31.564 -8.812 25.952 1.00 91.38 182 TRP A CA 1
ATOM 1440 C C . TRP A 1 182 ? -30.117 -8.732 26.439 1.00 91.38 182 TRP A C 1
ATOM 1442 O O . TRP A 1 182 ? -29.880 -8.504 27.626 1.00 91.38 182 TRP A O 1
ATOM 1452 N N . ASP A 1 183 ? -29.153 -8.859 25.527 1.00 86.50 183 ASP A N 1
ATOM 1453 C CA . ASP A 1 183 ? -27.735 -8.795 25.877 1.00 86.50 183 ASP A CA 1
ATOM 1454 C C . ASP A 1 183 ? -27.174 -7.365 25.687 1.00 86.50 183 ASP A C 1
ATOM 1456 O O . ASP A 1 183 ? -27.122 -6.863 24.556 1.00 86.50 183 ASP A O 1
ATOM 1460 N N . PRO A 1 184 ? -26.721 -6.686 26.763 1.00 80.06 184 PRO A N 1
ATOM 1461 C CA . PRO A 1 184 ? -26.150 -5.343 26.672 1.00 80.06 184 PRO A CA 1
ATOM 1462 C C . PRO A 1 184 ? -24.875 -5.277 25.821 1.00 80.06 184 PRO A C 1
ATOM 1464 O O . PRO A 1 184 ? -24.622 -4.249 25.196 1.00 80.06 184 PRO A O 1
ATOM 1467 N N . ASN A 1 185 ? -24.064 -6.337 25.769 1.00 72.44 185 ASN A N 1
ATOM 1468 C CA . ASN A 1 185 ? -22.853 -6.361 24.949 1.00 72.44 185 ASN A CA 1
ATOM 1469 C C . ASN A 1 185 ? -23.194 -6.500 23.467 1.00 72.44 185 ASN A C 1
ATOM 1471 O O . ASN A 1 185 ? -22.594 -5.811 22.648 1.00 72.44 185 ASN A O 1
ATOM 1475 N N . VAL A 1 186 ? -24.207 -7.300 23.125 1.00 81.56 186 VAL A N 1
ATOM 1476 C CA . VAL A 1 186 ? -24.738 -7.372 21.755 1.00 81.56 186 VAL A CA 1
ATOM 1477 C C . VAL A 1 186 ? -25.265 -6.005 21.313 1.00 81.56 186 VAL A C 1
ATOM 1479 O O . VAL A 1 186 ? -24.906 -5.538 20.234 1.00 81.56 186 VAL A O 1
ATOM 1482 N N . CYS A 1 187 ? -26.030 -5.318 22.172 1.00 84.56 187 CYS A N 1
ATOM 1483 C CA . CYS A 1 187 ? -26.524 -3.964 21.898 1.00 84.56 187 CYS A CA 1
ATOM 1484 C C . CYS A 1 187 ? -25.378 -2.983 21.626 1.00 84.56 187 CYS A C 1
ATOM 1486 O O . CYS A 1 187 ? -25.390 -2.286 20.613 1.00 84.56 187 CYS A O 1
ATOM 1488 N N . LYS A 1 188 ? -24.374 -2.943 22.515 1.00 80.62 188 LYS A N 1
ATOM 1489 C CA . LYS A 1 188 ? -23.201 -2.069 22.375 1.00 80.62 188 LYS A CA 1
ATOM 1490 C C . LYS A 1 188 ? -22.408 -2.378 21.109 1.00 80.62 188 LYS A C 1
ATOM 1492 O O . LYS A 1 188 ? -21.983 -1.443 20.444 1.00 80.62 188 LYS A O 1
ATOM 1497 N N . THR A 1 189 ? -22.242 -3.651 20.748 1.00 70.81 189 THR A N 1
ATOM 1498 C CA . THR A 1 189 ? -21.565 -4.042 19.503 1.00 70.81 189 THR A CA 1
ATOM 1499 C C . THR A 1 189 ? -22.349 -3.583 18.276 1.00 70.81 189 THR A C 1
ATOM 1501 O O . THR A 1 189 ? -21.760 -2.954 17.407 1.00 70.81 189 THR A O 1
ATOM 1504 N N . ILE A 1 190 ? -23.669 -3.806 18.214 1.00 84.06 190 ILE A N 1
ATOM 1505 C CA . ILE A 1 190 ? -24.511 -3.321 17.102 1.00 84.06 190 ILE A CA 1
ATOM 1506 C C . ILE A 1 190 ? -24.449 -1.794 17.000 1.00 84.06 190 ILE A C 1
ATOM 1508 O O . ILE A 1 190 ? -24.320 -1.258 15.903 1.00 84.06 190 ILE A O 1
ATOM 1512 N N . PHE A 1 191 ? -24.535 -1.094 18.136 1.00 85.44 191 PHE A N 1
ATOM 1513 C CA . PHE A 1 191 ? -24.472 0.365 18.186 1.00 85.44 191 PHE A CA 1
ATOM 1514 C C . PHE A 1 191 ? -23.120 0.901 17.726 1.00 85.44 191 PHE A C 1
ATOM 1516 O O . PHE A 1 191 ? -23.090 1.817 16.913 1.00 85.44 191 PHE A O 1
ATOM 1523 N N . ARG A 1 192 ? -22.017 0.310 18.204 1.00 72.94 192 ARG A N 1
ATOM 1524 C CA . ARG A 1 192 ? -20.662 0.651 17.760 1.00 72.94 192 ARG A CA 1
ATOM 1525 C C . ARG A 1 192 ? -20.526 0.420 16.261 1.00 72.94 192 ARG A C 1
ATOM 1527 O O . ARG A 1 192 ? -20.268 1.377 15.562 1.00 72.94 192 ARG A O 1
ATOM 1534 N N . VAL A 1 193 ? -20.893 -0.753 15.739 1.00 66.19 193 VAL A N 1
ATOM 1535 C CA . VAL A 1 193 ? -20.845 -1.012 14.287 1.00 66.19 193 VAL A CA 1
ATOM 1536 C C . VAL A 1 193 ? -21.708 -0.032 13.486 1.00 66.19 193 VAL A C 1
ATOM 1538 O O . VAL A 1 193 ? -21.287 0.432 12.434 1.00 66.19 193 VAL A O 1
ATOM 1541 N N . GLY A 1 194 ? -22.906 0.314 13.963 1.00 62.53 194 GLY A N 1
ATOM 1542 C CA . GLY A 1 194 ? -23.748 1.314 13.305 1.00 62.53 194 GLY A CA 1
ATOM 1543 C C . GLY A 1 194 ? -23.141 2.719 13.322 1.00 62.53 194 GLY A C 1
ATOM 1544 O O . GLY A 1 194 ? -23.235 3.429 12.321 1.00 62.53 194 GLY A O 1
ATOM 1545 N N . ARG A 1 195 ? -22.500 3.102 14.434 1.00 74.12 195 ARG A N 1
ATOM 1546 C CA . ARG A 1 195 ? -21.739 4.351 14.569 1.00 74.12 195 ARG A CA 1
ATOM 1547 C C . ARG A 1 195 ? -20.534 4.358 13.626 1.00 74.12 195 ARG A C 1
ATOM 1549 O O . ARG A 1 195 ? -20.401 5.306 12.865 1.00 74.12 195 ARG A O 1
ATOM 1556 N N . ASP A 1 196 ? -19.750 3.282 13.621 1.00 57.06 196 ASP A N 1
ATOM 1557 C CA . ASP A 1 196 ? -18.557 3.087 12.784 1.00 57.06 196 ASP A CA 1
ATOM 1558 C C . ASP A 1 196 ? -18.921 3.111 11.282 1.00 57.06 196 ASP A C 1
ATOM 1560 O O . ASP A 1 196 ? -18.164 3.580 10.443 1.00 57.06 196 ASP A O 1
ATOM 1564 N N . MET A 1 197 ? -20.124 2.648 10.920 1.00 71.69 197 MET A N 1
ATOM 1565 C CA . MET A 1 197 ? -20.645 2.686 9.545 1.00 71.69 197 MET A CA 1
ATOM 1566 C C . MET A 1 197 ? -21.427 3.966 9.202 1.00 71.69 197 MET A C 1
ATOM 1568 O O . MET A 1 197 ? -22.007 4.043 8.115 1.00 71.69 197 MET A O 1
ATOM 1572 N N . HIS A 1 198 ? -21.486 4.945 10.113 1.00 59.47 198 HIS A N 1
ATOM 1573 C CA . HIS A 1 198 ? -22.224 6.207 9.965 1.00 59.47 198 HIS A CA 1
ATOM 1574 C C . HIS A 1 198 ? -23.672 6.022 9.481 1.00 59.47 198 HIS A C 1
ATOM 1576 O O . HIS A 1 198 ? -24.178 6.765 8.633 1.00 59.47 198 HIS A O 1
ATOM 1582 N N . VAL A 1 199 ? -24.358 4.995 9.989 1.00 69.12 199 VAL A N 1
ATOM 1583 C CA . VAL A 1 199 ? -25.714 4.691 9.529 1.00 69.12 199 VAL A CA 1
ATOM 1584 C C . VAL A 1 199 ? -26.707 5.748 10.006 1.00 69.12 199 VAL A C 1
ATOM 1586 O O . VAL A 1 199 ? -26.592 6.295 11.104 1.00 69.12 199 VAL A O 1
ATOM 1589 N N . SER A 1 200 ? -27.738 6.020 9.206 1.00 74.56 200 SER A N 1
ATOM 1590 C CA . SER A 1 200 ? -28.766 6.981 9.601 1.00 74.56 200 SER A CA 1
ATOM 1591 C C . SER A 1 200 ? -29.507 6.531 10.875 1.00 74.56 200 SER A C 1
ATOM 1593 O O . SER A 1 200 ? -29.610 5.328 11.146 1.00 74.56 200 SER A O 1
ATOM 1595 N N . PRO A 1 201 ? -30.135 7.450 11.636 1.00 80.69 201 PRO A N 1
ATOM 1596 C CA . PRO A 1 201 ? -30.903 7.082 12.827 1.00 80.69 201 PRO A CA 1
ATOM 1597 C C . PRO A 1 201 ? -32.001 6.042 12.566 1.00 80.69 201 PRO A C 1
ATOM 1599 O O . PRO A 1 201 ? -32.295 5.222 13.435 1.00 80.69 201 PRO A O 1
ATOM 1602 N N . LYS A 1 202 ? -32.607 6.047 11.369 1.00 90.00 202 LYS A N 1
ATOM 1603 C CA . LYS A 1 202 ? -33.634 5.063 10.995 1.00 90.00 202 LYS A CA 1
ATOM 1604 C C . LYS A 1 202 ? -33.036 3.713 10.597 1.00 90.00 202 LYS A C 1
ATOM 1606 O O . LYS A 1 202 ? -33.640 2.689 10.906 1.00 90.00 202 LYS A O 1
ATOM 1611 N N . VAL A 1 203 ? -31.846 3.688 9.993 1.00 88.19 203 VAL A N 1
ATOM 1612 C CA . VAL A 1 203 ? -31.109 2.442 9.741 1.00 88.19 203 VAL A CA 1
ATOM 1613 C C . VAL A 1 203 ? -30.631 1.833 11.061 1.00 88.19 203 VAL A C 1
ATOM 1615 O O . VAL A 1 203 ? -30.850 0.641 11.283 1.00 88.19 203 VAL A O 1
ATOM 1618 N N . MET A 1 204 ? -30.092 2.642 11.980 1.00 96.06 204 MET A N 1
ATOM 1619 C CA . MET A 1 204 ? -29.713 2.195 13.324 1.00 96.06 204 MET A CA 1
ATOM 1620 C C . MET A 1 204 ? -30.909 1.590 14.062 1.00 96.06 204 MET A C 1
ATOM 1622 O O . MET A 1 204 ? -30.835 0.469 14.565 1.00 96.06 204 MET A O 1
ATOM 1626 N N . LEU A 1 205 ? -32.037 2.302 14.074 1.00 94.38 205 LEU A N 1
ATOM 1627 C CA . LEU A 1 205 ? -33.259 1.825 14.712 1.00 94.38 205 LEU A CA 1
ATOM 1628 C C . LEU A 1 205 ? -33.771 0.519 14.081 1.00 94.38 205 LEU A C 1
ATOM 1630 O O . LEU A 1 205 ? -34.192 -0.370 14.817 1.00 94.38 205 LEU A O 1
ATOM 1634 N N . SER A 1 206 ? -33.656 0.354 12.756 1.00 97.94 206 SER A N 1
ATOM 1635 C CA . SER A 1 206 ? -34.072 -0.879 12.067 1.00 97.94 206 SER A CA 1
ATOM 1636 C C . SER A 1 206 ? -33.282 -2.113 12.522 1.00 97.94 206 SER A C 1
ATOM 1638 O O . SER A 1 206 ? -33.851 -3.197 12.630 1.00 97.94 206 SER A O 1
ATOM 1640 N N . ALA A 1 207 ? -31.991 -1.969 12.846 1.00 97.38 207 ALA A N 1
ATOM 1641 C CA . ALA A 1 207 ? -31.198 -3.074 13.386 1.00 97.38 207 ALA A CA 1
ATOM 1642 C C . ALA A 1 207 ? -31.653 -3.451 14.797 1.00 97.38 207 ALA A C 1
ATOM 1644 O O . ALA A 1 207 ? -31.755 -4.632 15.113 1.00 97.38 207 ALA A O 1
ATOM 1645 N N . PHE A 1 208 ? -31.994 -2.470 15.637 1.00 97.94 208 PHE A N 1
ATOM 1646 C CA . PHE A 1 208 ? -32.527 -2.750 16.970 1.00 97.94 208 PHE A CA 1
ATOM 1647 C C . PHE A 1 208 ? -33.907 -3.419 16.902 1.00 97.94 208 PHE A C 1
ATOM 1649 O O . PHE A 1 208 ? -34.151 -4.380 17.629 1.00 97.94 208 PHE A O 1
ATOM 1656 N N . GLU A 1 209 ? -34.786 -2.978 15.997 1.00 97.75 209 GLU A N 1
ATOM 1657 C CA . GLU A 1 209 ? -36.060 -3.657 15.721 1.00 97.75 209 GLU A CA 1
ATOM 1658 C C . GLU A 1 209 ? -35.836 -5.092 15.231 1.00 97.75 209 GLU A C 1
ATOM 1660 O O . GLU A 1 209 ? -36.486 -6.016 15.721 1.00 97.75 209 GLU A O 1
ATOM 1665 N N . THR A 1 210 ? -34.873 -5.293 14.330 1.00 98.12 210 THR A N 1
ATOM 1666 C CA . THR A 1 210 ? -34.517 -6.612 13.799 1.00 98.12 210 THR A CA 1
ATOM 1667 C C . THR A 1 210 ? -33.984 -7.532 14.888 1.00 98.12 210 THR A C 1
ATOM 1669 O O . THR A 1 210 ? -34.559 -8.591 15.103 1.00 98.12 210 THR A O 1
ATOM 1672 N N . GLY A 1 211 ? -32.954 -7.139 15.641 1.00 97.00 211 GLY A N 1
ATOM 1673 C CA . GLY A 1 211 ? -32.402 -7.984 16.707 1.00 97.00 211 GLY A CA 1
ATOM 1674 C C . GLY A 1 211 ? -33.451 -8.346 17.764 1.00 97.00 211 GLY A C 1
ATOM 1675 O O . GLY A 1 211 ? -33.493 -9.473 18.256 1.00 97.00 211 GLY A O 1
ATOM 1676 N N . LEU A 1 212 ? -34.370 -7.424 18.071 1.00 96.69 212 LEU A N 1
ATOM 1677 C CA . LEU A 1 212 ? -35.477 -7.684 18.989 1.00 96.69 212 LEU A CA 1
ATOM 1678 C C . LEU A 1 212 ? -36.506 -8.686 18.452 1.00 96.69 212 LEU A C 1
ATOM 1680 O O . LEU A 1 212 ? -37.060 -9.440 19.257 1.00 96.69 212 LEU A O 1
ATOM 1684 N N . VAL A 1 213 ? -36.801 -8.667 17.149 1.00 96.81 213 VAL A N 1
ATOM 1685 C CA . VAL A 1 213 ? -37.732 -9.607 16.502 1.00 96.81 213 VAL A CA 1
ATOM 1686 C C . VAL A 1 213 ? -37.093 -10.976 16.296 1.00 96.81 213 VAL A C 1
ATOM 1688 O O . VAL A 1 213 ? -37.730 -11.979 16.605 1.00 96.81 213 VAL A O 1
ATOM 1691 N N . GLU A 1 214 ? -35.856 -11.011 15.807 1.00 95.44 214 GLU A N 1
ATOM 1692 C CA . GLU A 1 214 ? -35.203 -12.238 15.348 1.00 95.44 214 GLU A CA 1
ATOM 1693 C C . GLU A 1 214 ? -34.674 -13.093 16.503 1.00 95.44 214 GLU A C 1
ATOM 1695 O O . GLU A 1 214 ? -34.820 -14.313 16.487 1.00 95.44 214 GLU A O 1
ATOM 1700 N N . SER A 1 215 ? -34.085 -12.480 17.536 1.00 95.56 215 SER A N 1
ATOM 1701 C CA . SER A 1 215 ? -33.422 -13.238 18.608 1.00 95.56 215 SER A CA 1
ATOM 1702 C C . SER A 1 215 ? -33.644 -12.694 20.017 1.00 95.56 215 SER A C 1
ATOM 1704 O O . SER A 1 215 ? -33.016 -13.159 20.966 1.00 95.56 215 SER A O 1
ATOM 1706 N N . GLN A 1 216 ? -34.513 -11.692 20.180 1.00 94.50 216 GLN A N 1
ATOM 1707 C CA . GLN A 1 216 ? -34.616 -10.921 21.425 1.00 94.50 216 GLN A CA 1
ATOM 1708 C C . GLN A 1 216 ? -33.268 -10.305 21.841 1.00 94.50 216 GLN A C 1
ATOM 1710 O O . GLN A 1 216 ? -32.944 -10.241 23.023 1.00 94.50 216 GLN A O 1
ATOM 1715 N N . MET A 1 217 ? -32.490 -9.829 20.868 1.00 96.12 217 MET A N 1
ATOM 1716 C CA . MET A 1 217 ? -31.176 -9.218 21.068 1.00 96.12 217 MET A CA 1
ATOM 1717 C C . MET A 1 217 ? -30.151 -10.154 21.729 1.00 96.12 217 MET A C 1
ATOM 1719 O O . MET A 1 217 ? -29.322 -9.723 22.530 1.00 96.12 217 MET A O 1
ATOM 1723 N N . GLN A 1 218 ? -30.216 -11.444 21.397 1.00 94.31 218 GLN A N 1
ATOM 1724 C CA . GLN A 1 218 ? -29.254 -12.459 21.821 1.00 94.31 218 GLN A CA 1
ATOM 1725 C C . GLN A 1 218 ? -28.463 -13.000 20.637 1.00 94.31 218 GLN A C 1
ATOM 1727 O O . GLN A 1 218 ? -29.000 -13.171 19.543 1.00 94.31 218 GLN A O 1
ATOM 1732 N N . ASN A 1 219 ? -27.196 -13.334 20.861 1.00 93.06 219 ASN A N 1
ATOM 1733 C CA . ASN A 1 219 ? -26.383 -14.014 19.862 1.00 93.06 219 ASN A CA 1
ATOM 1734 C C . ASN A 1 219 ? -26.521 -15.539 20.001 1.00 93.06 219 ASN A C 1
ATOM 1736 O O . ASN A 1 219 ? -25.787 -16.170 20.761 1.00 93.06 219 ASN A O 1
ATOM 1740 N N . VAL A 1 220 ? -27.500 -16.121 19.310 1.00 89.81 220 VAL A N 1
ATOM 1741 C CA . VAL A 1 220 ? -27.853 -17.545 19.434 1.00 89.81 220 VAL A CA 1
ATOM 1742 C C . VAL A 1 220 ? -27.142 -18.419 18.398 1.00 89.81 220 VAL A C 1
ATOM 1744 O O . VAL A 1 220 ? -26.782 -17.967 17.314 1.00 89.81 220 VAL A O 1
ATOM 1747 N N . ASP A 1 221 ? -26.945 -19.693 18.719 1.00 89.12 221 ASP A N 1
ATOM 1748 C CA . ASP A 1 221 ? -26.306 -20.692 17.851 1.00 89.12 221 ASP A CA 1
ATOM 1749 C C . ASP A 1 221 ? -27.298 -21.584 17.089 1.00 89.12 221 ASP A C 1
ATOM 1751 O O . ASP A 1 221 ? -26.896 -22.541 16.431 1.00 89.12 221 ASP A O 1
ATOM 1755 N N . HIS A 1 222 ? -28.585 -21.258 17.178 1.00 85.06 222 HIS A N 1
ATOM 1756 C CA . HIS A 1 222 ? -29.695 -22.019 16.621 1.00 85.06 222 HIS A CA 1
ATOM 1757 C C . HIS A 1 222 ? -30.773 -21.089 16.046 1.00 85.06 222 HIS A C 1
ATOM 1759 O O . HIS A 1 222 ? -30.794 -19.884 16.318 1.00 85.06 222 HIS A O 1
ATOM 1765 N N . GLY A 1 223 ? -31.685 -21.674 15.268 1.00 88.88 223 GLY A N 1
ATOM 1766 C CA . GLY A 1 223 ? -32.725 -20.955 14.543 1.00 88.88 223 GLY A CA 1
ATOM 1767 C C . GLY A 1 223 ? -33.548 -21.859 13.623 1.00 88.88 223 GLY A C 1
ATOM 1768 O O . GLY A 1 223 ? -33.457 -23.086 13.702 1.00 88.88 223 GLY A O 1
ATOM 1769 N N . ASP A 1 224 ? -34.363 -21.262 12.752 1.00 82.38 224 ASP A N 1
ATOM 1770 C CA . ASP A 1 224 ? -35.057 -21.992 11.686 1.00 82.38 224 ASP A CA 1
ATOM 1771 C C . ASP A 1 224 ? -34.094 -22.310 10.527 1.00 82.38 224 ASP A C 1
ATOM 1773 O O . ASP A 1 224 ? -33.413 -21.440 9.981 1.00 82.38 224 ASP A O 1
ATOM 1777 N N . ARG A 1 225 ? -34.068 -23.575 10.093 1.00 88.62 225 ARG A N 1
ATOM 1778 C CA . ARG A 1 225 ? -33.106 -24.102 9.105 1.00 88.62 225 ARG A CA 1
ATOM 1779 C C . ARG A 1 225 ? -31.650 -23.902 9.555 1.00 88.62 225 ARG A C 1
ATOM 1781 O O . ARG A 1 225 ? -31.212 -24.559 10.488 1.00 88.62 225 ARG A O 1
ATOM 1788 N N . ASP A 1 226 ? -30.896 -23.064 8.849 1.00 87.75 226 ASP A N 1
ATOM 1789 C CA . ASP A 1 226 ? -29.495 -22.718 9.108 1.00 87.75 226 ASP A CA 1
ATOM 1790 C C . ASP A 1 226 ? -29.341 -21.276 9.620 1.00 87.75 226 ASP A C 1
ATOM 1792 O O . ASP A 1 226 ? -28.245 -20.726 9.544 1.00 87.75 226 ASP A O 1
ATOM 1796 N N . SER A 1 227 ? -30.413 -20.632 10.103 1.00 92.00 227 SER A N 1
ATOM 1797 C CA . SER A 1 227 ? -30.295 -19.299 10.695 1.00 92.00 227 SER A CA 1
ATOM 1798 C C . SER A 1 227 ? -29.565 -19.341 12.036 1.00 92.00 227 SER A C 1
ATOM 1800 O O . SER A 1 227 ? -29.848 -20.180 12.891 1.00 92.00 227 SER A O 1
ATOM 1802 N N . VAL A 1 228 ? -28.630 -18.411 12.229 1.00 90.12 228 VAL A N 1
ATOM 1803 C CA . VAL A 1 228 ? -27.876 -18.241 13.479 1.00 90.12 228 VAL A CA 1
ATOM 1804 C C . VAL A 1 228 ? -27.627 -16.756 13.759 1.00 90.12 228 VAL A C 1
ATOM 1806 O O . VAL A 1 228 ? -27.826 -15.893 12.899 1.00 90.12 228 VAL A O 1
ATOM 1809 N N . GLY A 1 229 ? -27.182 -16.454 14.974 1.00 92.75 229 GLY A N 1
ATOM 1810 C CA . GLY A 1 229 ? -26.759 -15.123 15.384 1.00 92.75 229 GLY A CA 1
ATOM 1811 C C . GLY A 1 229 ? -27.901 -14.171 15.733 1.00 92.75 229 GLY A C 1
ATOM 1812 O O . GLY A 1 229 ? -29.084 -14.526 15.730 1.00 92.75 229 GLY A O 1
ATOM 1813 N N . VAL A 1 230 ? -27.529 -12.929 16.052 1.00 95.75 230 VAL A N 1
ATOM 1814 C CA . VAL A 1 230 ? -28.460 -11.903 16.556 1.00 95.75 230 VAL A CA 1
ATOM 1815 C C . VAL A 1 230 ? -29.555 -11.500 15.564 1.00 95.75 230 VAL A C 1
ATOM 1817 O O . VAL A 1 230 ? -30.646 -11.109 15.964 1.00 95.75 230 VAL A O 1
ATOM 1820 N N . PHE A 1 231 ? -29.295 -11.634 14.267 1.00 97.44 231 PHE A N 1
ATOM 1821 C CA . PHE A 1 231 ? -30.248 -11.281 13.214 1.00 97.44 231 PHE A CA 1
ATOM 1822 C C . PHE A 1 231 ? -30.858 -12.499 12.519 1.00 97.44 231 PHE A C 1
ATOM 1824 O O . PHE A 1 231 ? -31.470 -12.320 11.469 1.00 97.44 231 PHE A O 1
ATOM 1831 N N . GLN A 1 232 ? -30.660 -13.713 13.055 1.00 96.19 232 GLN A N 1
ATOM 1832 C CA . GLN A 1 232 ? -31.114 -14.969 12.439 1.00 96.19 232 GLN A CA 1
ATOM 1833 C C . GLN A 1 232 ? -30.738 -15.059 10.947 1.00 96.19 232 GLN A C 1
ATOM 1835 O O . GLN A 1 232 ? -31.524 -15.450 10.084 1.00 96.19 232 GLN A O 1
ATOM 1840 N N . GLN A 1 233 ? -29.498 -14.683 10.637 1.00 92.50 233 GLN A N 1
ATOM 1841 C CA . GLN A 1 233 ? -28.978 -14.665 9.276 1.00 92.50 233 GLN A CA 1
ATOM 1842 C C . GLN A 1 233 ? -28.636 -16.082 8.814 1.00 92.50 233 GLN A C 1
ATOM 1844 O O . GLN A 1 233 ? -28.163 -16.908 9.593 1.00 92.50 233 GLN A O 1
ATOM 1849 N N . ARG A 1 234 ? -28.883 -16.365 7.530 1.00 88.94 234 ARG A N 1
ATOM 1850 C CA . ARG A 1 234 ? -28.703 -17.698 6.937 1.00 88.94 234 ARG A CA 1
ATOM 1851 C C . ARG A 1 234 ? -27.455 -17.746 6.052 1.00 88.94 234 ARG A C 1
ATOM 1853 O O . ARG A 1 234 ? -27.458 -17.081 5.007 1.00 88.94 234 ARG A O 1
ATOM 1860 N N . PRO A 1 235 ? -26.441 -18.570 6.369 1.00 83.62 235 PRO A N 1
ATOM 1861 C CA . PRO A 1 235 ? -25.296 -18.796 5.491 1.00 83.62 235 PRO A CA 1
ATOM 1862 C C . PRO A 1 235 ? -25.697 -19.174 4.063 1.00 83.62 235 PRO A C 1
ATOM 1864 O O . PRO A 1 235 ? -25.202 -18.593 3.097 1.00 83.62 235 PRO A O 1
ATOM 1867 N N . SER A 1 236 ? -26.697 -20.049 3.913 1.00 83.81 236 SER A N 1
ATOM 1868 C CA . SER A 1 236 ? -27.232 -20.455 2.604 1.00 83.81 236 SER A CA 1
ATOM 1869 C C . SER A 1 236 ? -27.869 -19.327 1.778 1.00 83.81 236 SER A C 1
ATOM 1871 O O . SER A 1 236 ? -28.147 -19.526 0.598 1.00 83.81 236 SER A O 1
ATOM 1873 N N . GLN A 1 237 ? -28.104 -18.146 2.358 1.00 80.31 237 GLN A N 1
ATOM 1874 C CA . GLN A 1 237 ? -28.620 -16.958 1.666 1.00 80.31 237 GLN A CA 1
ATOM 1875 C C . GLN A 1 237 ? -27.557 -15.857 1.486 1.00 80.31 237 GLN A C 1
ATOM 1877 O O . GLN A 1 237 ? -27.893 -14.688 1.268 1.00 80.31 237 GLN A O 1
ATOM 1882 N N . GLY A 1 238 ? -26.273 -16.216 1.581 1.00 79.88 238 GLY A N 1
ATOM 1883 C CA . GLY A 1 238 ? -25.160 -15.307 1.302 1.00 79.88 238 GLY A CA 1
ATOM 1884 C C . GLY A 1 238 ? -24.928 -14.265 2.397 1.00 79.88 238 GLY A C 1
ATOM 1885 O O . GLY A 1 238 ? -24.538 -13.136 2.101 1.00 79.88 238 GLY A O 1
ATOM 1886 N N . TRP A 1 239 ? -25.223 -14.609 3.652 1.00 80.38 239 TRP A N 1
ATOM 1887 C CA . TRP A 1 239 ? -24.942 -13.748 4.806 1.00 80.38 239 TRP A CA 1
ATOM 1888 C C . TRP A 1 239 ? -23.548 -13.961 5.423 1.00 80.38 239 TRP A C 1
ATOM 1890 O O . TRP A 1 239 ? -23.136 -13.137 6.226 1.00 80.38 239 TRP A O 1
ATOM 1900 N N . GLY A 1 240 ? -22.815 -15.004 5.018 1.00 79.81 240 GLY A N 1
ATOM 1901 C CA . GLY A 1 240 ? -21.493 -15.371 5.551 1.00 79.81 240 GLY A CA 1
ATOM 1902 C C . GLY A 1 240 ? -21.427 -16.855 5.927 1.00 79.81 240 GLY A C 1
ATOM 1903 O O . GLY A 1 240 ? -22.387 -17.587 5.697 1.00 79.81 240 GLY A O 1
ATOM 1904 N N . SER A 1 241 ? -20.314 -17.318 6.501 1.00 80.38 241 SER A N 1
ATOM 1905 C CA . SER A 1 241 ? -20.234 -18.639 7.151 1.00 80.38 241 SER A CA 1
ATOM 1906 C C . SER A 1 241 ? -21.055 -18.682 8.451 1.00 80.38 241 SER A C 1
ATOM 1908 O O . SER A 1 241 ? -21.546 -17.655 8.925 1.00 80.38 241 SER A O 1
ATOM 1910 N N . VAL A 1 242 ? -21.203 -19.865 9.058 1.00 71.94 242 VAL A N 1
ATOM 1911 C CA . VAL A 1 242 ? -21.862 -20.006 10.372 1.00 71.94 242 VAL A CA 1
ATOM 1912 C C . VAL A 1 242 ? -21.114 -19.201 11.439 1.00 71.94 242 VAL A C 1
ATOM 1914 O O . VAL A 1 242 ? -21.739 -18.508 12.238 1.00 71.94 242 VAL A O 1
ATOM 1917 N N . GLU A 1 243 ? -19.782 -19.254 11.430 1.00 71.25 243 GLU A N 1
ATOM 1918 C CA . GLU A 1 243 ? -18.909 -18.509 12.342 1.00 71.25 243 GLU A CA 1
ATOM 1919 C C . GLU A 1 243 ? -19.086 -17.002 12.150 1.00 71.25 243 GLU A C 1
ATOM 1921 O O . GLU A 1 243 ? -19.271 -16.277 13.123 1.00 71.25 243 GLU A O 1
ATOM 1926 N N . GLN A 1 244 ? -19.122 -16.544 10.896 1.00 63.50 244 GLN A N 1
ATOM 1927 C CA . GLN A 1 244 ? -19.335 -15.139 10.552 1.00 63.50 2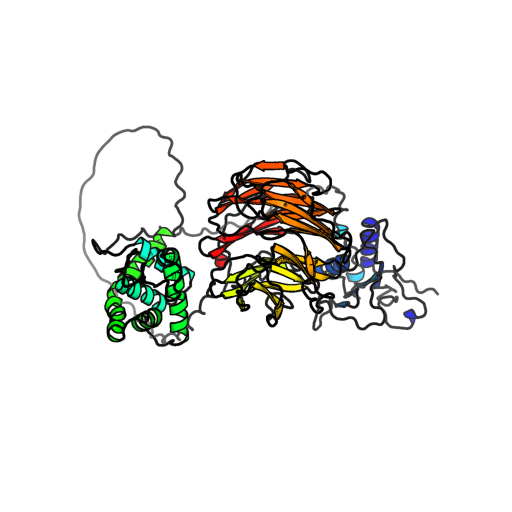44 GLN A CA 1
ATOM 1928 C C . GLN A 1 244 ? -20.732 -14.641 10.949 1.00 63.50 244 GLN A C 1
ATOM 1930 O O . GLN A 1 244 ? -20.862 -13.554 11.500 1.00 63.50 244 GLN A O 1
ATOM 1935 N N . CYS A 1 245 ? -21.785 -15.437 10.747 1.00 76.69 245 CYS A N 1
ATOM 1936 C CA . CYS A 1 245 ? -23.141 -15.064 11.167 1.00 76.69 245 CYS A CA 1
ATOM 1937 C C . CYS A 1 245 ? -23.293 -15.038 12.703 1.00 76.69 245 CYS A C 1
ATOM 1939 O O . CYS A 1 245 ? -24.163 -14.340 13.225 1.00 76.69 245 CYS A O 1
ATOM 1941 N N . ARG A 1 246 ? -22.454 -15.785 13.436 1.00 81.38 246 ARG A N 1
ATOM 1942 C CA . ARG A 1 246 ? -22.390 -15.778 14.910 1.00 81.38 246 ARG A CA 1
ATOM 1943 C C . ARG A 1 246 ? -21.447 -14.721 15.476 1.00 81.38 246 ARG A C 1
ATOM 1945 O O . ARG A 1 246 ? -21.452 -14.505 16.686 1.00 81.38 246 ARG A O 1
ATOM 1952 N N . ASP A 1 247 ? -20.659 -14.049 14.651 1.00 76.25 247 ASP A N 1
ATOM 1953 C CA . ASP A 1 247 ? -19.945 -12.852 15.064 1.00 76.25 247 ASP A CA 1
ATOM 1954 C C . ASP A 1 247 ? -20.900 -11.655 14.970 1.00 76.25 247 ASP A C 1
ATOM 1956 O O . ASP A 1 247 ? -21.283 -11.213 13.888 1.00 76.25 247 ASP A O 1
ATOM 1960 N N . VAL A 1 248 ? -21.288 -11.110 16.127 1.00 71.69 248 VAL A N 1
ATOM 1961 C CA . VAL A 1 248 ? -22.215 -9.972 16.224 1.00 71.69 248 VAL A CA 1
ATOM 1962 C C . VAL A 1 248 ? -21.712 -8.773 15.420 1.00 71.69 248 VAL A C 1
ATOM 1964 O O . VAL A 1 248 ? -22.527 -8.060 14.834 1.00 71.69 248 VAL A O 1
ATOM 1967 N N . ARG A 1 249 ? -20.394 -8.547 15.356 1.00 62.94 249 ARG A N 1
ATOM 1968 C CA . ARG A 1 249 ? -19.805 -7.442 14.594 1.00 62.94 249 ARG A CA 1
ATOM 1969 C C . ARG A 1 249 ? -19.997 -7.666 13.096 1.00 62.94 249 ARG A C 1
ATOM 1971 O O . ARG A 1 249 ? -20.531 -6.785 12.421 1.00 62.94 249 ARG A O 1
ATOM 1978 N N . HIS A 1 250 ? -19.650 -8.853 12.596 1.00 74.75 250 HIS A N 1
ATOM 1979 C CA . HIS A 1 250 ? -19.846 -9.221 11.190 1.00 74.75 250 HIS A CA 1
ATOM 1980 C C . HIS A 1 250 ? -21.329 -9.191 10.793 1.00 74.75 250 HIS A C 1
ATOM 1982 O O . HIS A 1 250 ? -21.698 -8.551 9.807 1.00 74.75 250 HIS A O 1
ATOM 1988 N N . ALA A 1 251 ? -22.192 -9.828 11.587 1.00 68.94 251 ALA A N 1
ATOM 1989 C CA . ALA A 1 251 ? -23.628 -9.903 11.337 1.00 68.94 251 ALA A CA 1
ATOM 1990 C C . ALA A 1 251 ? -24.279 -8.508 11.276 1.00 68.94 251 ALA A C 1
ATOM 1992 O O . ALA A 1 251 ? -25.100 -8.238 10.393 1.00 68.94 251 ALA A O 1
ATOM 1993 N N . SER A 1 252 ? -23.871 -7.601 12.174 1.00 77.44 252 SER A N 1
ATOM 1994 C CA . SER A 1 252 ? -24.296 -6.190 12.176 1.00 77.44 252 SER A CA 1
ATOM 1995 C C . SER A 1 252 ? -23.825 -5.458 10.939 1.00 77.44 252 SER A C 1
ATOM 1997 O O . SER A 1 252 ? -24.625 -4.791 10.286 1.00 77.44 252 SER A O 1
ATOM 1999 N N . ARG A 1 253 ? -22.557 -5.637 10.566 1.00 70.62 253 ARG A N 1
ATOM 2000 C CA . ARG A 1 253 ? -21.981 -5.001 9.385 1.00 70.62 253 ARG A CA 1
ATOM 2001 C C . ARG A 1 253 ? -22.722 -5.410 8.112 1.00 70.62 253 ARG A C 1
ATOM 2003 O O . ARG A 1 253 ? -23.194 -4.552 7.368 1.00 70.62 253 ARG A O 1
ATOM 2010 N N . LYS A 1 254 ? -22.948 -6.715 7.927 1.00 73.19 254 LYS A N 1
ATOM 2011 C CA . LYS A 1 254 ? -23.738 -7.255 6.812 1.00 73.19 254 LYS A CA 1
ATOM 2012 C C . LYS A 1 254 ? -25.181 -6.762 6.799 1.00 73.19 254 LYS A C 1
ATOM 2014 O O . LYS A 1 254 ? -25.724 -6.488 5.728 1.00 73.19 254 LYS A O 1
ATOM 2019 N N . TYR A 1 255 ? -25.821 -6.658 7.964 1.00 93.88 255 TYR A N 1
ATOM 2020 C CA . TYR A 1 255 ? -27.173 -6.109 8.060 1.00 93.88 255 TYR A CA 1
ATOM 2021 C C . TYR A 1 255 ? -27.199 -4.646 7.595 1.00 93.88 255 TYR A C 1
ATOM 2023 O O . TYR A 1 255 ? -28.012 -4.288 6.739 1.00 93.88 255 TYR A O 1
ATOM 2031 N N . PHE A 1 256 ? -26.284 -3.814 8.099 1.00 83.81 256 PHE A N 1
ATOM 2032 C CA . PHE A 1 256 ? -26.221 -2.395 7.754 1.00 83.81 256 PHE A CA 1
ATOM 2033 C C . PHE A 1 256 ? -25.869 -2.145 6.286 1.00 83.81 256 PHE A C 1
ATOM 2035 O O . PHE A 1 256 ? -26.486 -1.273 5.682 1.00 83.81 256 PHE A O 1
ATOM 2042 N N . GLU A 1 257 ? -24.984 -2.940 5.673 1.00 74.56 257 GLU A N 1
ATOM 2043 C CA . GLU A 1 257 ? -24.709 -2.886 4.224 1.00 74.56 257 GLU A CA 1
ATOM 2044 C C . GLU A 1 257 ? -26.005 -2.978 3.403 1.00 74.56 257 GLU A C 1
ATOM 2046 O O . GLU A 1 257 ? -26.282 -2.143 2.535 1.00 74.56 257 GLU A O 1
ATOM 2051 N N . ARG A 1 258 ? -26.848 -3.971 3.717 1.00 89.12 258 ARG A N 1
ATOM 2052 C CA . ARG A 1 258 ? -28.133 -4.156 3.035 1.00 89.12 258 ARG A CA 1
ATOM 2053 C C . ARG A 1 258 ? -29.129 -3.051 3.398 1.00 89.12 258 ARG A C 1
ATOM 2055 O O . ARG A 1 258 ? -29.836 -2.567 2.517 1.00 89.12 258 ARG A O 1
ATOM 2062 N N . ALA A 1 259 ? -29.168 -2.619 4.658 1.00 83.75 259 ALA A N 1
ATOM 2063 C CA . ALA A 1 259 ? -30.084 -1.579 5.130 1.00 83.75 259 ALA A CA 1
ATOM 2064 C C . ALA A 1 259 ? -29.810 -0.204 4.498 1.00 83.75 259 ALA A C 1
ATOM 2066 O O . ALA A 1 259 ? -30.753 0.489 4.114 1.00 83.75 259 ALA A O 1
ATOM 2067 N N . ILE A 1 260 ? -28.537 0.166 4.317 1.00 77.06 260 ILE A N 1
ATOM 2068 C CA . ILE A 1 260 ? -28.122 1.395 3.623 1.00 77.06 260 ILE A CA 1
ATOM 2069 C C . ILE A 1 260 ? -28.567 1.354 2.156 1.00 77.06 260 ILE A C 1
ATOM 2071 O O . ILE A 1 260 ? -29.085 2.342 1.631 1.00 77.06 260 ILE A O 1
ATOM 2075 N N . ALA A 1 261 ? -28.407 0.210 1.480 1.00 70.19 261 ALA A N 1
ATOM 2076 C CA . ALA A 1 261 ? -28.866 0.052 0.102 1.00 70.19 261 ALA A CA 1
ATOM 2077 C C . ALA A 1 261 ? -30.395 0.206 -0.012 1.00 70.19 261 ALA A C 1
ATOM 2079 O O . ALA A 1 261 ? -30.875 0.908 -0.905 1.00 70.19 261 ALA A O 1
ATOM 2080 N N . VAL A 1 262 ? -31.149 -0.388 0.920 1.00 80.50 262 VAL A N 1
ATOM 2081 C CA . VAL A 1 262 ? -32.614 -0.252 1.001 1.00 80.50 262 VAL A CA 1
ATOM 2082 C C . VAL A 1 262 ? -33.022 1.202 1.241 1.00 80.50 262 VAL A C 1
ATOM 2084 O O . VAL A 1 262 ? -33.898 1.706 0.541 1.00 80.50 262 VAL A O 1
ATOM 2087 N N . GLU A 1 263 ? -32.378 1.900 2.179 1.00 83.88 263 GLU A N 1
ATOM 2088 C CA . GLU A 1 263 ? -32.640 3.316 2.459 1.00 83.88 263 GLU A CA 1
ATOM 2089 C C . GLU A 1 263 ? -32.355 4.203 1.242 1.00 83.88 263 GLU A C 1
ATOM 2091 O O . GLU A 1 263 ? -33.162 5.076 0.919 1.00 83.88 263 GLU A O 1
ATOM 2096 N N . ARG A 1 264 ? -31.236 3.975 0.544 1.00 75.31 264 ARG A N 1
ATOM 2097 C CA . ARG A 1 264 ? -30.862 4.739 -0.654 1.00 75.31 264 ARG A CA 1
ATOM 2098 C C . ARG A 1 264 ? -31.902 4.588 -1.763 1.00 75.31 264 ARG A C 1
ATOM 2100 O O . ARG A 1 264 ? -32.227 5.563 -2.435 1.00 75.31 264 ARG A O 1
ATOM 2107 N N . GLN A 1 265 ? -32.413 3.374 -1.952 1.00 76.94 265 GLN A N 1
ATOM 2108 C CA . GLN A 1 265 ? -33.458 3.086 -2.936 1.00 76.94 265 GLN A CA 1
ATOM 2109 C C . GLN A 1 265 ? -34.827 3.615 -2.490 1.00 76.94 265 GLN A C 1
ATOM 2111 O O . GLN A 1 265 ? -35.631 4.017 -3.328 1.00 76.94 265 GLN A O 1
ATOM 2116 N N . ASN A 1 266 ? -35.071 3.680 -1.177 1.00 83.62 266 ASN A N 1
ATOM 2117 C CA . ASN A 1 266 ? -36.346 4.083 -0.592 1.00 83.62 266 ASN A CA 1
ATOM 2118 C C . ASN A 1 266 ? -36.172 5.153 0.509 1.00 83.62 266 ASN A C 1
ATOM 2120 O O . ASN A 1 266 ? -36.404 4.885 1.694 1.00 83.62 266 ASN A O 1
ATOM 2124 N N . PRO A 1 267 ? -35.836 6.413 0.160 1.00 80.50 267 PRO A N 1
ATOM 2125 C CA . PRO A 1 267 ? -35.505 7.442 1.157 1.00 80.50 267 PRO A CA 1
ATOM 2126 C C . PRO A 1 267 ? -36.645 7.795 2.123 1.00 80.50 267 PRO A C 1
ATOM 2128 O O . PRO A 1 267 ? -36.405 8.334 3.202 1.00 80.50 267 PRO A O 1
ATOM 2131 N N . HIS A 1 268 ? -37.887 7.479 1.756 1.00 88.38 268 HIS A N 1
ATOM 2132 C CA . HIS A 1 268 ? -39.096 7.751 2.531 1.00 88.38 268 HIS A CA 1
ATOM 2133 C C . HIS A 1 268 ? -39.447 6.645 3.541 1.00 88.38 268 HIS A C 1
ATOM 2135 O O . HIS A 1 268 ? -40.349 6.842 4.351 1.00 88.38 268 HIS A O 1
ATOM 2141 N N . TYR A 1 269 ? -38.753 5.501 3.517 1.00 94.88 269 TYR A N 1
ATOM 2142 C CA . TYR A 1 269 ? -39.022 4.402 4.448 1.00 94.88 269 TYR A CA 1
ATOM 2143 C C . TYR A 1 269 ? -38.635 4.758 5.883 1.00 94.88 269 TYR A C 1
ATOM 2145 O O . TYR A 1 269 ? -37.633 5.446 6.104 1.00 94.88 269 TYR A O 1
ATOM 2153 N N . ASN A 1 270 ? -39.409 4.251 6.845 1.00 92.50 270 ASN A N 1
ATOM 2154 C CA . ASN A 1 270 ? -39.066 4.231 8.269 1.00 92.50 270 ASN A CA 1
ATOM 2155 C C . ASN A 1 270 ? -38.316 2.933 8.660 1.00 92.50 270 ASN A C 1
ATOM 2157 O O . ASN A 1 270 ? -38.123 2.046 7.829 1.00 92.50 270 ASN A O 1
ATOM 2161 N N . ALA A 1 271 ? -37.886 2.822 9.922 1.00 92.69 271 ALA A N 1
ATOM 2162 C CA . ALA A 1 271 ? -37.124 1.671 10.423 1.00 92.69 271 ALA A CA 1
ATOM 2163 C C . ALA A 1 271 ? -37.860 0.330 10.225 1.00 92.69 271 ALA A C 1
ATOM 2165 O O . ALA A 1 271 ? -37.284 -0.601 9.656 1.00 92.69 271 ALA A O 1
ATOM 2166 N N . GLY A 1 272 ? -39.151 0.282 10.566 1.00 91.19 272 GLY A N 1
ATOM 2167 C CA . GLY A 1 272 ? -39.968 -0.924 10.449 1.00 91.19 272 GLY A CA 1
ATOM 2168 C C . GLY A 1 272 ? -40.322 -1.312 9.014 1.00 91.19 272 GLY A C 1
ATOM 2169 O O . GLY A 1 272 ? -40.820 -2.413 8.797 1.00 91.19 272 GLY A O 1
ATOM 2170 N N . GLN A 1 273 ? -40.052 -0.447 8.032 1.00 95.62 273 GLN A N 1
ATOM 2171 C CA . GLN A 1 273 ? -40.101 -0.769 6.602 1.00 95.62 273 GLN A CA 1
ATOM 2172 C C . GLN A 1 273 ? -38.736 -1.216 6.060 1.00 95.62 273 GLN A C 1
ATOM 2174 O O . GLN A 1 273 ? -38.688 -2.101 5.210 1.00 95.62 273 GLN A O 1
ATOM 2179 N N . ILE A 1 274 ? -37.634 -0.653 6.571 1.00 95.75 274 ILE A N 1
ATOM 2180 C CA . ILE A 1 274 ? -36.265 -1.043 6.192 1.00 95.75 274 ILE A CA 1
ATOM 2181 C C . ILE A 1 274 ? -35.959 -2.471 6.664 1.00 95.75 274 ILE A C 1
ATOM 2183 O O . ILE A 1 274 ? -35.482 -3.289 5.879 1.00 95.75 274 ILE A O 1
ATOM 2187 N N . ALA A 1 275 ? -36.269 -2.791 7.922 1.00 96.38 275 ALA A N 1
ATOM 2188 C CA . ALA A 1 275 ? -35.967 -4.089 8.527 1.00 96.38 275 ALA A CA 1
ATOM 2189 C C . ALA A 1 275 ? -36.499 -5.307 7.733 1.00 96.38 275 ALA A C 1
ATOM 2191 O O . ALA A 1 275 ? -35.702 -6.177 7.366 1.00 96.38 275 ALA A O 1
ATOM 2192 N N . PRO A 1 276 ? -37.797 -5.386 7.372 1.00 93.50 276 PRO A N 1
ATOM 2193 C CA . PRO A 1 276 ? -38.312 -6.507 6.588 1.00 93.50 276 PRO A CA 1
ATOM 2194 C C . PRO A 1 276 ? -37.851 -6.507 5.120 1.00 93.50 276 PRO A C 1
ATOM 2196 O O . PRO A 1 276 ? -37.888 -7.558 4.480 1.00 93.50 276 PRO A O 1
ATOM 2199 N N . ASP A 1 277 ? -37.394 -5.384 4.558 1.00 93.38 277 ASP A N 1
ATOM 2200 C CA . ASP A 1 277 ? -36.774 -5.354 3.221 1.00 93.38 277 ASP A CA 1
ATOM 2201 C C . ASP A 1 277 ? -35.364 -5.955 3.220 1.00 93.38 277 ASP A C 1
ATOM 2203 O O . ASP A 1 277 ? -34.961 -6.617 2.257 1.00 93.38 277 ASP A O 1
ATOM 2207 N N . VAL A 1 278 ? -34.638 -5.781 4.326 1.00 93.81 278 VAL A N 1
ATOM 2208 C CA . VAL A 1 278 ? -33.327 -6.396 4.548 1.00 93.81 278 VAL A CA 1
ATOM 2209 C C . VAL A 1 278 ? -33.464 -7.895 4.822 1.00 93.81 278 VAL A C 1
ATOM 2211 O O . VAL A 1 278 ? -32.759 -8.696 4.203 1.00 93.81 278 VAL A O 1
ATOM 2214 N N . GLN A 1 279 ? -34.380 -8.272 5.720 1.00 89.81 279 GLN A N 1
ATOM 2215 C CA . GLN A 1 279 ? -34.545 -9.657 6.181 1.00 89.81 279 GLN A CA 1
ATOM 2216 C C . GLN A 1 279 ? -35.372 -10.542 5.248 1.00 89.81 279 GLN A C 1
ATOM 2218 O O . GLN A 1 279 ? -35.184 -11.755 5.214 1.00 89.81 279 GLN A O 1
ATOM 2223 N N . ARG A 1 280 ? -36.271 -9.945 4.458 1.00 89.19 280 ARG A N 1
ATOM 2224 C CA . ARG A 1 280 ? -37.174 -10.648 3.532 1.00 89.19 280 ARG A CA 1
ATOM 2225 C C . ARG A 1 280 ? -37.951 -11.811 4.191 1.00 89.19 280 ARG A C 1
ATOM 2227 O O . ARG A 1 280 ? -37.930 -12.927 3.664 1.00 89.19 280 ARG A O 1
ATOM 2234 N N . PRO A 1 281 ? -38.646 -11.582 5.323 1.00 87.69 281 PRO A N 1
ATOM 2235 C CA . PRO A 1 281 ? -39.472 -12.605 5.960 1.00 87.69 281 PRO A CA 1
ATOM 2236 C C . PRO A 1 281 ? -40.746 -12.868 5.137 1.00 87.69 281 PRO A C 1
ATOM 2238 O O . PRO A 1 281 ? -41.007 -12.201 4.132 1.00 87.69 281 PRO A O 1
ATOM 2241 N N . GLN A 1 282 ? -41.576 -13.819 5.581 1.00 83.00 282 GLN A N 1
ATOM 2242 C CA . GLN A 1 282 ? -42.914 -14.019 5.008 1.00 83.00 282 GLN A CA 1
ATOM 2243 C C . GLN A 1 282 ? -43.756 -12.737 5.109 1.00 83.00 282 GLN A C 1
ATOM 2245 O O . GLN A 1 282 ? -43.600 -11.948 6.044 1.00 83.00 282 GLN A O 1
ATOM 2250 N N . GLU A 1 283 ? -44.644 -12.525 4.135 1.00 85.12 283 GLU A N 1
ATOM 2251 C CA . GLU A 1 283 ? -45.374 -11.261 3.962 1.00 85.12 283 GLU A CA 1
ATOM 2252 C C . GLU A 1 283 ? -46.196 -10.867 5.203 1.00 85.12 283 GLU A C 1
ATOM 2254 O O . GLU A 1 283 ? -46.198 -9.710 5.620 1.00 85.12 283 GLU A O 1
ATOM 2259 N N . ASP A 1 284 ? -46.827 -11.840 5.859 1.00 89.25 284 ASP A N 1
ATOM 2260 C CA . ASP A 1 284 ? -47.615 -11.666 7.083 1.00 89.25 284 ASP A CA 1
ATOM 2261 C C . ASP A 1 284 ? -46.768 -11.317 8.322 1.00 89.25 284 ASP A C 1
ATOM 2263 O O . ASP A 1 284 ? -47.288 -10.805 9.317 1.00 89.25 284 ASP A O 1
ATOM 2267 N N . LEU A 1 285 ? -45.454 -11.546 8.267 1.00 88.50 285 LEU A N 1
ATOM 2268 C CA . LEU A 1 285 ? -44.513 -11.259 9.350 1.00 88.50 285 LEU A CA 1
ATOM 2269 C C . LEU A 1 285 ? -43.867 -9.876 9.237 1.00 88.50 285 LEU A C 1
ATOM 2271 O O . LEU A 1 285 ? -43.319 -9.382 10.225 1.00 88.50 285 LEU A O 1
ATOM 2275 N N . ARG A 1 286 ? -43.960 -9.215 8.078 1.00 93.25 286 ARG A N 1
ATOM 2276 C CA . ARG A 1 286 ? -43.290 -7.927 7.824 1.00 93.25 286 ARG A CA 1
ATOM 2277 C C . ARG A 1 286 ? -43.691 -6.831 8.816 1.00 93.25 286 ARG A C 1
ATOM 2279 O O . ARG A 1 286 ? -42.869 -5.996 9.171 1.00 93.25 286 ARG A O 1
ATOM 2286 N N . GLY A 1 287 ? -44.922 -6.857 9.331 1.00 90.19 287 GLY A N 1
ATOM 2287 C CA . GLY A 1 287 ? -45.399 -5.885 10.323 1.00 90.19 287 GLY A CA 1
ATOM 2288 C C . GLY A 1 287 ? -44.803 -6.034 11.732 1.00 90.19 287 GLY A C 1
ATOM 2289 O O . GLY A 1 287 ? -45.001 -5.144 12.558 1.00 90.19 287 GLY A O 1
ATOM 2290 N N . LYS A 1 288 ? -44.091 -7.131 12.041 1.00 92.88 288 LYS A N 1
ATOM 2291 C CA . LYS A 1 288 ? -43.587 -7.412 13.399 1.00 92.88 288 LYS A CA 1
ATOM 2292 C C . LYS A 1 288 ? -42.442 -6.493 13.842 1.00 92.88 288 LYS A C 1
ATOM 2294 O O . LYS A 1 288 ? -42.350 -6.206 15.031 1.00 92.88 288 LYS A O 1
ATOM 2299 N N . TYR A 1 289 ? -41.617 -5.995 12.920 1.00 94.94 289 TYR A N 1
ATOM 2300 C CA . TYR A 1 289 ? -40.487 -5.100 13.232 1.00 94.94 289 TYR A CA 1
ATOM 2301 C C . TYR A 1 289 ? -40.969 -3.760 13.783 1.00 94.94 289 TYR A C 1
ATOM 2303 O O . TYR A 1 289 ? -40.613 -3.381 14.896 1.00 94.94 289 TYR A O 1
ATOM 2311 N N . GLN A 1 290 ? -41.906 -3.121 13.077 1.00 93.69 290 GLN A N 1
ATOM 2312 C CA . GLN A 1 290 ? -42.514 -1.855 13.489 1.00 93.69 290 GLN A CA 1
ATOM 2313 C C . GLN A 1 290 ? -43.210 -1.944 14.865 1.00 93.69 290 GLN A C 1
ATOM 2315 O O . GLN A 1 290 ? -43.251 -0.965 15.607 1.00 93.69 290 GLN A O 1
ATOM 2320 N N . GLN A 1 291 ? -43.735 -3.115 15.252 1.00 94.25 291 GLN A N 1
ATOM 2321 C CA . GLN A 1 291 ? -44.345 -3.315 16.578 1.00 94.25 291 GLN A CA 1
ATOM 2322 C C . GLN A 1 291 ? -43.328 -3.216 17.725 1.00 94.25 291 GLN A C 1
ATOM 2324 O O . GLN A 1 291 ? -43.720 -2.967 18.866 1.00 94.25 291 GLN A O 1
ATOM 2329 N N . ARG A 1 292 ? -42.030 -3.398 17.445 1.00 95.50 292 ARG A N 1
ATOM 2330 C CA . ARG A 1 292 ? -40.945 -3.318 18.433 1.00 95.50 292 ARG A CA 1
ATOM 2331 C C . ARG A 1 292 ? -40.273 -1.950 18.505 1.00 95.50 292 ARG A C 1
ATOM 2333 O O . ARG A 1 292 ? -39.398 -1.786 19.351 1.00 95.50 292 ARG A O 1
ATOM 2340 N N . GLU A 1 293 ? -40.711 -0.956 17.727 1.00 91.44 293 GLU A N 1
ATOM 2341 C CA . GLU A 1 293 ? -40.102 0.386 17.691 1.00 91.44 293 GLU A CA 1
ATOM 2342 C C . GLU A 1 293 ? -39.938 0.993 19.099 1.00 91.44 293 GLU A C 1
ATOM 2344 O O . GLU A 1 293 ? -38.886 1.529 19.448 1.00 91.44 293 GLU A O 1
ATOM 2349 N N . GLY A 1 294 ? -40.967 0.878 19.947 1.00 86.75 294 GLY A N 1
ATOM 2350 C CA . GLY A 1 294 ? -40.948 1.440 21.301 1.00 86.75 294 GLY A CA 1
ATOM 2351 C C . GLY A 1 294 ? -39.895 0.813 22.222 1.00 86.75 294 GLY A C 1
ATOM 2352 O O . GLY A 1 294 ? -39.289 1.521 23.028 1.00 86.75 294 GLY A O 1
ATOM 2353 N N . ASP A 1 295 ? -39.656 -0.494 22.100 1.00 92.44 295 ASP A N 1
ATOM 2354 C CA . ASP A 1 295 ? -38.597 -1.192 22.838 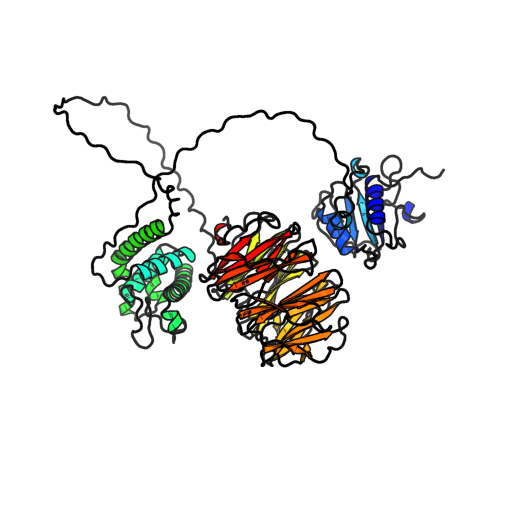1.00 92.44 295 ASP A CA 1
ATOM 2355 C C . ASP A 1 295 ? -37.223 -0.882 22.238 1.00 92.44 295 ASP A C 1
ATOM 2357 O O . ASP A 1 295 ? -36.286 -0.566 22.973 1.00 92.44 295 ASP A O 1
ATOM 2361 N N . ALA A 1 296 ? -37.125 -0.897 20.905 1.00 95.25 296 ALA A N 1
ATOM 2362 C CA . ALA A 1 296 ? -35.907 -0.603 20.159 1.00 95.25 296 ALA A CA 1
ATOM 2363 C C . ALA A 1 296 ? -35.360 0.789 20.504 1.00 95.25 296 ALA A C 1
ATOM 2365 O O . ALA A 1 296 ? -34.173 0.931 20.781 1.00 95.25 296 ALA A O 1
ATOM 2366 N N . ARG A 1 297 ? -36.228 1.808 20.592 1.00 92.06 297 ARG A N 1
ATOM 2367 C CA . ARG A 1 297 ? -35.841 3.174 20.985 1.00 92.06 297 ARG A CA 1
ATOM 2368 C C . ARG A 1 297 ? -35.290 3.258 22.405 1.00 92.06 297 ARG A C 1
ATOM 2370 O O . ARG A 1 297 ? -34.313 3.966 22.625 1.00 92.06 297 ARG A O 1
ATOM 2377 N N . LYS A 1 298 ? -35.894 2.553 23.369 1.00 89.88 298 LYS A N 1
ATOM 2378 C CA . LYS A 1 298 ? -35.400 2.537 24.758 1.00 89.88 298 LYS A CA 1
ATOM 2379 C C . LYS A 1 298 ? -34.035 1.864 24.842 1.00 89.88 298 LYS A C 1
ATOM 2381 O O . LYS A 1 298 ? -33.149 2.360 25.531 1.00 89.88 298 LYS A O 1
ATOM 2386 N N . LEU A 1 299 ? -33.882 0.739 24.144 1.00 92.69 299 LEU A N 1
ATOM 2387 C CA . LEU A 1 299 ? -32.641 -0.024 24.120 1.00 92.69 299 LEU A CA 1
ATOM 2388 C C . LEU A 1 299 ? -31.518 0.774 23.450 1.00 92.69 299 LEU A C 1
ATOM 2390 O O . LEU A 1 299 ? -30.414 0.840 23.984 1.00 92.69 299 LEU A O 1
ATOM 2394 N N . LEU A 1 300 ? -31.828 1.454 22.346 1.00 93.56 300 LEU A N 1
ATOM 2395 C CA . LEU A 1 300 ? -30.912 2.343 21.639 1.00 93.56 300 LEU A CA 1
ATOM 2396 C C . LEU A 1 300 ? -30.475 3.542 22.502 1.00 93.56 300 LEU A C 1
ATOM 2398 O O . LEU A 1 300 ? -29.281 3.804 22.600 1.00 93.56 300 LEU A O 1
ATOM 2402 N N . ASP A 1 301 ? -31.408 4.223 23.179 1.00 88.81 301 ASP A N 1
ATOM 2403 C CA . ASP A 1 301 ? -31.099 5.361 24.068 1.00 88.81 301 ASP A CA 1
ATOM 2404 C C . ASP A 1 301 ? -30.200 4.958 25.247 1.00 88.81 301 ASP A C 1
ATOM 2406 O O . ASP A 1 301 ? -29.242 5.659 25.575 1.00 88.81 301 ASP A O 1
ATOM 2410 N N . TRP A 1 302 ? -30.472 3.806 25.869 1.00 93.19 302 TRP A N 1
ATOM 2411 C CA . TRP A 1 302 ? -29.589 3.282 26.910 1.00 93.19 302 TRP A CA 1
ATOM 2412 C C . TRP A 1 302 ? -28.204 2.944 26.350 1.00 93.19 302 TRP A C 1
ATOM 2414 O O . TRP A 1 302 ? -27.195 3.299 26.960 1.00 93.19 302 TRP A O 1
ATOM 2424 N N . THR A 1 303 ? -28.156 2.285 25.190 1.00 91.25 303 THR A N 1
ATOM 2425 C CA . THR A 1 303 ? -26.901 1.827 24.580 1.00 91.25 303 THR A CA 1
ATOM 2426 C C . THR A 1 303 ? -25.998 3.001 24.222 1.00 91.25 303 THR A C 1
ATOM 2428 O O . THR A 1 303 ? -24.815 2.958 24.545 1.00 91.25 303 THR A O 1
ATOM 2431 N N . ALA A 1 304 ? -26.554 4.073 23.649 1.00 82.00 304 ALA A N 1
ATOM 2432 C CA . ALA A 1 304 ? -25.809 5.290 23.336 1.00 82.00 304 ALA A CA 1
ATOM 2433 C C . ALA A 1 304 ? -25.117 5.868 24.582 1.00 82.00 304 ALA A C 1
ATOM 2435 O O . ALA A 1 304 ? -23.902 6.041 24.597 1.00 82.00 304 ALA A O 1
ATOM 2436 N N . LYS A 1 305 ? -25.868 6.043 25.676 1.00 83.00 305 LYS A N 1
ATOM 2437 C CA . LYS A 1 305 ? -25.339 6.556 26.954 1.00 83.00 305 LYS A CA 1
ATOM 2438 C C . LYS A 1 305 ? -24.313 5.621 27.598 1.00 83.00 305 LYS A C 1
ATOM 2440 O O . LYS A 1 305 ? -23.410 6.080 28.293 1.00 83.00 305 LYS A O 1
ATOM 2445 N N . ALA A 1 306 ? -24.476 4.309 27.426 1.00 78.75 306 ALA A N 1
ATOM 2446 C CA . ALA A 1 306 ? -23.538 3.318 27.939 1.00 78.75 306 ALA A CA 1
ATOM 2447 C C . ALA A 1 306 ? -22.204 3.359 27.186 1.00 78.75 306 ALA A C 1
ATOM 2449 O O . ALA A 1 306 ? -21.157 3.382 27.826 1.00 78.75 306 ALA A O 1
ATOM 2450 N N . VAL A 1 307 ? -22.246 3.431 25.854 1.00 75.50 307 VAL A N 1
ATOM 2451 C CA . VAL A 1 307 ? -21.047 3.541 25.013 1.00 75.50 307 VAL A CA 1
ATOM 2452 C C . VAL A 1 307 ? -20.332 4.875 25.246 1.00 75.50 307 VAL A C 1
ATOM 2454 O O . VAL A 1 307 ? -19.128 4.872 25.458 1.00 75.50 307 VAL A O 1
ATOM 2457 N N . GLU A 1 308 ? -21.054 5.997 25.330 1.00 77.31 308 GLU A N 1
ATOM 2458 C CA . GLU A 1 308 ? -20.464 7.314 25.641 1.00 77.31 308 GLU A CA 1
ATOM 2459 C C . GLU A 1 308 ? -19.698 7.339 26.974 1.00 77.31 308 GLU A C 1
ATOM 2461 O O . GLU A 1 308 ? -18.672 8.006 27.095 1.00 77.31 308 GLU A O 1
ATOM 2466 N N . ALA A 1 309 ? -20.186 6.621 27.988 1.00 71.62 309 ALA A N 1
ATOM 2467 C CA . ALA A 1 309 ? -19.508 6.529 29.276 1.00 71.62 309 ALA A CA 1
ATOM 2468 C C . ALA A 1 309 ? -18.304 5.568 29.262 1.00 71.62 309 ALA A C 1
ATOM 2470 O O . ALA A 1 309 ? -17.383 5.757 30.055 1.00 71.62 309 ALA A O 1
ATOM 2471 N N . GLU A 1 310 ? -18.320 4.540 28.405 1.00 72.75 310 GLU A N 1
ATOM 2472 C CA . GLU A 1 310 ? -17.194 3.613 28.203 1.00 72.75 310 GLU A CA 1
ATOM 2473 C C . GLU A 1 310 ? -16.056 4.265 27.407 1.00 72.75 310 GLU A C 1
ATOM 2475 O O . GLU A 1 310 ? -14.892 4.047 27.727 1.00 72.75 310 GLU A O 1
ATOM 2480 N N . ASP A 1 311 ? -16.392 5.099 26.425 1.00 64.00 311 ASP A N 1
ATOM 2481 C CA . ASP A 1 311 ? -15.431 5.746 25.528 1.00 64.00 311 ASP A CA 1
ATOM 2482 C C . ASP A 1 311 ? -14.809 7.028 26.150 1.00 64.00 311 ASP A C 1
ATOM 2484 O O . ASP A 1 311 ? -13.985 7.704 25.534 1.00 64.00 311 ASP A O 1
ATOM 2488 N N . ALA A 1 312 ? -15.182 7.387 27.387 1.00 56.06 312 ALA A N 1
ATOM 2489 C CA . ALA A 1 312 ? -14.637 8.547 28.092 1.00 56.06 312 ALA A CA 1
ATOM 2490 C C . ALA A 1 312 ? -13.185 8.300 28.579 1.00 56.06 312 ALA A C 1
ATOM 2492 O O . ALA A 1 312 ? -12.902 7.248 29.156 1.00 56.06 312 ALA A O 1
ATOM 2493 N N . PRO A 1 313 ? -12.256 9.272 28.435 1.00 38.44 313 PRO A N 1
ATOM 2494 C CA . PRO A 1 313 ? -10.850 9.071 28.782 1.00 38.44 313 PRO A CA 1
ATOM 2495 C C . PRO A 1 313 ? -10.639 8.729 30.272 1.00 38.44 313 PRO A C 1
ATOM 2497 O O . PRO A 1 313 ? -11.286 9.329 31.140 1.00 38.44 313 PRO A O 1
ATOM 2500 N N . PRO A 1 314 ? -9.708 7.811 30.608 1.00 38.00 314 PRO A N 1
ATOM 2501 C CA . PRO A 1 314 ? -9.433 7.437 31.991 1.00 38.00 314 PRO A CA 1
ATOM 2502 C C . PRO A 1 314 ? -8.831 8.607 32.782 1.00 38.00 314 PRO A C 1
ATOM 2504 O O . PRO A 1 314 ? -7.982 9.356 32.296 1.00 38.00 314 PRO A O 1
ATOM 2507 N N . GLN A 1 315 ? -9.250 8.756 34.042 1.00 40.28 315 GLN A N 1
ATOM 2508 C CA . GLN A 1 315 ? -8.634 9.715 34.961 1.00 40.28 315 GLN A CA 1
ATOM 2509 C C . GLN A 1 315 ? -7.164 9.339 35.195 1.00 40.28 315 GLN A C 1
ATOM 2511 O O . GLN A 1 315 ? -6.872 8.213 35.594 1.00 40.28 315 GLN A O 1
ATOM 2516 N N . GLN A 1 316 ? -6.243 10.295 35.036 1.00 34.59 316 GLN A N 1
ATOM 2517 C CA . GLN A 1 316 ? -4.915 10.186 35.641 1.00 34.59 316 GLN A CA 1
ATOM 2518 C C . GLN A 1 316 ? -5.099 10.058 37.160 1.00 34.59 316 GLN A C 1
ATOM 2520 O O . GLN A 1 316 ? -5.553 10.992 37.825 1.00 34.59 316 GLN A O 1
ATOM 2525 N N . GLY A 1 317 ? -4.804 8.873 37.698 1.00 32.03 317 GLY A N 1
ATOM 2526 C CA . GLY A 1 317 ? -4.839 8.613 39.131 1.00 32.03 317 GLY A CA 1
ATOM 2527 C C . GLY A 1 317 ? -3.892 9.554 39.874 1.00 32.03 317 GLY A C 1
ATOM 2528 O O . GLY A 1 317 ? -2.754 9.768 39.459 1.00 32.03 317 GLY A O 1
ATOM 2529 N N . GLN A 1 318 ? -4.367 10.124 40.981 1.00 28.48 318 GLN A N 1
ATOM 2530 C CA . GLN A 1 318 ? -3.519 10.864 41.914 1.00 28.48 318 GLN A CA 1
ATOM 2531 C C . GLN A 1 318 ? -2.390 9.951 42.435 1.00 28.48 318 GLN A C 1
ATOM 2533 O O . GLN A 1 318 ? -2.648 8.774 42.706 1.00 28.48 318 GLN A O 1
ATOM 2538 N N . PRO A 1 319 ? -1.154 10.461 42.606 1.00 26.78 319 PRO A N 1
ATOM 2539 C CA . PRO A 1 319 ? -0.052 9.666 43.138 1.00 26.78 319 PRO A CA 1
ATOM 2540 C C . PRO A 1 319 ? -0.347 9.187 44.577 1.00 26.78 319 PRO A C 1
ATOM 2542 O O . PRO A 1 319 ? -1.067 9.871 45.312 1.00 26.78 319 PRO A O 1
ATOM 2545 N N . PRO A 1 320 ? 0.203 8.032 45.013 1.00 27.77 320 PRO A N 1
ATOM 2546 C CA . PRO A 1 320 ? -0.065 7.471 46.335 1.00 27.77 320 PRO A CA 1
ATOM 2547 C C . PRO A 1 320 ? 0.402 8.417 47.444 1.00 27.77 320 PRO A C 1
ATOM 2549 O O . PRO A 1 320 ? 1.567 8.812 47.491 1.00 27.77 320 PRO A O 1
ATOM 2552 N N . ASN A 1 321 ? -0.501 8.753 48.363 1.00 30.19 321 ASN A N 1
ATOM 2553 C CA . ASN A 1 321 ? -0.183 9.576 49.522 1.00 30.19 321 ASN A CA 1
ATOM 2554 C C . ASN A 1 321 ? 0.672 8.750 50.506 1.00 30.19 321 ASN A C 1
ATOM 2556 O O . ASN A 1 321 ? 0.182 7.790 51.105 1.00 30.19 321 ASN A O 1
ATOM 2560 N N . GLN A 1 322 ? 1.951 9.103 50.659 1.00 29.59 322 GLN A N 1
ATOM 2561 C CA . GLN A 1 322 ? 2.804 8.576 51.728 1.00 29.59 322 GLN A CA 1
ATOM 2562 C C . GLN A 1 322 ? 2.278 9.087 53.079 1.00 29.59 322 GLN A C 1
ATOM 2564 O O . GLN A 1 322 ? 2.025 10.277 53.250 1.00 29.59 322 GLN A O 1
ATOM 2569 N N . GLY A 1 323 ? 2.037 8.167 54.015 1.00 25.64 323 GLY A N 1
ATOM 2570 C CA . GLY A 1 323 ? 1.291 8.435 55.244 1.00 25.64 323 GLY A CA 1
ATOM 2571 C C . GLY A 1 323 ? 2.069 9.148 56.352 1.00 25.64 323 GLY A C 1
ATOM 2572 O O . GLY A 1 323 ? 3.293 9.079 56.404 1.00 25.64 323 GLY A O 1
ATOM 2573 N N . GLN A 1 324 ? 1.316 9.749 57.284 1.00 24.98 324 GLN A N 1
ATOM 2574 C CA . GLN A 1 324 ? 1.660 9.939 58.705 1.00 24.98 324 GLN A CA 1
ATOM 2575 C C . GLN A 1 324 ? 0.391 10.324 59.533 1.00 24.98 324 GLN A C 1
ATOM 2577 O O . GLN A 1 324 ? -0.638 10.620 58.929 1.00 24.98 324 GLN A O 1
ATOM 2582 N N . PRO A 1 325 ? 0.397 10.214 60.883 1.00 27.09 325 PRO A N 1
ATOM 2583 C CA . PRO A 1 325 ? -0.453 9.329 61.712 1.00 27.09 325 PRO A CA 1
ATOM 2584 C C . PRO A 1 325 ? -1.721 9.992 62.331 1.00 27.09 325 PRO A C 1
ATOM 2586 O O . PRO A 1 325 ? -1.894 11.202 62.198 1.00 27.09 325 PRO A O 1
ATOM 2589 N N . PRO A 1 326 ? -2.624 9.245 63.024 1.00 35.78 326 PRO A N 1
ATOM 2590 C CA . PRO A 1 326 ? -3.944 9.751 63.428 1.00 35.78 326 PRO A CA 1
ATOM 2591 C C . PRO A 1 326 ? -3.949 10.452 64.799 1.00 35.78 326 PRO A C 1
ATOM 2593 O O . PRO A 1 326 ? -3.310 9.976 65.738 1.00 35.78 326 PRO A O 1
ATOM 2596 N N . GLN A 1 327 ? -4.760 11.509 64.955 1.00 29.22 327 GLN A N 1
ATOM 2597 C CA . GLN A 1 327 ? -5.187 12.026 66.266 1.00 29.22 327 GLN A CA 1
ATOM 2598 C C . GLN A 1 327 ? -6.671 12.446 66.299 1.00 29.22 327 GLN A C 1
ATOM 2600 O O . GLN A 1 327 ? -7.237 12.909 65.312 1.00 29.22 327 GLN A O 1
ATOM 2605 N N . GLN A 1 328 ? -7.280 12.207 67.465 1.00 29.34 328 GLN A N 1
ATOM 2606 C CA . GLN A 1 328 ? -8.700 12.286 67.839 1.00 29.34 328 GLN A CA 1
ATOM 2607 C C . GLN A 1 328 ? -9.157 13.694 68.284 1.00 29.34 328 GLN A C 1
ATOM 2609 O O . GLN A 1 328 ? -8.345 14.463 68.787 1.00 29.34 328 GLN A O 1
ATOM 2614 N N . GLY A 1 329 ? -10.479 13.955 68.258 1.00 28.67 329 GLY A N 1
ATOM 2615 C CA . GLY A 1 329 ? -11.146 14.951 69.128 1.00 28.67 329 GLY A CA 1
ATOM 2616 C C . GLY A 1 329 ? -12.479 15.536 68.603 1.00 28.67 329 GLY A C 1
ATOM 2617 O O . GLY A 1 329 ? -12.492 16.209 67.583 1.00 28.67 329 GLY A O 1
ATOM 2618 N N . GLN A 1 330 ? -13.592 15.293 69.312 1.00 28.05 330 GLN A N 1
ATOM 2619 C CA . GLN A 1 330 ? -14.988 15.797 69.131 1.00 28.05 330 GLN A CA 1
ATOM 2620 C C . GLN A 1 330 ? -15.284 17.041 70.039 1.00 28.05 330 GLN A C 1
ATOM 2622 O O . GLN A 1 330 ? -14.409 17.326 70.857 1.00 28.05 330 GLN A O 1
ATOM 2627 N N . PRO A 1 331 ? -16.504 17.665 70.156 1.00 38.66 331 PRO A N 1
ATOM 2628 C CA . PRO A 1 331 ? -17.686 17.935 69.286 1.00 38.66 331 PRO A CA 1
ATOM 2629 C C . PRO A 1 331 ? -18.186 19.439 69.404 1.00 38.66 331 PRO A C 1
ATOM 2631 O O . PRO A 1 331 ? -17.337 20.318 69.483 1.00 38.66 331 PRO A O 1
ATOM 2634 N N . PRO A 1 332 ? -19.503 19.801 69.417 1.00 41.25 332 PRO A N 1
ATOM 2635 C CA . PRO A 1 332 ? -20.313 20.379 68.323 1.00 41.25 332 PRO A CA 1
ATOM 2636 C C . PRO A 1 332 ? -20.814 21.832 68.576 1.00 41.25 332 PRO A C 1
ATOM 2638 O O . PRO A 1 332 ? -20.621 22.377 69.659 1.00 41.25 332 PRO A O 1
ATOM 2641 N N . ASN A 1 333 ? -21.573 22.440 67.642 1.00 30.09 333 ASN A N 1
ATOM 2642 C CA . ASN A 1 333 ? -22.493 23.530 68.018 1.00 30.09 333 ASN A CA 1
ATOM 2643 C C . ASN A 1 333 ? -23.838 23.520 67.260 1.00 30.09 333 ASN A C 1
ATOM 2645 O O . ASN A 1 333 ? -23.901 23.218 66.070 1.00 30.09 333 ASN A O 1
ATOM 2649 N N . GLN A 1 334 ? -24.907 23.811 68.007 1.00 31.97 334 GLN A N 1
ATOM 2650 C CA . GLN A 1 334 ? -26.334 23.710 67.670 1.00 31.97 334 GLN A CA 1
ATOM 2651 C C . GLN A 1 334 ? -26.947 25.061 67.224 1.00 31.97 334 GLN A C 1
ATOM 2653 O O . GLN A 1 334 ? -26.535 26.101 67.722 1.00 31.97 334 GLN A O 1
ATOM 2658 N N . GLY A 1 335 ? -28.025 25.010 66.416 1.00 26.03 335 GLY A N 1
ATOM 2659 C CA . GLY A 1 335 ? -29.276 25.771 66.664 1.00 26.03 335 GLY A CA 1
ATOM 2660 C C . GLY A 1 335 ? -29.651 27.029 65.836 1.00 26.03 335 GLY A C 1
ATOM 2661 O O . GLY A 1 335 ? -29.212 28.108 66.198 1.00 26.03 335 GLY A O 1
ATOM 2662 N N . GLN A 1 336 ? -30.563 26.850 64.844 1.00 27.95 336 GLN A N 1
ATOM 2663 C CA . GLN A 1 336 ? -31.835 27.581 64.478 1.00 27.95 336 GLN A CA 1
ATOM 2664 C C . GLN A 1 336 ? -31.916 29.141 64.372 1.00 27.95 336 GLN A C 1
ATOM 2666 O O . GLN A 1 336 ? -31.049 29.796 64.933 1.00 27.95 336 GLN A O 1
ATOM 2671 N N . PRO A 1 337 ? -32.977 29.808 63.798 1.00 37.03 337 PRO A N 1
ATOM 2672 C CA . PRO A 1 337 ? -34.185 29.431 62.993 1.00 37.03 337 PRO A CA 1
ATOM 2673 C C . PRO A 1 337 ? -34.412 30.323 61.701 1.00 37.03 337 PRO A C 1
ATOM 2675 O O . PRO A 1 337 ? -33.524 31.101 61.360 1.00 37.03 337 PRO A O 1
ATOM 2678 N N . PRO A 1 338 ? -35.554 30.251 60.948 1.00 45.75 338 PRO A N 1
ATOM 2679 C CA . PRO A 1 338 ? -35.749 30.934 59.647 1.00 45.75 338 PRO A CA 1
ATOM 2680 C C . PRO A 1 338 ? -36.548 32.262 59.710 1.00 45.75 338 PRO A C 1
ATOM 2682 O O . PRO A 1 338 ? -37.313 32.481 60.647 1.00 45.75 338 PRO A O 1
ATOM 2685 N N . GLN A 1 339 ? -36.453 33.108 58.666 1.00 32.19 339 GLN A N 1
ATOM 2686 C CA . GLN A 1 339 ? -37.352 34.260 58.431 1.00 32.19 339 GLN A CA 1
ATOM 2687 C C . GLN A 1 339 ? -37.812 34.401 56.961 1.00 32.19 339 GLN A C 1
ATOM 2689 O O . GLN A 1 339 ? -37.099 34.038 56.029 1.00 32.19 339 GLN A O 1
ATOM 2694 N N . GLN A 1 340 ? -39.045 34.901 56.801 1.00 31.17 340 GLN A N 1
ATOM 2695 C CA . GLN A 1 340 ? -39.887 35.005 55.595 1.00 31.17 340 GLN A CA 1
ATOM 2696 C C . GLN A 1 340 ? -39.866 36.397 54.912 1.00 31.17 340 GLN A C 1
ATOM 2698 O O . GLN A 1 340 ? -39.772 37.400 55.609 1.00 31.17 340 GLN A O 1
ATOM 2703 N N . GLY A 1 341 ? -40.173 36.417 53.595 1.00 28.27 341 GLY A N 1
ATOM 2704 C CA . GLY A 1 341 ? -40.921 37.462 52.834 1.00 28.27 341 GLY A CA 1
ATOM 2705 C C . GLY A 1 341 ? -40.124 38.683 52.327 1.00 28.27 341 GLY A C 1
ATOM 2706 O O . GLY A 1 341 ? -39.209 39.111 53.008 1.00 28.27 341 GLY A O 1
ATOM 2707 N N . GLN A 1 342 ? -40.367 39.352 51.182 1.00 27.20 342 GLN A N 1
ATOM 2708 C CA . GLN A 1 342 ? -41.365 39.388 50.077 1.00 27.20 342 GLN A CA 1
ATOM 2709 C C . GLN A 1 342 ? -40.697 40.131 48.855 1.00 27.20 342 GLN A C 1
ATOM 2711 O O . GLN A 1 342 ? -39.502 40.404 48.922 1.00 27.20 342 GLN A O 1
ATOM 2716 N N . PRO A 1 343 ? -41.430 40.671 47.851 1.00 33.88 343 PRO A N 1
ATOM 2717 C CA . PRO A 1 343 ? -41.903 40.124 46.564 1.00 33.88 343 PRO A CA 1
ATOM 2718 C C . PRO A 1 343 ? -41.071 40.577 45.319 1.00 33.88 343 PRO A C 1
ATOM 2720 O O . PRO A 1 343 ? -40.275 41.508 45.422 1.00 33.88 343 PRO A O 1
ATOM 2723 N N . PRO A 1 344 ? -41.269 40.001 44.109 1.00 32.59 344 PRO A N 1
ATOM 2724 C CA . PRO A 1 344 ? -40.591 40.469 42.893 1.00 32.59 344 PRO A CA 1
ATOM 2725 C C . PRO A 1 344 ? -41.299 41.672 42.237 1.00 32.59 344 PRO A C 1
ATOM 2727 O O . PRO A 1 344 ? -42.507 41.644 41.996 1.00 32.59 344 PRO A O 1
ATOM 2730 N N . GLN A 1 345 ? -40.534 42.720 41.911 1.00 31.33 345 GLN A N 1
ATOM 2731 C CA . GLN A 1 345 ? -40.978 43.837 41.068 1.00 31.33 345 GLN A CA 1
ATOM 2732 C C . GLN A 1 345 ? -40.946 43.453 39.580 1.00 31.33 345 GLN A C 1
ATOM 2734 O O . GLN A 1 345 ? -39.993 42.842 39.100 1.00 31.33 345 GLN A O 1
ATOM 2739 N N . GLN A 1 346 ? -42.002 43.835 38.858 1.00 32.81 346 GLN A N 1
ATOM 2740 C CA . GLN A 1 346 ? -42.141 43.692 37.408 1.00 32.81 346 GLN A CA 1
ATOM 2741 C C . GLN A 1 346 ? -41.168 44.609 36.647 1.00 32.81 346 GLN A C 1
ATOM 2743 O O . GLN A 1 346 ? -41.119 45.813 36.894 1.00 32.81 346 GLN A O 1
ATOM 2748 N N . GLY A 1 347 ? -40.470 44.033 35.666 1.00 29.00 347 GLY A N 1
ATOM 2749 C CA . GLY A 1 347 ? -39.768 44.715 34.577 1.00 29.00 347 GLY A CA 1
ATOM 2750 C C . GLY A 1 347 ? -40.281 44.209 33.219 1.00 29.00 347 GLY A C 1
ATOM 2751 O O . GLY A 1 347 ? -40.786 43.097 33.127 1.00 29.00 347 GLY A O 1
ATOM 2752 N N . GLN A 1 348 ? -40.206 45.066 32.204 1.00 28.47 348 GLN A N 1
ATOM 2753 C CA . GLN A 1 348 ? -40.973 45.112 30.944 1.00 28.47 348 GLN A CA 1
ATOM 2754 C C . GLN A 1 348 ? -40.908 43.884 30.000 1.00 28.47 348 GLN A C 1
ATOM 2756 O O . GLN A 1 348 ? -39.950 43.114 30.047 1.00 28.47 348 GLN A O 1
ATOM 2761 N N . PRO A 1 349 ? -41.901 43.720 29.092 1.00 30.80 349 PRO A N 1
ATOM 2762 C CA . PRO A 1 349 ? -41.949 42.596 28.156 1.00 30.80 349 PRO A CA 1
ATOM 2763 C C . PRO A 1 349 ? -40.870 42.706 27.057 1.00 30.80 349 PRO A C 1
ATOM 2765 O O . PRO A 1 349 ? -40.612 43.813 26.578 1.00 30.80 349 PRO A O 1
ATOM 2768 N N . PRO A 1 350 ? -40.270 41.591 26.591 1.00 34.47 350 PRO A N 1
ATOM 2769 C CA . PRO A 1 350 ? -39.358 41.612 25.449 1.00 34.47 350 PRO A CA 1
ATOM 2770 C C . PRO A 1 350 ? -40.103 41.793 24.118 1.00 34.47 350 PRO A C 1
ATOM 2772 O O . PRO A 1 350 ? -41.181 41.236 23.907 1.00 34.47 350 PRO A O 1
ATOM 2775 N N . ASN A 1 351 ? -39.477 42.538 23.204 1.00 33.00 351 ASN A N 1
ATOM 2776 C CA . ASN A 1 351 ? -39.878 42.693 21.804 1.00 33.00 351 ASN A CA 1
ATOM 2777 C C . ASN A 1 351 ? -40.064 41.334 21.105 1.00 33.00 351 ASN A C 1
ATOM 2779 O O . ASN A 1 351 ? -39.208 40.456 21.207 1.00 33.00 351 ASN A O 1
ATOM 2783 N N . GLN A 1 352 ? -41.137 41.201 20.320 1.00 38.12 352 GLN A N 1
ATOM 2784 C CA . GLN A 1 352 ? -41.320 40.083 19.391 1.00 38.12 352 GLN A CA 1
ATOM 2785 C C . GLN A 1 352 ? -40.250 40.144 18.289 1.00 38.12 352 GLN A C 1
ATOM 2787 O O . GLN A 1 352 ? -40.333 40.952 17.365 1.00 38.12 352 GLN A O 1
ATOM 2792 N N . GLY A 1 353 ? -39.227 39.295 18.407 1.00 30.28 353 GLY A N 1
ATOM 2793 C CA . GLY A 1 353 ? -38.273 39.009 17.338 1.00 30.28 353 GLY A CA 1
ATOM 2794 C C . GLY A 1 353 ? -38.887 38.085 16.284 1.00 30.28 353 GLY A C 1
ATOM 2795 O O . GLY A 1 353 ? -39.659 37.185 16.607 1.00 30.28 353 GLY A O 1
ATOM 2796 N N . GLN A 1 354 ? -38.554 38.327 15.015 1.00 30.62 354 GLN A N 1
ATOM 2797 C CA . GLN A 1 354 ? -38.953 37.502 13.870 1.00 30.62 354 GLN A CA 1
ATOM 2798 C C . GLN A 1 354 ? -38.491 36.038 14.026 1.00 30.62 354 GLN A C 1
ATOM 2800 O O . GLN A 1 354 ? -37.436 35.799 14.618 1.00 30.62 354 GLN A O 1
ATOM 2805 N N . PRO A 1 355 ? -39.233 35.057 13.473 1.00 29.25 355 PRO A N 1
ATOM 2806 C CA . PRO A 1 355 ? -38.834 33.656 13.536 1.00 29.25 355 PRO A CA 1
ATOM 2807 C C . PRO A 1 355 ? -37.490 33.438 12.813 1.00 29.25 355 PRO A C 1
ATOM 2809 O O . PRO A 1 355 ? -37.274 34.015 11.741 1.00 29.25 355 PRO A O 1
ATOM 2812 N N . PRO A 1 356 ? -36.580 32.616 13.370 1.00 29.86 356 PRO A N 1
ATOM 2813 C CA . PRO A 1 356 ? -35.297 32.331 12.742 1.00 29.86 356 PRO A CA 1
ATOM 2814 C C . PRO A 1 356 ? -35.506 31.601 11.411 1.00 29.86 356 PRO A C 1
ATOM 2816 O O . PRO A 1 356 ? -36.353 30.714 11.292 1.00 29.86 356 PRO A O 1
ATOM 2819 N N . ARG A 1 357 ? -34.719 31.975 10.394 1.00 31.83 357 ARG A N 1
ATOM 2820 C CA . ARG A 1 357 ? -34.636 31.201 9.150 1.00 31.83 357 ARG A CA 1
ATOM 2821 C C . ARG A 1 357 ? -34.122 29.792 9.479 1.00 31.83 357 ARG A C 1
ATOM 2823 O O . ARG A 1 357 ? -33.182 29.692 10.268 1.00 31.83 357 ARG A O 1
ATOM 2830 N N . PRO A 1 358 ? -34.685 28.729 8.878 1.00 32.03 358 PRO A N 1
ATOM 2831 C CA . PRO A 1 358 ? -34.143 27.391 9.049 1.00 32.03 358 PRO A CA 1
ATOM 2832 C C . PRO A 1 358 ? -32.696 27.372 8.551 1.00 32.03 358 PRO A C 1
ATOM 2834 O O . PRO A 1 358 ? -32.411 27.797 7.429 1.00 32.03 358 PRO A O 1
ATOM 2837 N N . THR A 1 359 ? -31.783 26.917 9.406 1.00 31.78 359 THR A N 1
ATOM 2838 C CA . THR A 1 359 ? -30.421 26.576 9.001 1.00 31.78 359 THR A CA 1
ATOM 2839 C C . THR A 1 359 ? -30.484 25.431 7.989 1.00 31.78 359 THR A C 1
ATOM 2841 O O . THR A 1 359 ? -31.338 24.550 8.137 1.00 31.78 359 THR A O 1
ATOM 2844 N N . PRO A 1 360 ? -29.607 25.404 6.971 1.00 30.48 360 PRO A N 1
ATOM 2845 C CA . PRO A 1 360 ? -29.451 24.214 6.146 1.00 30.48 360 PRO A CA 1
ATOM 2846 C C . PRO A 1 360 ? -29.134 23.014 7.054 1.00 30.48 360 PRO A C 1
ATOM 2848 O O . PRO A 1 360 ? -28.487 23.211 8.090 1.00 30.48 360 PRO A O 1
ATOM 2851 N N . PRO A 1 361 ? -29.581 21.792 6.714 1.00 29.72 361 PRO A N 1
ATOM 2852 C CA . PRO A 1 361 ? -29.130 20.605 7.429 1.00 29.72 361 PRO A CA 1
ATOM 2853 C C . PRO A 1 361 ? -27.592 20.555 7.410 1.00 29.72 361 PRO A C 1
ATOM 2855 O O . PRO A 1 361 ? -26.994 20.999 6.422 1.00 29.72 361 PRO A O 1
ATOM 2858 N N . PRO A 1 362 ? -26.945 20.055 8.481 1.00 30.47 362 PRO A N 1
ATOM 2859 C CA . PRO A 1 362 ? -25.511 19.799 8.446 1.00 30.47 362 PRO A CA 1
ATOM 2860 C C . PRO A 1 362 ? -25.197 18.931 7.224 1.00 30.47 362 PRO A C 1
ATOM 2862 O O . PRO A 1 362 ? -25.991 18.057 6.858 1.00 30.47 362 PRO A O 1
ATOM 2865 N N . ALA A 1 363 ? -24.078 19.219 6.557 1.00 28.28 363 ALA A N 1
ATOM 2866 C CA . ALA A 1 363 ? -23.602 18.370 5.475 1.00 28.28 363 ALA A CA 1
ATOM 2867 C C . ALA A 1 363 ? -23.510 16.922 5.999 1.00 28.28 363 ALA A C 1
ATOM 2869 O O . ALA A 1 363 ? -23.088 16.739 7.143 1.00 28.28 363 ALA A O 1
ATOM 2870 N N . PRO A 1 364 ? -23.955 15.910 5.232 1.00 27.58 364 PRO A N 1
ATOM 2871 C CA . PRO A 1 364 ? -23.799 14.522 5.647 1.00 27.58 364 PRO A CA 1
ATOM 2872 C C . PRO A 1 364 ? -22.317 14.250 5.922 1.00 27.58 364 PRO A C 1
ATOM 2874 O O . PRO A 1 364 ? -21.472 14.598 5.097 1.00 27.58 364 PRO A O 1
ATOM 2877 N N . GLU A 1 365 ? -22.012 13.676 7.087 1.00 33.47 365 GLU A N 1
ATOM 2878 C CA . GLU A 1 365 ? -20.647 13.264 7.416 1.00 33.47 365 GLU A CA 1
ATOM 2879 C C . GLU A 1 365 ? -20.159 12.236 6.380 1.00 33.47 365 GLU A C 1
ATOM 2881 O O . GLU A 1 365 ? -20.948 11.387 5.942 1.00 33.47 365 GLU A O 1
ATOM 2886 N N . PRO A 1 366 ? -18.893 12.317 5.933 1.00 34.53 366 PRO A N 1
ATOM 2887 C CA . PRO A 1 366 ? -18.343 11.354 4.991 1.00 34.53 366 PRO A CA 1
ATOM 2888 C C . PRO A 1 366 ? -18.361 9.948 5.606 1.00 34.53 366 PRO A C 1
ATOM 2890 O O . PRO A 1 366 ? -17.761 9.706 6.647 1.00 34.53 366 PRO A O 1
ATOM 2893 N N . VAL A 1 367 ? -19.058 9.014 4.954 1.00 40.44 367 VAL A N 1
ATOM 2894 C CA . VAL A 1 367 ? -19.086 7.596 5.339 1.00 40.44 367 VAL A CA 1
ATOM 2895 C C . VAL A 1 367 ? -17.711 6.991 5.072 1.00 40.44 367 VAL A C 1
ATOM 2897 O O . VAL A 1 367 ? -17.270 6.958 3.922 1.00 40.44 367 VAL A O 1
ATOM 2900 N N . VAL A 1 368 ? -17.048 6.484 6.110 1.00 45.66 368 VAL A N 1
ATOM 2901 C CA . VAL A 1 368 ? -15.770 5.783 5.972 1.00 45.66 368 VAL A CA 1
ATOM 2902 C C . VAL A 1 368 ? -16.017 4.288 5.729 1.00 45.66 368 VAL A C 1
ATOM 2904 O O . VAL A 1 368 ? -16.650 3.620 6.547 1.00 45.66 368 VAL A O 1
ATOM 2907 N N . PRO A 1 369 ? -15.562 3.721 4.599 1.00 45.38 369 PRO A N 1
ATOM 2908 C CA . PRO A 1 369 ? -15.572 2.282 4.405 1.00 45.38 369 PRO A CA 1
ATOM 2909 C C . PRO A 1 369 ? -14.532 1.644 5.329 1.00 45.38 369 PRO A C 1
ATOM 2911 O O . PRO A 1 369 ? -13.399 2.111 5.384 1.00 45.38 369 PRO A O 1
ATOM 2914 N N . ALA A 1 370 ? -14.885 0.536 5.985 1.00 48.22 370 ALA A N 1
ATOM 2915 C CA . ALA A 1 370 ? -13.844 -0.326 6.538 1.00 48.22 370 ALA A CA 1
ATOM 2916 C C . ALA A 1 370 ? -13.214 -1.118 5.398 1.00 48.22 370 ALA A C 1
ATOM 2918 O O . ALA A 1 370 ? -13.877 -1.476 4.409 1.00 48.22 370 ALA A O 1
ATOM 2919 N N . VAL A 1 371 ? -11.926 -1.354 5.547 1.00 47.88 371 VAL A N 1
ATOM 2920 C CA . VAL A 1 371 ? -11.024 -1.748 4.491 1.00 47.88 371 VAL A CA 1
ATOM 2921 C C . VAL A 1 371 ? -10.120 -2.898 4.929 1.00 47.88 371 VAL A C 1
ATOM 2923 O O . VAL A 1 371 ? -9.862 -3.098 6.109 1.00 47.88 371 VAL A O 1
ATOM 2926 N N . PHE A 1 372 ? -9.615 -3.661 3.969 1.00 42.91 372 PHE A N 1
ATOM 2927 C CA . PHE A 1 372 ? -8.549 -4.633 4.160 1.00 42.91 372 PHE A CA 1
ATOM 2928 C C . PHE A 1 372 ? -7.504 -4.470 3.058 1.00 42.91 372 PHE A C 1
ATOM 2930 O O . PHE A 1 372 ? -7.799 -4.014 1.952 1.00 42.91 372 PHE A O 1
ATOM 2937 N N . GLY A 1 373 ? -6.264 -4.846 3.366 1.00 47.25 373 GLY A N 1
ATOM 2938 C CA . GLY A 1 373 ? -5.138 -4.587 2.476 1.00 47.25 373 GLY A CA 1
ATOM 2939 C C . GLY A 1 373 ? -4.748 -3.114 2.427 1.00 47.25 373 GLY A C 1
ATOM 2940 O O . GLY A 1 373 ? -5.587 -2.224 2.520 1.00 47.25 373 GLY A O 1
ATOM 2941 N N . THR A 1 374 ? -3.455 -2.856 2.270 1.00 69.00 374 THR A N 1
ATOM 2942 C CA . THR A 1 374 ? -2.914 -1.503 2.401 1.00 69.00 374 THR A CA 1
ATOM 2943 C C . THR A 1 374 ? -1.933 -1.233 1.273 1.00 69.00 374 THR A C 1
ATOM 2945 O O . THR A 1 374 ? -0.973 -1.982 1.096 1.00 69.00 374 THR A O 1
ATOM 2948 N N . GLY A 1 375 ? -2.153 -0.138 0.553 1.00 74.25 375 GLY A N 1
ATOM 2949 C CA . GLY A 1 375 ? -1.176 0.481 -0.332 1.00 74.25 375 GLY A CA 1
ATOM 2950 C C . GLY A 1 375 ? -0.977 1.927 0.099 1.00 74.25 375 GLY A C 1
ATOM 2951 O O . GLY A 1 375 ? -1.941 2.680 0.167 1.00 74.25 375 GLY A O 1
ATOM 2952 N N . ILE A 1 376 ? 0.252 2.332 0.407 1.00 83.12 376 ILE A N 1
ATOM 2953 C CA . ILE A 1 376 ? 0.560 3.720 0.767 1.00 83.12 376 ILE A CA 1
ATOM 2954 C C . ILE A 1 376 ? 1.544 4.274 -0.251 1.00 83.12 376 ILE A C 1
ATOM 2956 O O . ILE A 1 376 ? 2.520 3.616 -0.610 1.00 83.12 376 ILE A O 1
ATOM 2960 N N . LEU A 1 377 ? 1.284 5.491 -0.714 1.00 84.56 377 LEU A N 1
ATOM 2961 C CA . LEU A 1 377 ? 2.105 6.169 -1.697 1.00 84.56 377 LEU A CA 1
ATOM 2962 C C . LEU A 1 377 ? 2.491 7.562 -1.217 1.00 84.56 377 LEU A C 1
ATOM 2964 O O . LEU A 1 377 ? 1.627 8.370 -0.888 1.00 84.56 377 LEU A O 1
ATOM 2968 N N . THR A 1 378 ? 3.783 7.872 -1.261 1.00 83.38 378 THR A N 1
ATOM 2969 C CA . THR A 1 378 ? 4.278 9.234 -1.042 1.00 83.38 378 THR A CA 1
ATOM 2970 C C . THR A 1 378 ? 4.264 10.016 -2.356 1.00 83.38 378 THR A C 1
ATOM 2972 O O . THR A 1 378 ? 4.957 9.665 -3.327 1.00 83.38 378 THR A O 1
ATOM 2975 N N . GLY A 1 379 ? 3.470 11.086 -2.380 1.00 74.81 379 GLY A N 1
ATOM 2976 C CA . GLY A 1 379 ? 3.418 12.088 -3.438 1.00 74.81 379 GLY A CA 1
ATOM 2977 C C . GLY A 1 379 ? 4.746 12.831 -3.604 1.00 74.81 379 GLY A C 1
ATOM 2978 O O . GLY A 1 379 ? 5.641 12.754 -2.763 1.00 74.81 379 GLY A O 1
ATOM 2979 N N . ARG A 1 380 ? 4.906 13.555 -4.720 1.00 71.38 380 ARG A N 1
ATOM 2980 C CA . ARG A 1 380 ? 6.139 14.325 -5.004 1.00 71.38 380 ARG A CA 1
ATOM 2981 C C . ARG A 1 380 ? 6.391 15.446 -3.994 1.00 71.38 380 ARG A C 1
ATOM 2983 O O . ARG A 1 380 ? 7.534 15.820 -3.774 1.00 71.38 380 ARG A O 1
ATOM 2990 N N . ASP A 1 381 ? 5.327 15.999 -3.438 1.00 72.31 381 ASP A N 1
ATOM 2991 C CA . ASP A 1 381 ? 5.357 17.021 -2.396 1.00 72.31 381 ASP A CA 1
ATOM 2992 C C . ASP A 1 381 ? 5.612 16.441 -0.999 1.00 72.31 381 ASP A C 1
ATOM 2994 O O . ASP A 1 381 ? 5.913 17.204 -0.090 1.00 72.31 381 ASP A O 1
ATOM 2998 N N . GLY A 1 382 ? 5.542 15.115 -0.832 1.00 77.62 382 GLY A N 1
ATOM 2999 C CA . GLY A 1 382 ? 5.622 14.430 0.457 1.00 77.62 382 GLY A CA 1
ATOM 3000 C C . GLY A 1 382 ? 4.257 14.097 1.066 1.00 77.62 382 GLY A C 1
ATOM 3001 O O . GLY A 1 382 ? 4.219 13.457 2.114 1.00 77.62 382 GLY A O 1
ATOM 3002 N N . ALA A 1 383 ? 3.149 14.493 0.430 1.00 84.38 383 ALA A N 1
ATOM 3003 C CA . ALA A 1 383 ? 1.808 14.162 0.893 1.00 84.38 383 ALA A CA 1
ATOM 3004 C C . ALA A 1 383 ? 1.521 12.676 0.660 1.00 84.38 383 ALA A C 1
ATOM 3006 O O . ALA A 1 383 ? 1.849 12.118 -0.390 1.00 84.38 383 ALA A O 1
ATOM 3007 N N . LEU A 1 384 ? 0.919 12.014 1.643 1.00 88.56 384 LEU A N 1
ATOM 3008 C CA . LEU A 1 384 ? 0.619 10.589 1.559 1.00 88.56 384 LEU A CA 1
ATOM 3009 C C . LEU A 1 384 ? -0.743 10.343 0.907 1.00 88.56 384 LEU A C 1
ATOM 3011 O O . LEU A 1 384 ? -1.706 11.065 1.147 1.00 88.56 384 LEU A O 1
ATOM 3015 N N . SER A 1 385 ? -0.833 9.291 0.100 1.00 90.19 385 SER A N 1
ATOM 3016 C CA . SER A 1 385 ? -2.086 8.715 -0.389 1.00 90.19 385 SER A CA 1
ATOM 3017 C C . SER A 1 385 ? -2.190 7.277 0.099 1.00 90.19 385 SER A C 1
ATOM 3019 O O . SER A 1 385 ? -1.297 6.468 -0.144 1.00 90.19 385 SER A O 1
ATOM 3021 N N . ALA A 1 386 ? -3.275 6.968 0.791 1.00 91.06 386 ALA A N 1
ATOM 3022 C CA . ALA A 1 386 ? -3.627 5.641 1.246 1.00 91.06 386 ALA A CA 1
ATOM 3023 C C . ALA A 1 386 ? -4.616 4.996 0.277 1.00 91.06 386 ALA A C 1
ATOM 3025 O O . ALA A 1 386 ? -5.481 5.656 -0.303 1.00 91.06 386 ALA A O 1
ATOM 3026 N N . PHE A 1 387 ? -4.479 3.689 0.122 1.00 91.88 387 PHE A N 1
ATOM 3027 C CA . PHE A 1 387 ? -5.306 2.831 -0.701 1.00 91.88 387 PHE A CA 1
ATOM 3028 C C . PHE A 1 387 ? -5.630 1.581 0.079 1.00 91.88 387 PHE A C 1
ATOM 3030 O O . PHE A 1 387 ? -4.767 1.025 0.764 1.00 91.88 387 PHE A O 1
ATOM 3037 N N . ALA A 1 388 ? -6.862 1.127 -0.056 1.00 88.94 388 ALA A N 1
ATOM 3038 C CA . ALA A 1 388 ? -7.291 -0.097 0.578 1.00 88.94 388 ALA A CA 1
ATOM 3039 C C . ALA A 1 388 ? -8.459 -0.711 -0.192 1.00 88.94 388 ALA A C 1
ATOM 3041 O O . ALA A 1 388 ? -9.100 -0.037 -1.004 1.00 88.94 388 ALA A O 1
ATOM 3042 N N . THR A 1 389 ? -8.724 -1.991 0.038 1.00 83.12 389 THR A N 1
ATOM 3043 C CA . THR A 1 389 ? -9.911 -2.643 -0.506 1.00 83.12 389 THR A CA 1
ATOM 3044 C C . THR A 1 389 ? -11.041 -2.500 0.495 1.00 83.12 389 THR A C 1
ATOM 3046 O O . THR A 1 389 ? -10.933 -2.972 1.621 1.00 83.12 389 THR A O 1
ATOM 3049 N N . SER A 1 390 ? -12.136 -1.855 0.111 1.00 75.56 390 SER A N 1
ATOM 3050 C CA . SER A 1 390 ? -13.307 -1.753 0.968 1.00 75.56 390 SER A CA 1
ATOM 3051 C C . SER A 1 390 ? -14.033 -3.091 1.077 1.00 75.56 390 SER A C 1
ATOM 3053 O O . SER A 1 390 ? -14.124 -3.873 0.128 1.00 75.56 390 SER A O 1
ATOM 3055 N N . LEU A 1 391 ? -14.680 -3.308 2.219 1.00 63.31 391 LEU A N 1
ATOM 3056 C CA . LEU A 1 391 ? -15.607 -4.430 2.383 1.00 63.31 391 LEU A CA 1
ATOM 3057 C C . LEU A 1 391 ? -16.873 -4.301 1.508 1.00 63.31 391 LEU A C 1
ATOM 3059 O O . LEU A 1 391 ? -17.608 -5.275 1.357 1.00 63.31 391 LEU A O 1
ATOM 3063 N N . SER A 1 392 ? -17.107 -3.130 0.895 1.00 54.69 392 SER A N 1
ATOM 3064 C CA . SER A 1 392 ? -18.137 -2.926 -0.135 1.00 54.69 392 SER A CA 1
ATOM 3065 C C . SER A 1 392 ? -17.728 -3.427 -1.528 1.00 54.69 392 SER A C 1
ATOM 3067 O O . SER A 1 392 ? -18.567 -3.409 -2.426 1.00 54.69 392 SER A O 1
ATOM 3069 N N . GLY A 1 393 ? -16.490 -3.907 -1.708 1.00 69.06 393 GLY A N 1
ATOM 3070 C CA . GLY A 1 393 ? -16.023 -4.498 -2.963 1.00 69.06 393 GLY A CA 1
ATOM 3071 C C . GLY A 1 393 ? -15.489 -3.478 -3.968 1.00 69.06 393 GLY A C 1
ATOM 3072 O O . GLY A 1 393 ? -15.706 -3.619 -5.167 1.00 69.06 393 GLY A O 1
ATOM 3073 N N . GLU A 1 394 ? -14.795 -2.441 -3.507 1.00 81.94 394 GLU A N 1
ATOM 3074 C CA . GLU A 1 394 ? -14.096 -1.485 -4.369 1.00 81.94 394 GLU A CA 1
ATOM 3075 C C . GLU A 1 394 ? -12.730 -1.130 -3.784 1.00 81.94 394 GLU A C 1
ATOM 3077 O O . GLU A 1 394 ? -12.501 -1.231 -2.582 1.00 81.94 394 GLU A O 1
ATOM 3082 N N . VAL A 1 395 ? -11.802 -0.693 -4.629 1.00 89.38 395 VAL A N 1
ATOM 3083 C CA . VAL A 1 395 ? -10.620 0.008 -4.140 1.00 89.38 395 VAL A CA 1
ATOM 3084 C C . VAL A 1 395 ? -11.056 1.408 -3.728 1.00 89.38 395 VAL A C 1
ATOM 3086 O O . VAL A 1 395 ? -11.790 2.087 -4.451 1.00 89.38 395 VAL A O 1
ATOM 3089 N N . VAL A 1 396 ? -10.597 1.844 -2.563 1.00 87.88 396 VAL A N 1
ATOM 3090 C CA . VAL A 1 396 ? -10.820 3.187 -2.029 1.00 87.88 396 VAL A CA 1
ATOM 3091 C C . VAL A 1 396 ? -9.486 3.890 -1.837 1.00 87.88 396 VAL A C 1
ATOM 3093 O O . VAL A 1 396 ? -8.466 3.244 -1.593 1.00 87.88 396 VAL A O 1
ATOM 3096 N N . THR A 1 397 ? -9.483 5.217 -1.944 1.00 90.56 397 THR A N 1
ATOM 3097 C CA . THR A 1 397 ? -8.298 6.039 -1.683 1.00 90.56 397 THR A CA 1
ATOM 3098 C C . THR A 1 397 ? -8.607 7.227 -0.783 1.00 90.56 397 THR A C 1
ATOM 3100 O O . THR A 1 397 ? -9.622 7.890 -0.963 1.00 90.56 397 THR A O 1
ATOM 3103 N N . ALA A 1 398 ? -7.730 7.493 0.178 1.00 87.94 398 ALA A N 1
ATOM 3104 C CA . ALA A 1 398 ? -7.726 8.678 1.032 1.00 87.94 398 ALA A CA 1
ATOM 3105 C C . ALA A 1 398 ? -6.365 9.354 0.895 1.00 87.94 398 ALA A C 1
ATOM 3107 O O . ALA A 1 398 ? -5.381 8.689 0.568 1.00 87.94 398 ALA A O 1
ATOM 3108 N N . TRP A 1 399 ? -6.264 10.663 1.105 1.00 88.31 399 TRP A N 1
ATOM 3109 C CA . TRP A 1 399 ? -4.991 11.336 0.847 1.00 88.31 399 TRP A CA 1
ATOM 3110 C C . TRP A 1 399 ? -4.805 12.634 1.621 1.00 88.31 399 TRP A C 1
ATOM 3112 O O . TRP A 1 399 ? -5.764 13.350 1.873 1.00 88.31 399 TRP A O 1
ATOM 3122 N N . GLN A 1 400 ? -3.567 12.980 1.952 1.00 85.88 400 GLN A N 1
ATOM 3123 C CA . GLN A 1 400 ? -3.245 14.224 2.646 1.00 85.88 400 GLN A CA 1
ATOM 3124 C C . GLN A 1 400 ? -3.359 15.438 1.724 1.00 85.88 400 GLN A C 1
ATOM 3126 O O . GLN A 1 400 ? -2.916 15.396 0.579 1.00 85.88 400 GLN A O 1
ATOM 3131 N N . VAL A 1 401 ? -3.914 16.542 2.220 1.00 81.44 401 VAL A N 1
ATOM 3132 C CA . VAL A 1 401 ? -3.960 17.813 1.471 1.00 81.44 401 VAL A CA 1
ATOM 3133 C C . VAL A 1 401 ? -2.559 18.409 1.306 1.00 81.44 401 VAL A C 1
ATOM 3135 O O . VAL A 1 401 ? -2.243 18.986 0.268 1.00 81.44 401 VAL A O 1
ATOM 3138 N N . GLU A 1 402 ? -1.722 18.243 2.325 1.00 79.69 402 GLU A N 1
ATOM 3139 C CA . GLU A 1 402 ? -0.320 18.644 2.357 1.00 79.69 402 GLU A CA 1
ATOM 3140 C C . GLU A 1 402 ? 0.483 17.641 3.206 1.00 79.69 402 GLU A C 1
ATOM 3142 O O . GLU A 1 402 ? -0.110 16.921 4.013 1.00 79.69 402 GLU A O 1
ATOM 3147 N N . PRO A 1 403 ? 1.814 17.562 3.060 1.00 80.94 403 PRO A N 1
ATOM 3148 C CA . PRO A 1 403 ? 2.636 16.613 3.811 1.00 80.94 403 PRO A CA 1
ATOM 3149 C C . PRO A 1 403 ? 2.438 16.740 5.323 1.00 80.94 403 PRO A C 1
ATOM 3151 O O . PRO A 1 403 ? 2.656 17.805 5.896 1.00 80.94 403 PRO A O 1
ATOM 3154 N N . GLY A 1 404 ? 2.025 15.650 5.975 1.00 75.62 404 GLY A N 1
ATOM 3155 C CA . GLY A 1 404 ? 1.758 15.645 7.420 1.00 75.62 404 GLY A CA 1
ATOM 3156 C C . GLY A 1 404 ? 0.495 16.407 7.851 1.00 75.62 404 GLY A C 1
ATOM 3157 O O . GLY A 1 404 ? 0.234 16.497 9.048 1.00 75.62 404 GLY A O 1
ATOM 3158 N N . GLY A 1 405 ? -0.271 16.948 6.901 1.00 75.44 405 GLY A N 1
ATOM 3159 C CA . GLY A 1 405 ? -1.508 17.680 7.144 1.00 75.44 405 GLY A CA 1
ATOM 3160 C C . GLY A 1 405 ? -2.751 16.791 7.208 1.00 75.44 405 GLY A C 1
ATOM 3161 O O . GLY A 1 405 ? -2.670 15.562 7.294 1.00 75.44 405 GLY A O 1
ATOM 3162 N N . ASP A 1 406 ? -3.911 17.449 7.151 1.00 80.12 406 ASP A N 1
ATOM 3163 C CA . ASP A 1 406 ? -5.226 16.803 7.196 1.00 80.12 406 ASP A CA 1
ATOM 3164 C C . ASP A 1 406 ? -5.439 15.862 5.998 1.00 80.12 406 ASP A C 1
ATOM 3166 O O . ASP A 1 406 ? -4.964 16.111 4.882 1.00 80.12 406 ASP A O 1
ATOM 3170 N N . TRP A 1 407 ? -6.209 14.801 6.227 1.00 83.75 407 TRP A N 1
ATOM 3171 C CA . TRP A 1 407 ? -6.571 13.826 5.205 1.00 83.75 407 TRP A CA 1
ATOM 3172 C C . TRP A 1 407 ? -7.941 14.130 4.599 1.00 83.75 407 TRP A C 1
ATOM 3174 O O . TRP A 1 407 ? -8.909 14.425 5.300 1.00 83.75 407 TRP A O 1
ATOM 3184 N N . VAL A 1 408 ? -8.029 13.991 3.280 1.00 81.25 408 VAL A N 1
ATOM 3185 C CA . VAL A 1 408 ? -9.284 13.870 2.544 1.00 81.25 408 VAL A CA 1
ATOM 3186 C C . VAL A 1 408 ? -9.797 12.445 2.711 1.00 81.25 408 VAL A C 1
ATOM 3188 O O . VAL A 1 408 ? -9.047 11.484 2.511 1.00 81.25 408 VAL A O 1
ATOM 3191 N N . GLY A 1 409 ? -11.074 12.328 3.083 1.00 75.25 409 GLY A N 1
ATOM 3192 C CA . GLY A 1 409 ? -11.740 11.053 3.333 1.00 75.25 409 GLY A CA 1
ATOM 3193 C C . GLY A 1 409 ? -11.769 10.110 2.131 1.00 75.25 409 GLY A C 1
ATOM 3194 O O . GLY A 1 409 ? -11.514 10.499 0.990 1.00 75.25 409 GLY A O 1
ATOM 3195 N N . TRP A 1 410 ? -12.097 8.849 2.407 1.00 81.62 410 TRP A N 1
ATOM 3196 C CA . TRP A 1 410 ? -12.089 7.782 1.413 1.00 81.62 410 TRP A CA 1
ATOM 3197 C C . TRP A 1 410 ? -12.997 8.074 0.217 1.00 81.62 410 TRP A C 1
ATOM 3199 O O . TRP A 1 410 ? -14.206 8.266 0.342 1.00 81.62 410 TRP A O 1
ATOM 3209 N N . LEU A 1 411 ? -12.400 8.020 -0.967 1.00 84.62 411 LEU A N 1
ATOM 3210 C CA . LEU A 1 411 ? -13.064 8.056 -2.255 1.00 84.62 411 LEU A CA 1
ATOM 3211 C C . LEU A 1 411 ? -13.036 6.657 -2.874 1.00 84.62 411 LEU A C 1
ATOM 3213 O O . LEU A 1 411 ? -11.962 6.104 -3.107 1.00 84.62 411 LEU A O 1
ATOM 3217 N N . GLY A 1 412 ? -14.211 6.111 -3.186 1.00 85.81 412 GLY A N 1
ATOM 3218 C CA . GLY A 1 412 ? -14.341 4.892 -3.984 1.00 85.81 412 GLY A CA 1
ATOM 3219 C C . GLY A 1 412 ? -13.869 5.111 -5.417 1.00 85.81 412 GLY A C 1
ATOM 3220 O O . GLY A 1 412 ? -14.300 6.054 -6.088 1.00 85.81 412 GLY A O 1
ATOM 3221 N N . ILE A 1 413 ? -12.965 4.249 -5.881 1.00 89.12 413 ILE A N 1
ATOM 3222 C CA . ILE A 1 413 ? -12.420 4.286 -7.243 1.00 89.12 413 ILE A CA 1
ATOM 3223 C C . ILE A 1 413 ? -12.806 3.049 -8.064 1.00 89.12 413 ILE A C 1
ATOM 3225 O O . ILE A 1 413 ? -12.497 3.010 -9.252 1.00 89.12 413 ILE A O 1
ATOM 3229 N N . GLY A 1 414 ? -13.544 2.089 -7.491 1.00 86.94 414 GLY A N 1
ATOM 3230 C CA . GLY A 1 414 ? -14.081 0.901 -8.171 1.00 86.94 414 GLY A CA 1
ATOM 3231 C C . GLY A 1 414 ? -13.124 -0.299 -8.205 1.00 86.94 414 GLY A C 1
ATOM 3232 O O . GLY A 1 414 ? -12.211 -0.389 -7.393 1.00 86.94 414 GLY A O 1
ATOM 3233 N N . GLY A 1 415 ? -13.342 -1.230 -9.140 1.00 82.44 415 GLY A N 1
ATOM 3234 C CA . GLY A 1 415 ? -12.417 -2.332 -9.448 1.00 82.44 415 GLY A CA 1
ATOM 3235 C C . GLY A 1 415 ? -12.854 -3.735 -9.011 1.00 82.44 415 GLY A C 1
ATOM 3236 O O . GLY A 1 415 ? -12.289 -4.692 -9.503 1.00 82.44 415 GLY A O 1
ATOM 3237 N N . GLU A 1 416 ? -13.853 -3.910 -8.142 1.00 87.00 416 GLU A N 1
ATOM 3238 C CA . GLU A 1 416 ? -14.237 -5.247 -7.620 1.00 87.00 416 GLU A CA 1
ATOM 3239 C C . GLU A 1 416 ? -13.049 -6.127 -7.141 1.00 87.00 416 GLU A C 1
ATOM 3241 O O . GLU A 1 416 ? -12.949 -7.308 -7.494 1.00 87.00 416 GLU A O 1
ATOM 3246 N N . PRO A 1 417 ? -12.120 -5.567 -6.342 1.00 85.81 417 PRO A N 1
ATOM 3247 C CA . PRO A 1 417 ? -10.939 -6.282 -5.865 1.00 85.81 417 PRO A CA 1
ATOM 3248 C C . PRO A 1 417 ? -11.276 -7.441 -4.912 1.00 85.81 417 PRO A C 1
ATOM 3250 O O . PRO A 1 417 ? -12.209 -7.371 -4.112 1.00 85.81 417 PRO A O 1
ATOM 3253 N N . ALA A 1 418 ? -10.433 -8.472 -4.940 1.00 83.25 418 ALA A N 1
ATOM 3254 C CA . ALA A 1 418 ? -10.331 -9.518 -3.918 1.00 83.25 418 ALA A CA 1
ATOM 3255 C C . ALA A 1 418 ? -9.011 -9.453 -3.130 1.00 83.25 418 ALA A C 1
ATOM 3257 O O . ALA A 1 418 ? -8.885 -10.072 -2.074 1.00 83.25 418 ALA A O 1
ATOM 3258 N N . GLY A 1 419 ? -8.012 -8.758 -3.678 1.00 84.00 419 GLY A N 1
ATOM 3259 C CA . GLY A 1 419 ? -6.670 -8.612 -3.121 1.00 84.00 419 GLY A CA 1
ATOM 3260 C C . GLY A 1 419 ? -6.403 -7.257 -2.465 1.00 84.00 419 GLY A C 1
ATOM 3261 O O . GLY A 1 419 ? -7.290 -6.403 -2.376 1.00 84.00 419 GLY A O 1
ATOM 3262 N N . ARG A 1 420 ? -5.162 -7.050 -2.011 1.00 88.31 420 ARG A N 1
ATOM 3263 C CA . ARG A 1 420 ? -4.675 -5.768 -1.486 1.00 88.31 420 ARG A CA 1
ATOM 3264 C C . ARG A 1 420 ? -4.246 -4.871 -2.661 1.00 88.31 420 ARG A C 1
ATOM 3266 O O . ARG A 1 420 ? -3.599 -5.350 -3.594 1.00 88.31 420 ARG A O 1
ATOM 3273 N N . PRO A 1 421 ? -4.563 -3.564 -2.643 1.00 92.19 421 PRO A N 1
ATOM 3274 C CA . PRO A 1 421 ? -4.120 -2.662 -3.695 1.00 92.19 421 PRO A CA 1
ATOM 3275 C C . PRO A 1 421 ? -2.615 -2.402 -3.589 1.00 92.19 421 PRO A C 1
ATOM 3277 O O . PRO A 1 421 ? -2.100 -2.008 -2.544 1.00 92.19 421 PRO A O 1
ATOM 3280 N N . VAL A 1 422 ? -1.922 -2.566 -4.709 1.00 92.62 422 VAL A N 1
ATOM 3281 C CA . VAL A 1 422 ? -0.501 -2.269 -4.876 1.00 92.62 422 VAL A CA 1
ATOM 3282 C C . VAL A 1 422 ? -0.375 -1.010 -5.708 1.00 92.62 422 VAL A C 1
ATOM 3284 O O . VAL A 1 422 ? -0.909 -0.922 -6.812 1.00 92.62 422 VAL A O 1
ATOM 3287 N N . VAL A 1 423 ? 0.311 -0.010 -5.166 1.00 92.75 423 VAL A N 1
ATOM 3288 C CA . VAL A 1 423 ? 0.351 1.331 -5.750 1.00 92.75 423 VAL A CA 1
ATOM 3289 C C . VAL A 1 423 ? 1.756 1.748 -6.118 1.00 92.75 423 VAL A C 1
ATOM 3291 O O . VAL A 1 423 ? 2.706 1.549 -5.366 1.00 92.75 423 VAL A O 1
ATOM 3294 N N . VAL A 1 424 ? 1.874 2.358 -7.293 1.00 90.50 424 VAL A N 1
ATOM 3295 C CA . VAL A 1 424 ? 3.138 2.856 -7.828 1.00 90.50 424 VAL A CA 1
ATOM 3296 C C . VAL A 1 424 ? 2.962 4.304 -8.244 1.00 90.50 424 VAL A C 1
ATOM 3298 O O . VAL A 1 424 ? 2.008 4.657 -8.940 1.00 90.50 424 VAL A O 1
ATOM 3301 N N . ARG A 1 425 ? 3.918 5.148 -7.852 1.00 86.81 425 ARG A N 1
ATOM 3302 C CA . ARG A 1 425 ? 4.037 6.498 -8.398 1.00 86.81 425 ARG A CA 1
ATOM 3303 C C . ARG A 1 425 ? 4.709 6.400 -9.755 1.00 86.81 425 ARG A C 1
ATOM 3305 O O . ARG A 1 425 ? 5.863 5.989 -9.860 1.00 86.81 425 ARG A O 1
ATOM 3312 N N . GLU A 1 426 ? 4.005 6.821 -10.789 1.00 84.12 426 GLU A N 1
ATOM 3313 C CA . GLU A 1 426 ? 4.588 6.948 -12.112 1.00 84.12 426 GLU A CA 1
ATOM 3314 C C . GLU A 1 426 ? 5.607 8.100 -12.144 1.00 84.12 426 GLU A C 1
ATOM 3316 O O . GLU A 1 426 ? 5.453 9.100 -11.431 1.00 84.12 426 GLU A O 1
ATOM 3321 N N . PRO A 1 427 ? 6.610 8.062 -13.039 1.00 75.75 427 PRO A N 1
ATOM 3322 C CA . PRO A 1 427 ? 7.561 9.163 -13.182 1.00 75.75 427 PRO A CA 1
ATOM 3323 C C . PRO A 1 427 ? 6.894 10.495 -13.546 1.00 75.75 427 PRO A C 1
ATOM 3325 O O . PRO A 1 427 ? 7.460 11.550 -13.302 1.00 75.75 427 PRO A O 1
ATOM 3328 N N . SER A 1 428 ? 5.678 10.484 -14.108 1.00 76.19 428 SER A N 1
ATOM 3329 C CA . SER A 1 428 ? 4.867 11.691 -14.364 1.00 76.19 428 SER A CA 1
ATOM 3330 C C . SER A 1 428 ? 4.431 12.418 -13.087 1.00 76.19 428 SER A C 1
ATOM 3332 O O . SER A 1 428 ? 4.024 13.571 -13.168 1.00 76.19 428 SER A O 1
ATOM 3334 N N . GLY A 1 429 ? 4.508 11.767 -11.922 1.00 76.56 429 GLY A N 1
ATOM 3335 C CA . GLY A 1 429 ? 3.801 12.187 -10.711 1.00 76.56 429 GLY A CA 1
ATOM 3336 C C . GLY A 1 429 ? 2.368 11.651 -10.636 1.00 76.56 429 GLY A C 1
ATOM 3337 O O . GLY A 1 429 ? 1.710 11.858 -9.619 1.00 76.56 429 GLY A O 1
ATOM 3338 N N . GLY A 1 430 ? 1.907 10.944 -11.674 1.00 85.81 430 GLY A N 1
ATOM 3339 C CA . GLY A 1 430 ? 0.683 10.157 -11.625 1.00 85.81 430 GLY A CA 1
ATOM 3340 C C . GLY A 1 430 ? 0.830 8.919 -10.745 1.00 85.81 430 GLY A C 1
ATOM 3341 O O . GLY A 1 430 ? 1.903 8.613 -10.222 1.00 85.81 430 GLY A O 1
ATOM 3342 N N . MET A 1 431 ? -0.271 8.205 -10.578 1.00 90.25 431 MET A N 1
ATOM 3343 C CA . MET A 1 431 ? -0.367 7.019 -9.738 1.00 90.25 431 MET A CA 1
ATOM 3344 C C . MET A 1 431 ? -1.026 5.909 -10.540 1.00 90.25 431 MET A C 1
ATOM 3346 O O . MET A 1 431 ? -2.015 6.158 -11.228 1.00 90.25 431 MET A O 1
ATOM 3350 N N . ALA A 1 432 ? -0.512 4.695 -10.409 1.00 93.19 432 ALA A N 1
ATOM 3351 C CA . ALA A 1 432 ? -1.159 3.487 -10.891 1.00 93.19 432 ALA A CA 1
ATOM 3352 C C . ALA A 1 432 ? -1.468 2.586 -9.695 1.00 93.19 432 ALA A C 1
ATOM 3354 O O . ALA A 1 432 ? -0.633 2.434 -8.800 1.00 93.19 432 ALA A O 1
ATOM 3355 N N . VAL A 1 433 ? -2.664 2.002 -9.687 1.00 95.31 433 VAL A N 1
ATOM 3356 C CA . VAL A 1 433 ? -3.065 0.965 -8.736 1.00 95.31 433 VAL A CA 1
ATOM 3357 C C . VAL A 1 433 ? -3.215 -0.357 -9.472 1.00 95.31 433 VAL A C 1
ATOM 3359 O O . VAL A 1 433 ? -3.739 -0.395 -10.585 1.00 95.31 433 VAL A O 1
ATOM 3362 N N . PHE A 1 434 ? -2.751 -1.428 -8.848 1.00 95.00 434 PHE A N 1
ATOM 3363 C CA . PHE A 1 434 ? -2.858 -2.806 -9.302 1.00 95.00 434 PHE A CA 1
ATOM 3364 C C . PHE A 1 434 ? -3.518 -3.610 -8.198 1.00 95.00 434 PHE A C 1
ATOM 3366 O O . PHE A 1 434 ? -3.170 -3.452 -7.031 1.00 95.00 434 PHE A O 1
ATOM 3373 N N . VAL A 1 435 ? -4.468 -4.464 -8.539 1.00 93.75 435 VAL A N 1
ATOM 3374 C CA . VAL A 1 435 ? -5.117 -5.321 -7.547 1.00 93.75 435 VAL A CA 1
ATOM 3375 C C . VAL A 1 435 ? -5.569 -6.612 -8.206 1.00 93.75 435 VAL A C 1
ATOM 3377 O O . VAL A 1 435 ? -5.843 -6.638 -9.406 1.00 93.75 435 VAL A O 1
ATOM 3380 N N . ARG A 1 436 ? -5.618 -7.689 -7.426 1.00 93.38 436 ARG A N 1
ATOM 3381 C CA . ARG A 1 436 ? -6.210 -8.955 -7.849 1.00 93.38 436 ARG A CA 1
ATOM 3382 C C . ARG A 1 436 ? -7.729 -8.880 -7.713 1.00 93.38 436 ARG A C 1
ATOM 3384 O O . ARG A 1 436 ? -8.223 -8.516 -6.645 1.00 93.38 436 ARG A O 1
ATOM 3391 N N . ASP A 1 437 ? -8.465 -9.229 -8.758 1.00 89.56 437 ASP A N 1
ATOM 3392 C CA . ASP A 1 437 ? -9.927 -9.318 -8.731 1.00 89.56 437 ASP A CA 1
ATOM 3393 C C . ASP A 1 437 ? -10.417 -10.673 -8.166 1.00 89.56 437 ASP A C 1
ATOM 3395 O O . ASP A 1 437 ? -9.632 -11.569 -7.836 1.00 89.56 437 ASP A O 1
ATOM 3399 N N . ASN A 1 438 ? -11.738 -10.848 -8.063 1.00 85.69 438 ASN A N 1
ATOM 3400 C CA . ASN A 1 438 ? -12.356 -12.099 -7.591 1.00 85.69 438 ASN A CA 1
ATOM 3401 C C . ASN A 1 438 ? -12.113 -13.318 -8.498 1.00 85.69 438 ASN A C 1
ATOM 3403 O O . ASN A 1 438 ? -12.306 -14.451 -8.059 1.00 85.69 438 ASN A O 1
ATOM 3407 N N . ASN A 1 439 ? -11.685 -13.108 -9.742 1.00 85.88 439 ASN A N 1
ATOM 3408 C CA . ASN A 1 439 ? -11.338 -14.167 -10.682 1.00 85.88 439 ASN A CA 1
ATOM 3409 C C . ASN A 1 439 ? -9.846 -14.518 -10.648 1.00 85.88 439 ASN A C 1
ATOM 3411 O O . ASN A 1 439 ? -9.439 -15.402 -11.404 1.00 85.88 439 ASN A O 1
ATOM 3415 N N . GLY A 1 440 ? -9.048 -13.841 -9.817 1.00 88.12 440 GLY A N 1
ATOM 3416 C CA . GLY A 1 440 ? -7.596 -13.984 -9.780 1.00 88.12 440 GLY A CA 1
ATOM 3417 C C . GLY A 1 440 ? -6.866 -13.181 -10.859 1.00 88.12 440 GLY A C 1
ATOM 3418 O O . GLY A 1 440 ? -5.654 -13.324 -10.973 1.00 88.12 440 GLY A O 1
ATOM 3419 N N . GLU A 1 441 ? -7.563 -12.355 -11.643 1.00 93.62 441 GLU A N 1
ATOM 3420 C CA . GLU A 1 441 ? -6.969 -11.484 -12.659 1.00 93.62 441 GLU A CA 1
ATOM 3421 C C . GLU A 1 441 ? -6.337 -10.242 -12.022 1.00 93.62 441 GLU A C 1
ATOM 3423 O O . GLU A 1 441 ? -6.894 -9.654 -11.094 1.00 93.62 441 GLU A O 1
ATOM 3428 N N . VAL A 1 442 ? -5.182 -9.804 -12.537 1.00 94.75 442 VAL A N 1
ATOM 3429 C CA . VAL A 1 442 ? -4.655 -8.480 -12.189 1.00 94.75 442 VAL A CA 1
ATOM 3430 C C . VAL A 1 442 ? -5.399 -7.424 -12.986 1.00 94.75 442 VAL A C 1
ATOM 3432 O O . VAL A 1 442 ? -5.368 -7.419 -14.214 1.00 94.75 442 VAL A O 1
ATOM 3435 N N . ILE A 1 443 ? -5.995 -6.468 -12.290 1.00 94.00 443 ILE A N 1
ATOM 3436 C CA . ILE A 1 443 ? -6.611 -5.288 -12.890 1.00 94.00 443 ILE A CA 1
ATOM 3437 C C . ILE A 1 443 ? -5.850 -4.031 -12.470 1.00 94.00 443 ILE A C 1
ATOM 3439 O O . ILE A 1 443 ? -5.229 -3.982 -11.404 1.00 94.00 443 ILE A O 1
ATOM 3443 N N . THR A 1 444 ? -5.899 -2.993 -13.300 1.00 95.44 444 THR A N 1
ATOM 3444 C CA . THR A 1 444 ? -5.251 -1.715 -13.004 1.00 95.44 444 THR A CA 1
ATOM 3445 C C . THR A 1 444 ? -6.103 -0.516 -13.387 1.00 95.44 444 THR A C 1
ATOM 3447 O O . THR A 1 444 ? -6.898 -0.566 -14.325 1.00 95.44 444 THR A O 1
ATOM 3450 N N . SER A 1 445 ? -5.916 0.576 -12.654 1.00 94.94 445 SER A N 1
ATOM 3451 C CA . SER A 1 445 ? -6.384 1.910 -13.012 1.00 94.94 445 SER A CA 1
ATOM 3452 C C . SER A 1 445 ? -5.282 2.920 -12.700 1.00 94.94 445 SER A C 1
ATOM 3454 O O . SER A 1 445 ? -4.411 2.675 -11.862 1.00 94.94 445 SER A O 1
ATOM 3456 N N . SER A 1 446 ? -5.301 4.063 -13.377 1.00 92.88 446 SER A N 1
ATOM 3457 C CA . SER A 1 446 ? -4.328 5.128 -13.163 1.00 92.88 446 SER A CA 1
ATOM 3458 C C . SER A 1 446 ? -4.987 6.489 -13.011 1.00 92.88 446 SER A C 1
ATOM 3460 O O . SER A 1 446 ? -6.114 6.734 -13.449 1.00 92.88 446 SER A O 1
ATOM 3462 N N . CYS A 1 447 ? -4.269 7.393 -12.358 1.00 90.38 447 CYS A N 1
ATOM 3463 C CA . CYS A 1 447 ? -4.703 8.744 -12.072 1.00 90.38 447 CYS A CA 1
ATOM 3464 C C . CYS A 1 447 ? -3.543 9.713 -12.329 1.00 90.38 447 CYS A C 1
ATOM 3466 O O . CYS A 1 447 ? -2.432 9.469 -11.859 1.00 90.38 447 CYS A O 1
ATOM 3468 N N . PRO A 1 448 ? -3.751 10.827 -13.055 1.00 86.38 448 PRO A N 1
ATOM 3469 C CA . PRO A 1 448 ? -2.653 11.714 -13.443 1.00 86.38 448 PRO A CA 1
ATOM 3470 C C . PRO A 1 448 ? -2.025 12.464 -12.261 1.00 86.38 448 PRO A C 1
ATOM 3472 O O . PRO A 1 448 ? -0.905 12.951 -12.382 1.00 86.38 448 PRO A O 1
ATOM 3475 N N . LYS A 1 449 ? -2.749 12.592 -11.144 1.00 83.25 449 LYS A N 1
ATOM 3476 C CA . LYS A 1 449 ? -2.278 13.172 -9.882 1.00 83.25 449 LYS A CA 1
ATOM 3477 C C . LYS A 1 449 ? -3.276 12.887 -8.765 1.00 83.25 449 LYS A C 1
ATOM 3479 O O . LYS A 1 449 ? -4.446 12.626 -9.026 1.00 83.25 449 LYS A O 1
ATOM 3484 N N . GLN A 1 450 ? -2.835 13.035 -7.526 1.00 82.56 450 GLN A N 1
ATOM 3485 C CA . GLN A 1 450 ? -3.682 12.965 -6.339 1.00 82.56 450 GLN A CA 1
ATOM 3486 C C . GLN A 1 450 ? -4.933 13.859 -6.446 1.00 82.56 450 GLN A C 1
ATOM 3488 O O . GLN A 1 450 ? -4.871 14.988 -6.942 1.00 82.56 450 GLN A O 1
ATOM 3493 N N . GLY A 1 451 ? -6.085 13.314 -6.042 1.00 77.50 451 GLY A N 1
ATOM 3494 C CA . GLY A 1 451 ? -7.396 13.972 -6.110 1.00 77.50 451 GLY A CA 1
ATOM 3495 C C . GLY A 1 451 ? -7.997 14.146 -7.514 1.00 77.50 451 GLY A C 1
ATOM 3496 O O . GLY A 1 451 ? -9.107 14.663 -7.635 1.00 77.50 451 GLY A O 1
ATOM 3497 N N . ALA A 1 452 ? -7.310 13.743 -8.590 1.00 85.06 452 ALA A N 1
ATOM 3498 C CA . ALA A 1 452 ? -7.895 13.754 -9.930 1.00 85.06 452 ALA A CA 1
ATOM 3499 C C . ALA A 1 452 ? -8.805 12.536 -10.172 1.00 85.06 452 ALA A C 1
ATOM 3501 O O . ALA A 1 452 ? -8.832 11.570 -9.410 1.00 85.06 452 ALA A O 1
ATOM 3502 N N . LYS A 1 453 ? -9.571 12.591 -11.267 1.00 87.50 453 LYS A N 1
ATOM 3503 C CA . LYS A 1 453 ? -10.418 11.476 -11.693 1.00 87.50 453 LYS A CA 1
ATOM 3504 C C . LYS A 1 453 ? -9.552 10.300 -12.158 1.00 87.50 453 LYS A C 1
ATOM 3506 O O . LYS A 1 453 ? -8.669 10.482 -12.995 1.00 87.50 453 LYS A O 1
ATOM 3511 N N . TRP A 1 454 ? -9.881 9.109 -11.669 1.00 92.50 454 TRP A N 1
ATOM 3512 C CA . TRP A 1 454 ? -9.270 7.850 -12.086 1.00 92.50 454 TRP A CA 1
ATOM 3513 C C . TRP A 1 454 ? -9.731 7.423 -13.482 1.00 92.50 454 TRP A C 1
ATOM 3515 O O . TRP A 1 454 ? -10.870 7.676 -13.896 1.00 92.50 454 TRP A O 1
ATOM 3525 N N . GLY A 1 455 ? -8.820 6.789 -14.216 1.00 90.69 455 GLY A N 1
ATOM 3526 C CA . GLY A 1 455 ? -9.096 6.145 -15.491 1.00 90.69 455 GLY A CA 1
ATOM 3527 C C . GLY A 1 455 ? -9.997 4.912 -15.345 1.00 90.69 455 GLY A C 1
ATOM 3528 O O . GLY A 1 455 ? -10.303 4.478 -14.231 1.00 90.69 455 GLY A O 1
ATOM 3529 N N . PRO A 1 456 ? -10.452 4.334 -16.469 1.00 91.75 456 PRO A N 1
ATOM 3530 C CA . PRO A 1 456 ? -11.185 3.075 -16.433 1.00 91.75 456 PRO A CA 1
ATOM 3531 C C . PRO A 1 456 ? -10.295 1.951 -15.888 1.00 91.75 456 PRO A C 1
ATOM 3533 O O . PRO A 1 456 ? -9.092 1.931 -16.145 1.00 91.75 456 PRO A O 1
ATOM 3536 N N . TRP A 1 457 ? -10.905 1.000 -15.182 1.00 92.75 457 TRP A N 1
ATOM 3537 C CA . TRP A 1 457 ? -10.239 -0.250 -14.834 1.00 92.75 457 TRP A CA 1
ATOM 3538 C C . TRP A 1 457 ? -10.012 -1.081 -16.090 1.00 92.75 457 TRP A C 1
ATOM 3540 O O . TRP A 1 457 ? -10.930 -1.274 -16.891 1.00 92.75 457 TRP A O 1
ATOM 3550 N N . ILE A 1 458 ? -8.786 -1.561 -16.256 1.00 92.50 458 ILE A N 1
ATOM 3551 C CA . ILE A 1 458 ? -8.394 -2.453 -17.341 1.00 92.50 458 ILE A CA 1
ATOM 3552 C C . ILE A 1 458 ? -7.875 -3.761 -16.747 1.00 92.50 458 ILE A C 1
ATOM 3554 O O . ILE A 1 458 ? -7.116 -3.752 -15.779 1.00 92.50 458 ILE A O 1
ATOM 3558 N N . GLY A 1 459 ? -8.296 -4.880 -17.330 1.00 91.50 459 GLY A N 1
ATOM 3559 C CA . GLY A 1 459 ? -7.756 -6.196 -17.012 1.00 91.50 459 GLY A CA 1
ATOM 3560 C C . GLY A 1 459 ? -6.415 -6.417 -17.700 1.00 91.50 459 GLY A C 1
ATOM 3561 O O . GLY A 1 459 ? -6.270 -6.132 -18.893 1.00 91.50 459 GLY A O 1
ATOM 3562 N N . LEU A 1 460 ? -5.431 -6.894 -16.944 1.00 92.94 460 LEU A N 1
ATOM 3563 C CA . LEU A 1 460 ? -4.110 -7.280 -17.436 1.00 92.94 460 LEU A CA 1
ATOM 3564 C C . LEU A 1 460 ? -4.003 -8.792 -17.653 1.00 92.94 460 LEU A C 1
ATOM 3566 O O . LEU A 1 460 ? -2.912 -9.283 -17.941 1.00 92.94 460 LEU A O 1
ATOM 3570 N N . ARG A 1 461 ? -5.113 -9.537 -17.551 1.00 86.31 461 ARG A N 1
ATOM 3571 C CA . ARG A 1 461 ? -5.139 -11.006 -17.578 1.00 86.31 461 ARG A CA 1
ATOM 3572 C C . ARG A 1 461 ? -4.230 -11.571 -16.475 1.00 86.31 461 ARG A C 1
ATOM 3574 O O . ARG A 1 461 ? -3.970 -10.898 -15.481 1.00 86.31 461 ARG A O 1
ATOM 3581 N N . GLY A 1 462 ? -3.744 -12.800 -16.668 1.00 79.06 462 GLY A N 1
ATOM 3582 C CA . GLY A 1 462 ? -2.872 -13.501 -15.720 1.00 79.06 462 GLY A CA 1
ATOM 3583 C C . GLY A 1 462 ? -3.629 -13.913 -14.461 1.00 79.06 462 GLY A C 1
ATOM 3584 O O . GLY A 1 462 ? -4.278 -13.093 -13.830 1.00 79.06 462 GLY A O 1
ATOM 3585 N N . ARG A 1 463 ? -3.583 -15.196 -14.100 1.00 91.00 463 ARG A N 1
ATOM 3586 C CA . ARG A 1 463 ? -4.256 -15.702 -12.897 1.00 91.00 463 ARG A CA 1
ATOM 3587 C C . ARG A 1 463 ? -3.244 -15.890 -11.784 1.00 91.00 463 ARG A C 1
ATOM 3589 O O . ARG A 1 463 ? -2.379 -16.757 -11.888 1.00 91.00 463 ARG A O 1
ATOM 3596 N N . ILE A 1 464 ? -3.355 -15.068 -10.752 1.00 93.56 464 ILE A N 1
ATOM 3597 C CA . ILE A 1 464 ? -2.418 -14.986 -9.630 1.00 93.56 464 ILE A CA 1
ATOM 3598 C C . ILE A 1 464 ? -3.084 -15.449 -8.332 1.00 93.56 464 ILE A C 1
ATOM 3600 O O . ILE A 1 464 ? -4.297 -15.326 -8.157 1.00 93.56 464 ILE A O 1
ATOM 3604 N N . THR A 1 465 ? -2.283 -15.990 -7.416 1.00 90.31 465 THR A N 1
ATOM 3605 C CA . THR A 1 465 ? -2.766 -16.530 -6.127 1.00 90.31 465 THR A CA 1
ATOM 3606 C C . THR A 1 465 ? -2.718 -15.514 -4.991 1.00 90.31 465 THR A C 1
ATOM 3608 O O . THR A 1 465 ? -3.506 -15.608 -4.052 1.00 90.31 465 THR A O 1
ATOM 3611 N N . ASP A 1 466 ? -1.839 -14.522 -5.111 1.00 90.00 466 ASP A N 1
ATOM 3612 C CA . ASP A 1 466 ? -1.627 -13.425 -4.167 1.00 90.00 466 ASP A CA 1
ATOM 3613 C C . ASP A 1 466 ? -1.310 -12.134 -4.940 1.00 90.00 466 ASP A C 1
ATOM 3615 O O . ASP A 1 466 ? -1.096 -12.182 -6.152 1.00 90.00 466 ASP A O 1
ATOM 3619 N N . ASP A 1 467 ? -1.291 -10.988 -4.264 1.00 89.62 467 ASP A N 1
ATOM 3620 C CA . ASP A 1 467 ? -1.152 -9.667 -4.883 1.00 89.62 467 ASP A CA 1
ATOM 3621 C C . ASP A 1 467 ? 0.176 -9.499 -5.646 1.00 89.62 467 ASP A C 1
ATOM 3623 O O . ASP A 1 467 ? 1.227 -9.953 -5.180 1.00 89.62 467 ASP A O 1
ATOM 3627 N N . PRO A 1 468 ? 0.179 -8.810 -6.804 1.00 94.75 468 PRO A N 1
ATOM 3628 C CA . PRO A 1 468 ? 1.392 -8.645 -7.592 1.00 94.75 468 PRO A CA 1
ATOM 3629 C C . PRO A 1 468 ? 2.372 -7.690 -6.906 1.00 94.75 468 PRO A C 1
ATOM 3631 O O . PRO A 1 468 ? 1.982 -6.674 -6.343 1.00 94.75 468 PRO A O 1
ATOM 3634 N N . VAL A 1 469 ? 3.671 -7.931 -7.041 1.00 94.88 469 VAL A N 1
ATOM 3635 C CA . VAL A 1 469 ? 4.690 -6.932 -6.708 1.00 94.88 469 VAL A CA 1
ATOM 3636 C C . VAL A 1 469 ? 4.926 -6.044 -7.915 1.00 94.88 469 VAL A C 1
ATOM 3638 O O . VAL A 1 469 ? 5.328 -6.523 -8.974 1.00 94.88 469 VAL A O 1
ATOM 3641 N N . ALA A 1 470 ? 4.709 -4.744 -7.747 1.00 93.81 470 ALA A N 1
ATOM 3642 C CA . ALA A 1 470 ? 4.967 -3.757 -8.780 1.00 93.81 470 ALA A CA 1
ATOM 3643 C C . ALA A 1 470 ? 6.320 -3.071 -8.555 1.00 93.81 470 ALA A C 1
ATOM 3645 O O . ALA A 1 470 ? 6.606 -2.581 -7.464 1.00 93.81 470 ALA A O 1
ATOM 3646 N N . VAL A 1 471 ? 7.140 -3.003 -9.602 1.00 90.25 471 VAL A N 1
ATOM 3647 C CA . VAL A 1 471 ? 8.433 -2.312 -9.592 1.00 90.25 471 VAL A CA 1
ATOM 3648 C C . VAL A 1 471 ? 8.490 -1.266 -10.698 1.00 90.25 471 VAL A C 1
ATOM 3650 O O . VAL A 1 471 ? 8.026 -1.489 -11.820 1.00 90.25 471 VAL A O 1
ATOM 3653 N N . LEU A 1 472 ? 9.087 -0.117 -10.386 1.00 87.56 472 LEU A N 1
ATOM 3654 C CA . LEU A 1 472 ? 9.372 0.925 -11.365 1.00 87.56 472 LEU A CA 1
ATOM 3655 C C . LEU A 1 472 ? 10.763 0.686 -11.956 1.00 87.56 472 LEU A C 1
ATOM 3657 O O . LEU A 1 472 ? 11.766 0.804 -11.257 1.00 87.56 472 LEU A O 1
ATOM 3661 N N . ARG A 1 473 ? 10.821 0.345 -13.243 1.00 86.44 473 ARG A N 1
ATOM 3662 C CA . ARG A 1 473 ? 12.071 0.114 -13.973 1.00 86.44 473 ARG A CA 1
ATOM 3663 C C . ARG A 1 473 ? 12.848 1.425 -14.182 1.00 86.44 473 ARG A C 1
ATOM 3665 O O . ARG A 1 473 ? 12.238 2.497 -14.176 1.00 86.44 473 ARG A O 1
ATOM 3672 N N . PRO A 1 474 ? 14.168 1.372 -14.459 1.00 83.06 474 PRO A N 1
ATOM 3673 C CA . PRO A 1 474 ? 14.973 2.578 -14.689 1.00 83.06 474 PRO A CA 1
ATOM 3674 C C . PRO A 1 474 ? 14.511 3.438 -15.879 1.00 83.06 474 PRO A C 1
ATOM 3676 O O . PRO A 1 474 ? 14.746 4.641 -15.903 1.00 83.06 474 PRO A O 1
ATOM 3679 N N . ASP A 1 475 ? 13.827 2.841 -16.857 1.00 81.12 475 ASP A N 1
ATOM 3680 C CA . ASP A 1 475 ? 13.216 3.537 -18.000 1.00 81.12 475 ASP A CA 1
ATOM 3681 C C . ASP A 1 475 ? 11.848 4.172 -17.676 1.00 81.12 475 ASP A C 1
ATOM 3683 O O . ASP A 1 475 ? 11.205 4.770 -18.543 1.00 81.12 475 ASP A O 1
ATOM 3687 N N . GLY A 1 476 ? 11.390 4.055 -16.429 1.00 82.94 476 GLY A N 1
ATOM 3688 C CA . GLY A 1 476 ? 10.120 4.590 -15.963 1.00 82.94 476 GLY A CA 1
ATOM 3689 C C . GLY A 1 476 ? 8.898 3.747 -16.332 1.00 82.94 476 GLY A C 1
ATOM 3690 O O . GLY A 1 476 ? 7.777 4.197 -16.089 1.00 82.94 476 GLY A O 1
ATOM 3691 N N . ALA A 1 477 ? 9.090 2.564 -16.922 1.00 89.19 477 ALA A N 1
ATOM 3692 C CA . ALA A 1 477 ? 8.030 1.589 -17.149 1.00 89.19 477 ALA A CA 1
ATOM 3693 C C . ALA A 1 477 ? 7.737 0.791 -15.870 1.00 89.19 477 ALA A C 1
ATOM 3695 O O . ALA A 1 477 ? 8.627 0.546 -15.053 1.00 89.19 477 ALA A O 1
ATOM 3696 N N . ILE A 1 478 ? 6.494 0.348 -15.703 1.00 92.00 478 ILE A N 1
ATOM 3697 C CA . ILE A 1 478 ? 6.113 -0.530 -14.591 1.00 92.00 478 ILE A CA 1
ATOM 3698 C C . ILE A 1 478 ? 6.246 -1.992 -15.028 1.00 92.00 478 ILE A C 1
ATOM 3700 O O . ILE A 1 478 ? 5.834 -2.354 -16.133 1.00 92.00 478 ILE A O 1
ATOM 3704 N N . ALA A 1 479 ? 6.807 -2.828 -14.155 1.00 93.38 479 ALA A N 1
ATOM 3705 C CA . ALA A 1 479 ? 6.759 -4.282 -14.260 1.00 93.38 479 ALA A CA 1
ATOM 3706 C C . ALA A 1 479 ? 6.078 -4.878 -13.023 1.00 93.38 479 ALA A C 1
ATOM 3708 O O . ALA A 1 479 ? 6.268 -4.390 -11.910 1.00 93.38 479 ALA A O 1
ATOM 3709 N N . LEU A 1 480 ? 5.287 -5.922 -13.232 1.00 96.12 480 LEU A N 1
ATOM 3710 C CA . LEU A 1 480 ? 4.587 -6.687 -12.210 1.00 96.12 480 LEU A CA 1
ATOM 3711 C C . LEU A 1 480 ? 5.181 -8.088 -12.143 1.00 96.12 480 LEU A C 1
ATOM 3713 O O . LEU A 1 480 ? 5.462 -8.679 -13.183 1.00 96.12 480 LEU A O 1
ATOM 3717 N N . TYR A 1 481 ? 5.315 -8.619 -10.934 1.00 96.50 481 TYR A N 1
ATOM 3718 C CA . TYR A 1 481 ? 5.765 -9.980 -10.658 1.00 96.50 481 TYR A CA 1
ATOM 3719 C C . TYR A 1 481 ? 4.800 -10.641 -9.686 1.00 96.50 481 TYR A C 1
ATOM 3721 O O . TYR A 1 481 ? 4.468 -10.054 -8.658 1.00 96.50 481 TYR A O 1
ATOM 3729 N N . ALA A 1 482 ? 4.352 -11.853 -9.986 1.00 97.31 482 ALA A N 1
ATOM 3730 C CA . ALA A 1 482 ? 3.388 -12.554 -9.147 1.00 97.31 482 ALA A CA 1
ATOM 3731 C C . ALA A 1 482 ? 3.545 -14.070 -9.261 1.00 97.31 482 ALA A C 1
ATOM 3733 O O . ALA A 1 482 ? 4.046 -14.574 -10.265 1.00 97.31 482 ALA A O 1
ATOM 3734 N N . VAL A 1 483 ? 3.088 -14.793 -8.238 1.00 97.50 483 VAL A N 1
ATOM 3735 C CA . VAL A 1 483 ? 2.973 -16.254 -8.294 1.00 97.50 483 VAL A CA 1
ATOM 3736 C C . VAL A 1 483 ? 1.605 -16.623 -8.868 1.00 97.50 483 VAL A C 1
ATOM 3738 O O . VAL A 1 483 ? 0.561 -16.225 -8.336 1.00 97.50 483 VAL A O 1
ATOM 3741 N N . GLY A 1 484 ? 1.617 -17.367 -9.971 1.00 96.44 484 GLY A N 1
ATOM 3742 C CA . GLY A 1 484 ? 0.420 -17.832 -10.664 1.00 96.44 484 GLY A CA 1
ATOM 3743 C C . GLY A 1 484 ? -0.327 -18.935 -9.910 1.00 96.44 484 GLY A C 1
ATOM 3744 O O . GLY A 1 484 ? 0.198 -19.536 -8.973 1.00 96.44 484 GLY A O 1
ATOM 3745 N N . GLU A 1 485 ? -1.553 -19.248 -10.340 1.00 94.69 485 GLU A N 1
ATOM 3746 C CA . GLU A 1 485 ? -2.317 -20.426 -9.861 1.00 94.69 485 GLU A CA 1
ATOM 3747 C C . GLU A 1 485 ? -1.602 -21.763 -10.124 1.00 94.69 485 GLU A C 1
ATOM 3749 O O . GLU A 1 485 ? -1.881 -22.766 -9.470 1.00 94.69 485 GLU A O 1
ATOM 3754 N N . ASP A 1 486 ? -0.655 -21.771 -11.058 1.00 95.12 486 ASP A N 1
ATOM 3755 C CA . ASP A 1 486 ? 0.230 -22.892 -11.366 1.00 95.12 486 ASP A CA 1
ATOM 3756 C C . ASP A 1 486 ? 1.441 -23.003 -10.421 1.00 95.12 486 ASP A C 1
ATOM 3758 O O . ASP A 1 486 ? 2.252 -23.918 -10.574 1.00 95.12 486 ASP A O 1
ATOM 3762 N N . GLY A 1 487 ? 1.574 -22.091 -9.452 1.00 96.25 487 GLY A N 1
ATOM 3763 C CA . GLY A 1 487 ? 2.702 -22.036 -8.527 1.00 96.25 487 GLY A CA 1
ATOM 3764 C C . GLY A 1 487 ? 4.004 -21.560 -9.173 1.00 96.25 487 GLY A C 1
ATOM 3765 O O . GLY A 1 487 ? 5.075 -21.831 -8.638 1.00 96.25 487 GLY A O 1
ATOM 3766 N N . ARG A 1 488 ? 3.960 -20.883 -10.325 1.00 97.69 488 ARG A N 1
ATOM 3767 C CA . ARG A 1 488 ? 5.155 -20.391 -11.033 1.00 97.69 488 ARG A CA 1
ATOM 3768 C C . ARG A 1 488 ? 5.248 -18.874 -10.941 1.00 97.69 488 ARG A C 1
ATOM 3770 O O . ARG A 1 488 ? 4.243 -18.194 -10.738 1.00 97.69 488 ARG A O 1
ATOM 3777 N N . LEU A 1 489 ? 6.455 -18.327 -11.066 1.00 97.38 489 LEU A N 1
ATOM 3778 C CA . LEU A 1 489 ? 6.647 -16.885 -11.173 1.00 97.38 489 LEU A CA 1
ATOM 3779 C C . LEU A 1 489 ? 6.237 -16.424 -12.571 1.00 97.38 489 LEU A C 1
ATOM 3781 O O . LEU A 1 489 ? 6.810 -16.879 -13.558 1.00 97.38 489 LEU A O 1
ATOM 3785 N N . HIS A 1 490 ? 5.337 -15.450 -12.638 1.00 97.12 490 HIS A N 1
ATOM 3786 C CA . HIS A 1 490 ? 4.981 -14.761 -13.873 1.00 97.12 490 HIS A CA 1
ATOM 3787 C C . HIS A 1 490 ? 5.302 -13.272 -13.779 1.00 97.12 490 HIS A C 1
ATOM 3789 O O . HIS A 1 490 ? 5.253 -12.684 -12.693 1.00 97.12 490 HIS A O 1
ATOM 3795 N N . SER A 1 491 ? 5.589 -12.639 -14.918 1.00 95.19 491 SER A N 1
ATOM 3796 C CA . SER A 1 491 ? 5.701 -11.180 -14.995 1.00 95.19 491 SER A CA 1
ATOM 3797 C C . SER A 1 491 ? 4.947 -10.580 -16.170 1.00 95.19 491 SER A C 1
ATOM 3799 O O . SER A 1 491 ? 5.005 -11.122 -17.268 1.00 95.19 491 SER A O 1
ATOM 3801 N N . ALA A 1 492 ? 4.369 -9.400 -15.976 1.00 94.69 492 ALA A N 1
ATOM 3802 C CA . ALA A 1 492 ? 3.875 -8.547 -17.053 1.00 94.69 492 ALA A CA 1
ATOM 3803 C C . ALA A 1 492 ? 4.515 -7.163 -16.933 1.00 94.69 492 ALA A C 1
ATOM 3805 O O . ALA A 1 492 ? 4.738 -6.668 -15.830 1.00 94.69 492 ALA A O 1
ATOM 3806 N N . ALA A 1 493 ? 4.818 -6.511 -18.051 1.00 92.62 493 ALA A N 1
ATOM 3807 C CA . ALA A 1 493 ? 5.452 -5.196 -18.032 1.00 92.62 493 ALA A CA 1
ATOM 3808 C C . ALA A 1 493 ? 4.885 -4.279 -19.109 1.00 92.62 493 ALA A C 1
ATOM 3810 O O . ALA A 1 493 ? 4.453 -4.731 -20.172 1.00 92.62 493 ALA A O 1
ATOM 3811 N N . GLN A 1 494 ? 4.936 -2.976 -18.846 1.00 92.00 494 GLN A N 1
ATOM 3812 C CA . GLN A 1 494 ? 4.706 -1.983 -19.884 1.00 92.00 494 GLN A CA 1
ATOM 3813 C C . GLN A 1 494 ? 5.859 -2.023 -20.899 1.00 92.00 494 GLN A C 1
ATOM 3815 O O . GLN A 1 494 ? 7.030 -2.057 -20.517 1.00 92.00 494 GLN A O 1
ATOM 3820 N N . ALA A 1 495 ? 5.539 -1.949 -22.193 1.00 87.81 495 ALA A N 1
ATOM 3821 C CA . ALA A 1 495 ? 6.531 -1.893 -23.275 1.00 87.81 495 ALA A CA 1
ATOM 3822 C C . ALA A 1 495 ? 7.463 -0.663 -23.185 1.00 87.81 495 ALA A C 1
ATOM 3824 O O . ALA A 1 495 ? 8.556 -0.644 -23.745 1.00 87.81 495 ALA A O 1
ATOM 3825 N N . GLY A 1 496 ? 7.016 0.369 -22.472 1.00 84.00 496 GLY A N 1
ATOM 3826 C CA . GLY A 1 496 ? 7.745 1.576 -22.106 1.00 84.00 496 GLY A CA 1
ATOM 3827 C C . GLY A 1 496 ? 6.886 2.393 -21.141 1.00 84.00 496 GLY A C 1
ATOM 3828 O O . GLY A 1 496 ? 5.753 2.008 -20.850 1.00 84.00 496 GLY A O 1
ATOM 3829 N N . ARG A 1 497 ? 7.383 3.528 -20.649 1.00 85.25 497 ARG A N 1
ATOM 3830 C CA . ARG A 1 497 ? 6.628 4.391 -19.724 1.00 85.25 497 ARG A CA 1
ATOM 3831 C C . ARG A 1 497 ? 5.234 4.735 -20.272 1.00 85.25 497 ARG A C 1
ATOM 3833 O O . ARG A 1 497 ? 5.126 5.392 -21.305 1.00 85.25 497 ARG A O 1
ATOM 3840 N N . GLY A 1 498 ? 4.183 4.311 -19.563 1.00 79.88 498 GLY A N 1
ATOM 3841 C CA . GLY A 1 498 ? 2.784 4.538 -19.960 1.00 79.88 498 GLY A CA 1
ATOM 3842 C C . GLY A 1 498 ? 2.361 3.815 -21.248 1.00 79.88 498 GLY A C 1
ATOM 3843 O O . GLY A 1 498 ? 1.321 4.134 -21.820 1.00 79.88 498 GLY A O 1
ATOM 3844 N N . GLY A 1 499 ? 3.183 2.880 -21.732 1.00 82.19 499 GLY A N 1
ATOM 3845 C CA . GLY A 1 499 ? 2.913 2.065 -22.908 1.00 82.19 499 GLY A CA 1
ATOM 3846 C C . GLY A 1 499 ? 1.907 0.946 -22.637 1.00 82.19 499 GLY A C 1
ATOM 3847 O O . GLY A 1 499 ? 1.427 0.762 -21.519 1.00 82.19 499 GLY A O 1
ATOM 3848 N N . HIS A 1 500 ? 1.601 0.177 -23.684 1.00 87.38 500 HIS A N 1
ATOM 3849 C CA . HIS A 1 500 ? 0.778 -1.023 -23.553 1.00 87.38 500 HIS A CA 1
ATOM 3850 C C . HIS A 1 500 ? 1.482 -2.082 -22.700 1.00 87.38 500 HIS A C 1
ATOM 3852 O O . HIS A 1 500 ? 2.712 -2.115 -22.621 1.00 87.38 500 HIS A O 1
ATOM 3858 N N . TRP A 1 501 ? 0.685 -2.948 -22.085 1.00 92.38 501 TRP A N 1
ATOM 3859 C CA . TRP A 1 501 ? 1.165 -4.100 -21.336 1.00 92.38 501 TRP A CA 1
ATOM 3860 C C . TRP A 1 501 ? 1.418 -5.276 -22.271 1.00 92.38 501 TRP A C 1
ATOM 3862 O O . TRP A 1 501 ? 0.624 -5.527 -23.182 1.00 92.38 501 TRP A O 1
ATOM 3872 N N . ASN A 1 502 ? 2.515 -5.984 -22.032 1.00 90.44 502 ASN A N 1
ATOM 3873 C CA . ASN A 1 502 ? 2.757 -7.287 -22.639 1.00 90.44 502 ASN A CA 1
ATOM 3874 C C . ASN A 1 502 ? 1.906 -8.364 -21.945 1.00 90.44 502 ASN A C 1
ATOM 3876 O O . ASN A 1 502 ? 1.412 -8.151 -20.835 1.00 90.44 502 ASN A O 1
ATOM 3880 N N . ASP A 1 503 ? 1.755 -9.520 -22.596 1.00 91.62 503 ASP A N 1
ATOM 3881 C CA . ASP A 1 503 ? 1.206 -10.711 -21.945 1.00 91.62 503 ASP A CA 1
ATOM 3882 C C . ASP A 1 503 ? 2.127 -11.178 -20.795 1.00 91.62 503 ASP A C 1
ATOM 3884 O O . ASP A 1 503 ? 3.277 -10.748 -20.681 1.00 91.62 503 ASP A O 1
ATOM 3888 N N . TRP A 1 504 ? 1.601 -12.040 -19.921 1.00 95.06 504 TRP A N 1
ATOM 3889 C CA . TRP A 1 504 ? 2.358 -12.591 -18.797 1.00 95.06 504 TRP A CA 1
ATOM 3890 C C . TRP A 1 504 ? 3.371 -13.637 -19.275 1.00 95.06 504 TRP A C 1
ATOM 3892 O O . TRP A 1 504 ? 2.991 -14.635 -19.889 1.00 95.06 504 TRP A O 1
ATOM 3902 N N . ASP A 1 505 ? 4.643 -13.411 -18.954 1.00 94.38 505 ASP A N 1
ATOM 3903 C CA . ASP A 1 505 ? 5.752 -14.329 -19.210 1.00 94.38 505 ASP A CA 1
ATOM 3904 C C . ASP A 1 505 ? 5.990 -15.246 -17.998 1.00 94.38 505 ASP A C 1
ATOM 3906 O O . ASP A 1 505 ? 6.059 -14.755 -16.870 1.00 94.38 505 ASP A O 1
ATOM 3910 N N . ASP A 1 506 ? 6.165 -16.550 -18.239 1.00 95.44 506 ASP A N 1
ATOM 3911 C CA . ASP A 1 506 ? 6.482 -17.579 -17.232 1.00 95.44 506 ASP A CA 1
ATOM 3912 C C . ASP A 1 506 ? 8.001 -17.707 -17.018 1.00 95.44 506 ASP A C 1
ATOM 3914 O O . ASP A 1 506 ? 8.756 -17.957 -17.962 1.00 95.44 506 ASP A O 1
ATOM 3918 N N . HIS A 1 507 ? 8.437 -17.612 -15.760 1.00 95.62 507 HIS A N 1
ATOM 3919 C CA . HIS A 1 507 ? 9.840 -17.710 -15.327 1.00 95.62 507 HIS A CA 1
ATOM 3920 C C . HIS A 1 507 ? 10.113 -18.930 -14.429 1.00 95.62 507 HIS A C 1
ATOM 3922 O O . HIS A 1 507 ? 11.184 -19.070 -13.832 1.00 95.62 507 HIS A O 1
ATOM 3928 N N . GLY A 1 508 ? 9.152 -19.846 -14.338 1.00 95.94 508 GLY A N 1
ATOM 3929 C CA . GLY A 1 508 ? 9.262 -21.116 -13.637 1.00 95.94 508 GLY A CA 1
ATOM 3930 C C . GLY A 1 508 ? 9.202 -21.029 -12.116 1.00 95.94 508 GLY A C 1
ATOM 3931 O O . GLY A 1 508 ? 8.664 -20.087 -11.539 1.00 95.94 508 GLY A O 1
ATOM 3932 N N . GLY A 1 509 ? 9.749 -22.057 -11.468 1.00 96.06 509 GLY A N 1
ATOM 3933 C CA . GLY A 1 509 ? 9.710 -22.229 -10.016 1.00 96.06 509 GLY A CA 1
ATOM 3934 C C . GLY A 1 509 ? 8.569 -23.133 -9.540 1.00 96.06 509 GLY A C 1
ATOM 3935 O O . GLY A 1 509 ? 7.733 -23.576 -10.325 1.00 96.06 509 GLY A O 1
ATOM 3936 N N . GLU A 1 510 ? 8.587 -23.421 -8.240 1.00 96.88 510 GLU A N 1
ATOM 3937 C CA . GLU A 1 510 ? 7.525 -24.100 -7.484 1.00 96.88 510 GLU A CA 1
ATOM 3938 C C . GLU A 1 510 ? 7.292 -23.291 -6.204 1.00 96.88 510 GLU A C 1
ATOM 3940 O O . GLU A 1 510 ? 7.898 -23.545 -5.159 1.00 96.88 510 GLU A O 1
ATOM 3945 N N . LEU A 1 511 ? 6.500 -22.235 -6.333 1.00 98.00 511 LEU A N 1
ATOM 3946 C CA . LEU A 1 511 ? 6.434 -21.106 -5.418 1.00 98.00 511 LEU A CA 1
ATOM 3947 C C . LEU A 1 511 ? 5.067 -21.007 -4.739 1.00 98.00 511 LEU A C 1
ATOM 3949 O O . LEU A 1 511 ? 4.047 -21.432 -5.281 1.00 98.00 511 LEU A O 1
ATOM 3953 N N . ILE A 1 512 ? 5.060 -20.411 -3.551 1.00 96.12 512 ILE A N 1
ATOM 3954 C CA . ILE A 1 512 ? 3.869 -20.094 -2.765 1.00 96.12 512 ILE A CA 1
ATOM 3955 C C . ILE A 1 512 ? 3.984 -18.683 -2.180 1.00 96.12 512 ILE A C 1
ATOM 3957 O O . ILE A 1 512 ? 5.089 -18.210 -1.897 1.00 96.12 512 ILE A O 1
ATOM 3961 N N . GLY A 1 513 ? 2.832 -18.061 -1.926 1.00 93.75 513 GLY A N 1
ATOM 3962 C CA . GLY A 1 513 ? 2.748 -16.737 -1.308 1.00 93.75 513 GLY A CA 1
ATOM 3963 C C . GLY A 1 513 ? 3.269 -15.616 -2.205 1.00 93.75 513 GLY A C 1
ATOM 3964 O O . GLY A 1 513 ? 3.545 -15.814 -3.394 1.00 93.75 513 GLY A O 1
ATOM 3965 N N . ARG A 1 514 ? 3.396 -14.419 -1.633 1.00 95.12 514 ARG A N 1
ATOM 3966 C CA . ARG A 1 514 ? 3.846 -13.245 -2.376 1.00 95.12 514 ARG A CA 1
ATOM 3967 C C . ARG A 1 514 ? 5.372 -13.256 -2.557 1.00 95.12 514 ARG A C 1
ATOM 3969 O O . ARG A 1 514 ? 6.101 -13.480 -1.587 1.00 95.12 514 ARG A O 1
ATOM 3976 N N . PRO A 1 515 ? 5.894 -12.994 -3.771 1.00 97.62 515 PRO A N 1
ATOM 3977 C CA . PRO A 1 515 ? 7.332 -12.858 -3.964 1.00 97.62 515 PRO A CA 1
ATOM 3978 C C . PRO A 1 515 ? 7.842 -11.526 -3.387 1.00 97.62 515 PRO A C 1
ATOM 3980 O O . PRO A 1 515 ? 7.083 -10.580 -3.195 1.00 97.62 515 PRO A O 1
ATOM 3983 N N . ALA A 1 516 ? 9.150 -11.427 -3.176 1.00 97.25 516 ALA A N 1
ATOM 3984 C CA . ALA A 1 516 ? 9.883 -10.186 -2.963 1.00 97.25 516 ALA A CA 1
ATOM 3985 C C . ALA A 1 516 ? 10.770 -9.918 -4.180 1.00 97.25 516 ALA A C 1
ATOM 3987 O O . ALA A 1 516 ? 11.419 -10.832 -4.689 1.00 97.25 516 ALA A O 1
ATOM 3988 N N . VAL A 1 517 ? 10.819 -8.670 -4.645 1.00 96.19 517 VAL A N 1
ATOM 3989 C CA . VAL A 1 517 ? 11.551 -8.304 -5.865 1.00 96.19 517 VAL A CA 1
ATOM 3990 C C . VAL A 1 517 ? 12.527 -7.176 -5.567 1.00 96.19 517 VAL A C 1
ATOM 3992 O O . VAL A 1 517 ? 12.125 -6.112 -5.104 1.00 96.19 517 VAL A O 1
ATOM 3995 N N . ALA A 1 518 ? 13.806 -7.403 -5.857 1.00 92.56 518 ALA A N 1
ATOM 3996 C CA . ALA A 1 518 ? 14.844 -6.383 -5.820 1.00 92.56 518 ALA A CA 1
ATOM 3997 C C . ALA A 1 518 ? 15.228 -5.975 -7.244 1.00 92.56 518 ALA A C 1
ATOM 3999 O O . ALA A 1 518 ? 15.420 -6.827 -8.114 1.00 92.56 518 ALA A O 1
ATOM 4000 N N . LEU A 1 519 ? 15.359 -4.667 -7.465 1.00 87.44 519 LEU A N 1
ATOM 4001 C CA . LEU A 1 519 ? 15.739 -4.086 -8.747 1.00 87.44 519 LEU A CA 1
ATOM 4002 C C . LEU A 1 519 ? 17.107 -3.410 -8.620 1.00 87.44 519 LEU A C 1
ATOM 4004 O O . LEU A 1 519 ? 17.291 -2.485 -7.830 1.00 87.44 519 LEU A O 1
ATOM 4008 N N . GLY A 1 520 ? 18.061 -3.869 -9.421 1.00 80.12 520 GLY A N 1
ATOM 4009 C CA . GLY A 1 520 ? 19.385 -3.278 -9.544 1.00 80.12 520 GLY A CA 1
ATOM 4010 C C . GLY A 1 520 ? 19.404 -2.041 -10.456 1.00 80.12 520 GLY A C 1
ATOM 4011 O O . GLY A 1 520 ? 18.520 -1.855 -11.296 1.00 80.12 520 GLY A O 1
ATOM 4012 N N . PRO A 1 521 ? 20.452 -1.204 -10.362 1.00 72.12 521 PRO A N 1
ATOM 4013 C CA . PRO A 1 521 ? 20.565 0.047 -11.123 1.00 72.12 521 PRO A CA 1
ATOM 4014 C C . PRO A 1 521 ? 20.651 -0.147 -12.648 1.00 72.12 521 PRO A C 1
ATOM 4016 O O . PRO A 1 521 ? 20.316 0.755 -13.408 1.00 72.12 521 PRO A O 1
ATOM 4019 N N . ASN A 1 522 ? 21.073 -1.324 -13.113 1.00 72.38 522 ASN A N 1
ATOM 4020 C CA . ASN A 1 522 ? 21.112 -1.711 -14.529 1.00 72.38 522 ASN A CA 1
ATOM 4021 C C . ASN A 1 522 ? 19.821 -2.418 -14.999 1.00 72.38 522 ASN A C 1
ATOM 4023 O O . ASN A 1 5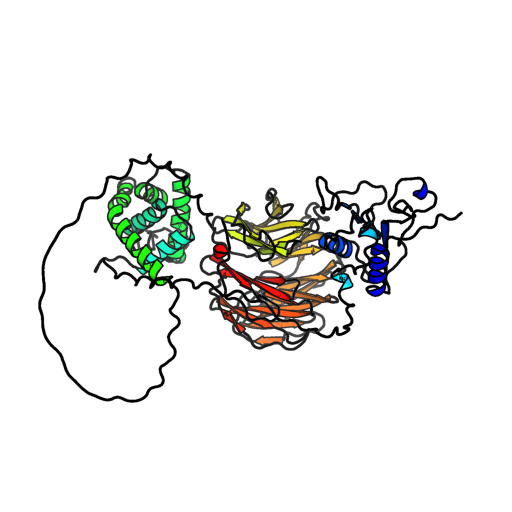22 ? 19.799 -3.011 -16.080 1.00 72.38 522 ASN A O 1
ATOM 4027 N N . GLY A 1 523 ? 18.768 -2.418 -14.177 1.00 78.56 523 GLY A N 1
ATOM 4028 C CA . GLY A 1 523 ? 17.543 -3.169 -14.429 1.00 78.56 523 GLY A CA 1
ATOM 4029 C C . GLY A 1 523 ? 17.681 -4.677 -14.210 1.00 78.56 523 GLY A C 1
ATOM 4030 O O . GLY A 1 523 ? 16.814 -5.415 -14.666 1.00 78.56 523 GLY A O 1
ATOM 4031 N N . ALA A 1 524 ? 18.751 -5.147 -13.556 1.00 87.56 524 ALA A N 1
ATOM 4032 C CA . ALA A 1 524 ? 18.810 -6.513 -13.046 1.00 87.56 524 ALA A CA 1
ATOM 4033 C C . ALA A 1 524 ? 17.682 -6.741 -12.040 1.00 87.56 524 ALA A C 1
ATOM 4035 O O . ALA A 1 524 ? 17.380 -5.857 -11.239 1.00 87.56 524 ALA A O 1
ATOM 4036 N N . VAL A 1 525 ? 17.081 -7.922 -12.065 1.00 92.50 525 VAL A N 1
ATOM 4037 C CA . VAL A 1 525 ? 15.964 -8.266 -11.187 1.00 92.50 525 VAL A CA 1
ATOM 4038 C C . VAL A 1 525 ? 16.329 -9.517 -10.415 1.00 92.50 525 VAL A C 1
ATOM 4040 O O . VAL A 1 525 ? 16.662 -10.534 -11.014 1.00 92.50 525 VAL A O 1
ATOM 4043 N N . SER A 1 526 ? 16.247 -9.456 -9.094 1.00 94.94 526 SER A N 1
ATOM 4044 C CA . SER A 1 526 ? 16.306 -10.635 -8.235 1.00 94.94 526 SER A CA 1
ATOM 4045 C C . SER A 1 526 ? 14.940 -10.856 -7.615 1.00 94.94 526 SER A C 1
ATOM 4047 O O . SER A 1 526 ? 14.378 -9.942 -7.012 1.00 94.94 526 SER A O 1
ATOM 4049 N N . VAL A 1 527 ? 14.412 -12.066 -7.764 1.00 97.50 527 VAL A N 1
ATOM 4050 C CA . VAL A 1 527 ? 13.146 -12.472 -7.157 1.00 97.50 527 VAL A CA 1
ATOM 4051 C C . VAL A 1 527 ? 13.419 -13.505 -6.086 1.00 97.50 527 VAL A C 1
ATOM 4053 O O . VAL A 1 527 ? 14.184 -14.444 -6.300 1.00 97.50 527 VAL A O 1
ATOM 4056 N N . PHE A 1 528 ? 12.760 -13.325 -4.949 1.00 98.06 528 PHE A N 1
ATOM 4057 C CA . PHE A 1 528 ? 12.811 -14.206 -3.797 1.00 98.06 528 PHE A CA 1
ATOM 4058 C C . PHE A 1 528 ? 11.394 -14.647 -3.464 1.00 98.06 528 PHE A C 1
ATOM 4060 O O . PHE A 1 528 ? 10.492 -13.820 -3.392 1.00 98.06 528 PHE A O 1
ATOM 4067 N N . ALA A 1 529 ? 11.173 -15.935 -3.261 1.00 98.00 529 ALA A N 1
ATOM 4068 C CA . ALA A 1 529 ? 9.850 -16.458 -2.947 1.00 98.00 529 ALA A CA 1
ATOM 4069 C C . ALA A 1 529 ? 9.974 -17.710 -2.087 1.00 98.00 529 ALA A C 1
ATOM 4071 O O . ALA A 1 529 ? 11.041 -18.318 -2.020 1.00 98.00 529 ALA A O 1
ATOM 4072 N N . ARG A 1 530 ? 8.889 -18.103 -1.422 1.00 98.00 530 ARG A N 1
ATOM 4073 C CA . ARG A 1 530 ? 8.858 -19.371 -0.692 1.00 98.00 530 ARG A CA 1
ATOM 4074 C C . ARG A 1 530 ? 8.498 -20.501 -1.635 1.00 98.00 530 ARG A C 1
ATOM 4076 O O . ARG A 1 530 ? 7.671 -20.315 -2.520 1.00 98.00 530 ARG A O 1
ATOM 4083 N N . ASN A 1 531 ? 9.076 -21.675 -1.423 1.00 97.38 531 ASN A N 1
ATOM 4084 C CA . ASN A 1 531 ? 8.618 -22.903 -2.070 1.00 97.38 531 ASN A CA 1
ATOM 4085 C C . ASN A 1 531 ? 7.640 -23.683 -1.171 1.00 97.38 531 ASN A C 1
ATOM 4087 O O . ASN A 1 531 ? 7.394 -23.315 -0.022 1.00 97.38 531 ASN A O 1
ATOM 4091 N N . ALA A 1 532 ? 7.109 -24.808 -1.657 1.00 94.94 532 ALA A N 1
ATOM 4092 C CA . ALA A 1 532 ? 6.199 -25.664 -0.882 1.00 94.94 532 ALA A CA 1
ATOM 4093 C C . ALA A 1 532 ? 6.814 -26.240 0.416 1.00 94.94 532 ALA A C 1
ATOM 4095 O O . ALA A 1 532 ? 6.082 -26.652 1.315 1.00 94.94 532 ALA A O 1
ATOM 4096 N N . ARG A 1 533 ? 8.151 -26.260 0.533 1.00 95.69 533 ARG A N 1
ATOM 4097 C CA . ARG A 1 533 ? 8.882 -26.638 1.757 1.00 95.69 533 ARG A CA 1
ATOM 4098 C C . ARG A 1 533 ? 9.121 -25.454 2.696 1.00 95.69 533 ARG A C 1
ATOM 4100 O O . ARG A 1 533 ? 9.772 -25.638 3.715 1.00 95.69 533 ARG A O 1
ATOM 4107 N N . ARG A 1 534 ? 8.605 -24.267 2.358 1.00 96.19 534 ARG A N 1
ATOM 4108 C CA . ARG A 1 534 ? 8.797 -22.995 3.072 1.00 96.19 534 ARG A CA 1
ATOM 4109 C C . ARG A 1 534 ? 10.244 -22.501 3.118 1.00 96.19 534 ARG A C 1
ATOM 4111 O O . ARG A 1 534 ? 10.553 -21.595 3.887 1.00 96.19 534 ARG A O 1
ATOM 4118 N N . GLU A 1 535 ? 11.118 -23.030 2.269 1.00 97.56 535 GLU A N 1
ATOM 4119 C CA . GLU A 1 535 ? 12.444 -22.449 2.056 1.00 97.56 535 GLU A CA 1
ATOM 4120 C C . GLU A 1 535 ? 12.307 -21.198 1.187 1.00 97.56 535 GLU A C 1
ATOM 4122 O O . GLU A 1 535 ? 11.479 -21.168 0.269 1.00 97.56 535 GLU A O 1
ATOM 4127 N N . VAL A 1 536 ? 13.143 -20.189 1.428 1.00 98.25 536 VAL A N 1
ATOM 4128 C CA . VAL A 1 536 ? 13.248 -19.052 0.509 1.00 98.25 536 VAL A CA 1
ATOM 4129 C C . VAL A 1 536 ? 14.152 -19.460 -0.648 1.00 98.25 536 VAL A C 1
ATOM 4131 O O . VAL A 1 536 ? 15.295 -19.865 -0.448 1.00 98.25 536 VAL A O 1
ATOM 4134 N N . VAL A 1 537 ? 13.641 -19.350 -1.867 1.00 98.38 537 VAL A N 1
ATOM 4135 C CA . VAL A 1 537 ? 14.365 -19.597 -3.114 1.00 98.38 537 VAL A CA 1
ATOM 4136 C C . VAL A 1 537 ? 14.543 -18.295 -3.885 1.00 98.38 537 VAL A C 1
ATOM 4138 O O . VAL A 1 537 ? 13.740 -17.371 -3.755 1.00 98.38 537 VAL A O 1
ATOM 4141 N N . MET A 1 538 ? 15.594 -18.229 -4.695 1.00 97.44 538 MET A N 1
ATOM 4142 C CA . MET A 1 538 ? 15.962 -17.060 -5.486 1.00 97.44 538 MET A CA 1
ATOM 4143 C C . MET A 1 538 ? 16.149 -17.425 -6.958 1.00 97.44 538 MET A C 1
ATOM 4145 O O . MET A 1 538 ? 16.734 -18.464 -7.269 1.00 97.44 538 MET A O 1
ATOM 4149 N N . SER A 1 539 ? 15.733 -16.527 -7.849 1.00 97.19 539 SER A N 1
ATOM 4150 C CA . SER A 1 539 ? 16.169 -16.494 -9.247 1.00 97.19 539 SER A CA 1
ATOM 4151 C C . SER A 1 539 ? 16.504 -15.057 -9.655 1.00 97.19 539 SER A C 1
ATOM 4153 O O . SER A 1 539 ? 15.913 -14.101 -9.148 1.00 97.19 539 SER A O 1
ATOM 4155 N N . THR A 1 540 ? 17.500 -14.892 -10.527 1.00 94.19 540 THR A N 1
ATOM 4156 C CA . THR A 1 540 ? 18.001 -13.576 -10.943 1.00 94.19 540 THR A CA 1
ATOM 4157 C C . THR A 1 540 ? 18.070 -13.447 -12.454 1.00 94.19 540 THR A C 1
ATOM 4159 O O . THR A 1 540 ? 18.540 -14.338 -13.158 1.00 94.19 540 THR A O 1
ATOM 4162 N N . GLN A 1 541 ? 17.682 -12.273 -12.931 1.00 90.88 541 GLN A N 1
ATOM 4163 C CA . GLN A 1 541 ? 17.916 -11.773 -14.271 1.00 90.88 541 GLN A CA 1
ATOM 4164 C C . GLN A 1 541 ? 19.047 -10.731 -14.218 1.00 90.88 541 GLN A C 1
ATOM 4166 O O . GLN A 1 541 ? 18.892 -9.666 -13.625 1.00 90.88 541 GLN A O 1
ATOM 4171 N N . GLY A 1 542 ? 20.199 -11.022 -14.834 1.00 81.62 542 GLY A N 1
ATOM 4172 C CA . GLY A 1 542 ? 21.415 -10.198 -14.689 1.00 81.62 542 GLY A CA 1
ATOM 4173 C C . GLY A 1 542 ? 21.357 -8.797 -15.323 1.00 81.62 542 GLY A C 1
ATOM 4174 O O . GLY A 1 542 ? 22.096 -7.903 -14.914 1.00 81.62 542 GLY A O 1
ATOM 4175 N N . THR A 1 543 ? 20.480 -8.596 -16.307 1.00 78.50 543 THR A N 1
ATOM 4176 C CA . THR A 1 543 ? 20.148 -7.303 -16.933 1.00 78.50 543 THR A CA 1
ATOM 4177 C C . THR A 1 543 ? 18.725 -7.367 -17.475 1.00 78.50 543 THR A C 1
ATOM 4179 O O . THR A 1 543 ? 18.287 -8.450 -17.861 1.00 78.50 543 THR A O 1
ATOM 4182 N N . ALA A 1 544 ? 18.035 -6.234 -17.599 1.00 72.81 544 ALA A N 1
ATOM 4183 C CA . ALA A 1 544 ? 16.663 -6.203 -18.111 1.00 72.81 544 ALA A CA 1
ATOM 4184 C C . ALA A 1 544 ? 16.516 -6.977 -19.440 1.00 72.81 544 ALA A C 1
ATOM 4186 O O . ALA A 1 544 ? 17.199 -6.682 -20.423 1.00 72.81 544 ALA A O 1
ATOM 4187 N N . GLY A 1 545 ? 15.634 -7.981 -19.458 1.00 71.19 545 GLY A N 1
ATOM 4188 C CA . GLY A 1 545 ? 15.347 -8.814 -20.634 1.00 71.19 545 GLY A CA 1
ATOM 4189 C C . GLY A 1 545 ? 16.307 -9.988 -20.881 1.00 71.19 545 GLY A C 1
ATOM 4190 O O . GLY A 1 545 ? 16.132 -10.703 -21.866 1.00 71.19 545 GLY A O 1
ATOM 4191 N N . ALA A 1 546 ? 17.307 -10.217 -20.023 1.00 81.69 546 ALA A N 1
ATOM 4192 C CA . ALA A 1 546 ? 18.137 -11.424 -20.080 1.00 81.69 546 ALA A CA 1
ATOM 4193 C C . ALA A 1 546 ? 17.363 -12.684 -19.639 1.00 81.69 546 ALA A C 1
ATOM 4195 O O . ALA A 1 546 ? 16.285 -12.600 -19.054 1.00 81.69 546 ALA A O 1
ATOM 4196 N N . GLY A 1 547 ? 17.928 -13.869 -19.886 1.00 87.94 547 GLY A N 1
ATOM 4197 C CA . GLY A 1 547 ? 17.404 -15.107 -19.304 1.00 87.94 547 GLY A CA 1
ATOM 4198 C C . GLY A 1 547 ? 17.521 -15.113 -17.776 1.00 87.94 547 GLY A C 1
ATOM 4199 O O . GLY A 1 547 ? 18.439 -14.506 -17.217 1.00 87.94 547 GLY A O 1
ATOM 4200 N N . TRP A 1 548 ? 16.596 -15.808 -17.118 1.00 94.94 548 TRP A N 1
ATOM 4201 C CA . TRP A 1 548 ? 16.630 -16.043 -15.676 1.00 94.94 548 TRP A CA 1
ATOM 4202 C C . TRP A 1 548 ? 17.604 -17.164 -15.320 1.00 94.94 548 TRP A C 1
ATOM 4204 O O . TRP A 1 548 ? 17.798 -18.103 -16.094 1.00 94.94 548 TRP A O 1
ATOM 4214 N N . SER A 1 549 ? 18.210 -17.068 -14.139 1.00 95.38 549 SER A N 1
ATOM 4215 C CA . SER A 1 549 ? 18.960 -18.173 -13.550 1.00 95.38 549 SER A CA 1
ATOM 4216 C C . SER A 1 549 ? 18.030 -19.304 -13.104 1.00 95.38 549 SER A C 1
ATOM 4218 O O . SER A 1 549 ? 16.841 -19.092 -12.851 1.00 95.38 549 SER A O 1
ATOM 4220 N N . ASP A 1 550 ? 18.597 -20.490 -12.890 1.00 95.75 550 ASP A N 1
ATOM 4221 C CA . ASP A 1 550 ? 17.892 -21.553 -12.176 1.00 95.75 550 ASP A CA 1
ATOM 4222 C C . ASP A 1 550 ? 17.497 -21.096 -10.762 1.00 95.75 550 ASP A C 1
ATOM 4224 O O . ASP A 1 550 ? 18.192 -20.297 -10.119 1.00 95.75 550 ASP A O 1
ATOM 4228 N N . TRP A 1 551 ? 16.376 -21.627 -10.272 1.00 97.62 551 TRP A N 1
ATOM 4229 C CA . TRP A 1 551 ? 15.909 -21.392 -8.910 1.00 97.62 551 TRP A CA 1
ATOM 4230 C C . TRP A 1 551 ? 16.837 -22.074 -7.906 1.00 97.62 551 TRP A C 1
ATOM 4232 O O . TRP A 1 551 ? 17.015 -23.291 -7.932 1.00 97.62 551 TRP A O 1
ATOM 4242 N N . THR A 1 552 ? 17.410 -21.286 -7.000 1.00 96.31 552 THR A N 1
ATOM 4243 C CA . THR A 1 552 ? 18.363 -21.763 -5.992 1.00 96.31 552 THR A CA 1
ATOM 4244 C C . THR A 1 552 ? 17.812 -21.528 -4.592 1.00 96.31 552 THR A C 1
ATOM 4246 O O . THR A 1 552 ? 17.316 -20.444 -4.293 1.00 96.31 552 THR A O 1
ATOM 4249 N N . SER A 1 553 ? 17.896 -22.536 -3.720 1.00 96.19 553 SER A N 1
ATOM 4250 C CA . SER A 1 553 ? 17.464 -22.409 -2.323 1.00 96.19 553 SER A CA 1
ATOM 4251 C C . SER A 1 553 ? 18.473 -21.604 -1.507 1.00 96.19 553 SER A C 1
ATOM 4253 O O . SER A 1 553 ? 19.671 -21.882 -1.528 1.00 96.19 553 SER A O 1
ATOM 4255 N N . LEU A 1 554 ? 17.966 -20.620 -0.767 1.00 96.94 554 LEU A N 1
ATOM 4256 C CA . LEU A 1 554 ? 18.681 -19.884 0.276 1.00 96.94 554 LEU A CA 1
ATOM 4257 C C . LEU A 1 554 ? 18.455 -20.519 1.662 1.00 96.94 554 LEU A C 1
ATOM 4259 O O . LEU A 1 554 ? 18.940 -19.999 2.669 1.00 96.94 554 LEU A O 1
ATOM 4263 N N . GLY A 1 555 ? 17.722 -21.637 1.724 1.00 94.25 555 GLY A N 1
ATOM 4264 C CA . GLY A 1 555 ? 17.356 -22.334 2.953 1.00 94.25 555 GLY A CA 1
ATOM 4265 C C . GLY A 1 555 ? 16.289 -21.604 3.775 1.00 94.25 555 GLY A C 1
ATOM 4266 O O . GLY A 1 555 ? 15.498 -20.815 3.253 1.00 94.25 555 GLY A O 1
ATOM 4267 N N . GLY A 1 556 ? 16.282 -21.879 5.081 1.00 92.00 556 GLY A N 1
ATOM 4268 C CA . GLY A 1 556 ? 15.274 -21.378 6.018 1.00 92.00 556 GLY A CA 1
ATOM 4269 C C . GLY A 1 556 ? 13.976 -22.194 6.017 1.00 92.00 556 GLY A C 1
ATOM 4270 O O . GLY A 1 556 ? 13.793 -23.085 5.194 1.00 92.00 556 GLY A O 1
ATOM 4271 N N . SER A 1 557 ? 13.089 -21.886 6.964 1.00 95.31 557 SER A N 1
ATOM 4272 C CA . SER A 1 557 ? 11.728 -22.433 7.062 1.00 95.31 557 SER A CA 1
ATOM 4273 C C . SER A 1 557 ? 10.812 -21.292 7.494 1.00 95.31 557 SER A C 1
ATOM 4275 O O . SER A 1 557 ? 10.754 -20.958 8.677 1.00 95.31 557 SER A O 1
ATOM 4277 N N . MET A 1 558 ? 10.210 -20.606 6.520 1.00 96.69 558 MET A N 1
ATOM 4278 C CA . MET A 1 558 ? 9.573 -19.302 6.714 1.00 96.69 558 MET A CA 1
ATOM 4279 C C . MET A 1 558 ? 8.044 -19.385 6.663 1.00 96.69 558 MET A C 1
ATOM 4281 O O . MET A 1 558 ? 7.451 -19.784 5.653 1.00 96.69 558 MET A O 1
ATOM 4285 N N . ALA A 1 559 ? 7.395 -18.940 7.738 1.00 95.75 559 ALA A N 1
ATOM 4286 C CA . ALA A 1 559 ? 5.943 -18.843 7.855 1.00 95.75 559 ALA A CA 1
ATOM 4287 C C . ALA A 1 559 ? 5.368 -17.591 7.172 1.00 95.75 559 ALA A C 1
ATOM 4289 O O . ALA A 1 559 ? 4.258 -17.660 6.635 1.00 95.75 559 ALA A O 1
ATOM 4290 N N . GLY A 1 560 ? 6.112 -16.481 7.156 1.00 93.25 560 GLY A N 1
ATOM 4291 C CA . GLY A 1 560 ? 5.741 -15.230 6.481 1.00 93.25 560 GLY A CA 1
ATOM 4292 C C . GLY A 1 560 ? 6.360 -15.091 5.089 1.00 93.25 560 GLY A C 1
ATOM 4293 O O . GLY A 1 560 ? 7.360 -15.744 4.785 1.00 93.25 560 GLY A O 1
ATOM 4294 N N . ASP A 1 561 ? 5.776 -14.241 4.242 1.00 96.00 561 ASP A N 1
ATOM 4295 C CA . ASP A 1 561 ? 6.379 -13.898 2.950 1.00 96.00 561 ASP A CA 1
ATOM 4296 C C . ASP A 1 561 ? 7.668 -13.085 3.147 1.00 96.00 561 ASP A C 1
ATOM 4298 O O . ASP A 1 561 ? 7.753 -12.276 4.079 1.00 96.00 561 ASP A O 1
ATOM 4302 N N . PRO A 1 562 ? 8.695 -13.297 2.302 1.00 97.44 562 PRO A N 1
ATOM 4303 C CA . PRO A 1 562 ? 9.921 -12.529 2.394 1.00 97.44 562 PRO A CA 1
ATOM 4304 C C . PRO A 1 562 ? 9.679 -11.072 1.989 1.00 97.44 562 PRO A C 1
ATOM 4306 O O . PRO A 1 562 ? 8.848 -10.765 1.136 1.00 97.44 562 PRO A O 1
ATOM 4309 N N . VAL A 1 563 ? 10.479 -10.171 2.550 1.00 97.00 563 VAL A N 1
ATOM 4310 C CA . VAL A 1 563 ? 10.609 -8.783 2.096 1.00 97.00 563 VAL A CA 1
ATOM 4311 C C . VAL A 1 563 ? 12.069 -8.500 1.807 1.00 97.00 563 VAL A C 1
ATOM 4313 O O . VAL A 1 563 ? 12.950 -8.945 2.540 1.00 97.00 563 VAL A O 1
ATOM 4316 N N . VAL A 1 564 ? 12.326 -7.765 0.727 1.00 96.00 564 VAL A N 1
ATOM 4317 C CA . VAL A 1 564 ? 13.673 -7.371 0.321 1.00 96.00 564 VAL A CA 1
ATOM 4318 C C . VAL A 1 564 ? 13.801 -5.856 0.310 1.00 96.00 564 VAL A C 1
ATOM 4320 O O . VAL A 1 564 ? 12.942 -5.154 -0.219 1.00 96.00 564 VAL A O 1
ATOM 4323 N N . VAL A 1 565 ? 14.899 -5.356 0.870 1.00 91.88 565 VAL A N 1
ATOM 4324 C CA . VAL A 1 565 ? 15.321 -3.958 0.743 1.00 91.88 565 VAL A CA 1
ATOM 4325 C C . VAL A 1 565 ? 16.627 -3.902 -0.041 1.00 91.88 565 VAL A C 1
ATOM 4327 O O . VAL A 1 565 ? 17.515 -4.729 0.165 1.00 91.88 565 VAL A O 1
ATOM 4330 N N . THR A 1 566 ? 16.742 -2.940 -0.957 1.00 87.00 566 THR A N 1
ATOM 4331 C CA . THR A 1 566 ? 17.986 -2.666 -1.692 1.00 87.00 566 THR A CA 1
ATOM 4332 C C . THR A 1 566 ? 18.623 -1.404 -1.125 1.00 87.00 566 THR A C 1
ATOM 4334 O O . THR A 1 566 ? 18.038 -0.325 -1.174 1.00 87.00 566 THR A O 1
ATOM 4337 N N . LEU A 1 567 ? 19.815 -1.557 -0.561 1.00 83.44 567 LEU A N 1
ATOM 4338 C CA . LEU A 1 567 ? 20.632 -0.498 0.014 1.00 83.44 567 LEU A CA 1
ATOM 4339 C C . LEU A 1 567 ? 21.498 0.176 -1.062 1.00 83.44 567 LEU A C 1
ATOM 4341 O O . LEU A 1 567 ? 21.546 -0.235 -2.227 1.00 83.44 567 LEU A O 1
ATOM 4345 N N . ALA A 1 568 ? 22.234 1.212 -0.653 1.00 73.56 568 ALA A N 1
ATOM 4346 C CA . ALA A 1 568 ? 23.233 1.850 -1.501 1.00 73.56 568 ALA A CA 1
ATOM 4347 C C . ALA A 1 568 ? 24.230 0.821 -2.070 1.00 73.56 568 ALA A C 1
ATOM 4349 O O . ALA A 1 568 ? 24.550 -0.188 -1.442 1.00 73.56 568 ALA A O 1
ATOM 4350 N N . HIS A 1 569 ? 24.720 1.086 -3.284 1.00 71.50 569 HIS A N 1
ATOM 4351 C CA . HIS A 1 569 ? 25.618 0.194 -4.031 1.00 71.50 569 HIS A CA 1
ATOM 4352 C C . HIS A 1 569 ? 25.033 -1.189 -4.387 1.00 71.50 569 HIS A C 1
ATOM 4354 O O . HIS A 1 569 ? 25.782 -2.064 -4.810 1.00 71.50 569 HIS A O 1
ATOM 4360 N N . GLY A 1 570 ? 23.711 -1.378 -4.279 1.00 77.31 570 GLY A N 1
ATOM 4361 C CA . GLY A 1 570 ? 23.019 -2.584 -4.748 1.00 77.31 570 GLY A CA 1
ATOM 4362 C C . GLY A 1 570 ? 23.022 -3.754 -3.763 1.00 77.31 570 GLY A C 1
ATOM 4363 O O . GLY A 1 570 ? 22.600 -4.848 -4.128 1.00 77.31 570 GLY A O 1
ATOM 4364 N N . VAL A 1 571 ? 23.471 -3.546 -2.522 1.00 84.44 571 VAL A N 1
ATOM 4365 C CA . VAL A 1 571 ? 23.406 -4.578 -1.477 1.00 84.44 571 VAL A CA 1
ATOM 4366 C C . VAL A 1 571 ? 21.948 -4.832 -1.114 1.00 84.44 571 VAL A C 1
ATOM 4368 O O . VAL A 1 571 ? 21.234 -3.904 -0.750 1.00 84.44 571 VAL A O 1
ATOM 4371 N N . THR A 1 572 ? 21.503 -6.083 -1.179 1.00 91.06 572 THR A N 1
ATOM 4372 C CA . THR A 1 572 ? 20.144 -6.467 -0.785 1.00 91.06 572 THR A CA 1
ATOM 4373 C C . THR A 1 572 ? 20.132 -7.149 0.578 1.00 91.06 572 THR A C 1
ATOM 4375 O O . THR A 1 572 ? 21.079 -7.847 0.948 1.00 91.06 572 THR A O 1
ATOM 4378 N N . VAL A 1 573 ? 19.057 -6.941 1.337 1.00 94.56 573 VAL A N 1
ATOM 4379 C CA . VAL A 1 573 ? 18.815 -7.617 2.617 1.00 94.56 573 VAL A CA 1
ATOM 4380 C C . VAL A 1 573 ? 17.407 -8.194 2.603 1.00 94.56 573 VAL A C 1
ATOM 4382 O O . VAL A 1 573 ? 16.446 -7.470 2.336 1.00 94.56 573 VAL A O 1
ATOM 4385 N N . LEU A 1 574 ? 17.297 -9.494 2.873 1.00 97.12 574 LEU A N 1
ATOM 4386 C CA . LEU A 1 574 ? 16.026 -10.189 3.046 1.00 97.12 574 LEU A CA 1
ATOM 4387 C C . LEU A 1 574 ? 15.620 -10.228 4.507 1.00 97.12 574 LEU A C 1
ATOM 4389 O O . LEU A 1 574 ? 16.470 -10.404 5.376 1.00 97.12 574 LEU A O 1
ATOM 4393 N N . PHE A 1 575 ? 14.316 -10.156 4.740 1.00 98.31 575 PHE A N 1
ATOM 4394 C CA . PHE A 1 575 ? 13.677 -10.376 6.029 1.00 98.31 575 PHE A CA 1
ATOM 4395 C C . PHE A 1 575 ? 12.506 -11.338 5.860 1.00 98.31 575 PHE A C 1
ATOM 4397 O O . PHE A 1 575 ? 11.754 -11.223 4.893 1.00 98.31 575 PHE A O 1
ATOM 4404 N N . ALA A 1 576 ? 12.344 -12.277 6.787 1.00 98.19 576 ALA A N 1
ATOM 4405 C CA . ALA A 1 576 ? 11.200 -13.185 6.817 1.00 98.19 576 ALA A CA 1
ATOM 4406 C C . ALA A 1 576 ? 10.969 -13.717 8.236 1.00 98.19 576 ALA A C 1
ATOM 4408 O O . ALA A 1 576 ? 11.920 -13.896 8.999 1.00 98.19 576 ALA A O 1
ATOM 4409 N N . VAL A 1 577 ? 9.708 -13.978 8.580 1.00 98.56 577 VAL A N 1
ATOM 4410 C CA . VAL A 1 577 ? 9.338 -14.630 9.844 1.00 98.56 577 VAL A CA 1
ATOM 4411 C C . VAL A 1 577 ? 9.397 -16.149 9.670 1.00 98.56 577 VAL A C 1
ATOM 4413 O O . VAL A 1 577 ? 8.786 -16.693 8.745 1.00 98.56 577 VAL A O 1
ATOM 4416 N N . GLY A 1 578 ? 10.132 -16.821 10.555 1.00 98.00 578 GLY A N 1
ATOM 4417 C CA . GLY A 1 578 ? 10.303 -18.272 10.601 1.00 98.00 578 GLY A CA 1
ATOM 4418 C C . GLY A 1 578 ? 9.070 -19.023 11.111 1.00 98.00 578 GLY A C 1
ATOM 4419 O O . GLY A 1 578 ? 8.178 -18.446 11.729 1.00 98.00 578 GLY A O 1
ATOM 4420 N N . ASP A 1 579 ? 9.019 -20.338 10.889 1.00 96.50 579 ASP A N 1
ATOM 4421 C CA . ASP A 1 579 ? 7.997 -21.222 11.482 1.00 96.50 579 ASP A CA 1
ATOM 4422 C C . ASP A 1 579 ? 8.063 -21.276 13.018 1.00 96.50 579 ASP A C 1
ATOM 4424 O O . ASP A 1 579 ? 7.083 -21.615 13.680 1.00 96.50 579 ASP A O 1
ATOM 4428 N N . ASP A 1 580 ? 9.212 -20.922 13.586 1.00 96.56 580 ASP A N 1
ATOM 4429 C CA . ASP A 1 580 ? 9.424 -20.752 15.020 1.00 96.56 580 ASP A CA 1
ATOM 4430 C C . ASP A 1 580 ? 9.041 -19.351 15.525 1.00 96.56 580 ASP A C 1
ATOM 4432 O O . ASP A 1 580 ? 9.317 -19.033 16.678 1.00 96.56 580 ASP A O 1
ATOM 4436 N N . GLN A 1 581 ? 8.389 -18.541 14.681 1.00 96.88 581 GLN A N 1
ATOM 4437 C CA . GLN A 1 581 ? 7.941 -17.170 14.948 1.00 96.88 581 GLN A CA 1
ATOM 4438 C C . GLN A 1 581 ? 9.070 -16.147 15.149 1.00 96.88 581 GLN A C 1
ATOM 4440 O O . GLN A 1 581 ? 8.792 -14.976 15.400 1.00 96.88 581 GLN A O 1
ATOM 4445 N N . GLN A 1 582 ? 10.338 -16.518 14.960 1.00 97.75 582 GLN A N 1
ATOM 4446 C CA . GLN A 1 582 ? 11.427 -15.545 15.010 1.00 97.75 582 GLN A CA 1
ATOM 4447 C C . GLN A 1 582 ? 11.527 -14.767 13.699 1.00 97.75 582 GLN A C 1
ATOM 4449 O O . GLN A 1 582 ? 11.354 -15.321 12.610 1.00 97.75 582 GLN A O 1
ATOM 4454 N N . LEU A 1 583 ? 11.875 -13.482 13.776 1.00 98.38 583 LEU A N 1
ATOM 4455 C CA . LEU A 1 583 ? 12.282 -12.745 12.585 1.00 98.38 583 LEU A CA 1
ATOM 4456 C C . LEU A 1 583 ? 13.723 -13.117 12.219 1.00 98.38 583 LEU A C 1
ATOM 4458 O O . LEU A 1 583 ? 14.613 -13.092 13.069 1.00 98.38 583 LEU A O 1
ATOM 4462 N N . TYR A 1 584 ? 13.969 -13.394 10.942 1.00 98.19 584 TYR A N 1
ATOM 4463 C CA . TYR A 1 584 ? 15.302 -13.617 10.392 1.00 98.19 584 TYR A CA 1
ATOM 4464 C C . TYR A 1 584 ? 15.653 -12.561 9.352 1.00 98.19 584 TYR A C 1
ATOM 4466 O O . TYR A 1 584 ? 14.778 -12.093 8.620 1.00 98.19 584 TYR A O 1
ATOM 4474 N N . CYS A 1 585 ? 16.943 -12.241 9.235 1.00 96.62 585 CYS A N 1
ATOM 4475 C CA . CYS A 1 585 ? 17.470 -11.494 8.099 1.00 96.62 585 CYS A CA 1
ATOM 4476 C C . CYS A 1 585 ? 18.628 -12.213 7.401 1.00 96.62 585 CYS A C 1
ATOM 4478 O O . CYS A 1 585 ? 19.341 -13.015 8.007 1.00 96.62 585 CYS A O 1
ATOM 4480 N N . GLN A 1 586 ? 18.821 -11.917 6.120 1.00 95.19 586 GLN A N 1
ATOM 4481 C CA . GLN A 1 586 ? 19.963 -12.377 5.335 1.00 95.19 586 GLN A CA 1
ATOM 4482 C C . GLN A 1 586 ? 20.450 -11.238 4.440 1.00 95.19 586 GLN A C 1
ATOM 4484 O O . GLN A 1 586 ? 19.755 -10.811 3.519 1.00 95.19 586 GLN A O 1
ATOM 4489 N N . GLU A 1 587 ? 21.654 -10.743 4.708 1.00 91.62 587 GLU A N 1
ATOM 4490 C CA . GLU A 1 587 ? 22.328 -9.759 3.861 1.00 91.62 587 GLU A CA 1
ATOM 4491 C C . GLU A 1 587 ? 23.061 -10.462 2.706 1.00 91.62 587 GLU A C 1
ATOM 4493 O O . GLU A 1 587 ? 23.667 -11.517 2.902 1.00 91.62 587 GLU A O 1
ATOM 4498 N N . ARG A 1 588 ? 23.002 -9.872 1.504 1.00 90.88 588 ARG A N 1
ATOM 4499 C CA . ARG A 1 588 ? 23.572 -10.407 0.251 1.00 90.88 588 ARG A CA 1
ATOM 4500 C C . ARG A 1 588 ? 23.132 -11.852 -0.034 1.00 90.88 588 ARG A C 1
ATOM 4502 O O . ARG A 1 588 ? 23.965 -12.765 -0.120 1.00 90.88 588 ARG A O 1
ATOM 4509 N N . PRO A 1 589 ? 21.815 -12.090 -0.159 1.00 92.00 589 PRO A N 1
ATOM 4510 C CA . PRO A 1 589 ? 21.292 -13.402 -0.518 1.00 92.00 589 PRO A CA 1
ATOM 4511 C C . PRO A 1 589 ? 21.897 -13.896 -1.840 1.00 92.00 589 PRO A C 1
ATOM 4513 O O . PRO A 1 589 ? 22.013 -13.145 -2.803 1.00 92.00 589 PRO A O 1
ATOM 4516 N N . GLY A 1 590 ? 22.308 -15.166 -1.874 1.00 85.75 590 GLY A N 1
ATOM 4517 C CA . GLY A 1 590 ? 22.960 -15.780 -3.039 1.00 85.75 590 GLY A CA 1
ATOM 4518 C C . GLY A 1 590 ? 24.478 -15.562 -3.132 1.00 85.75 590 GLY A C 1
ATOM 4519 O O . GLY A 1 590 ? 25.138 -16.270 -3.887 1.00 85.75 590 GLY A O 1
ATOM 4520 N N . GLU A 1 591 ? 25.065 -14.677 -2.318 1.00 88.31 591 GLU A N 1
ATOM 4521 C CA . GLU A 1 591 ? 26.517 -14.408 -2.283 1.00 88.31 591 GLU A CA 1
ATOM 4522 C C . GLU A 1 591 ? 27.213 -15.035 -1.057 1.00 88.31 591 GLU A C 1
ATOM 4524 O O . GLU A 1 591 ? 28.224 -14.539 -0.561 1.00 88.31 591 GLU A O 1
ATOM 4529 N N . GLY A 1 592 ? 26.663 -16.135 -0.532 1.00 79.12 592 GLY A N 1
ATOM 4530 C CA . GLY A 1 592 ? 27.191 -16.825 0.653 1.00 79.12 592 GLY A CA 1
ATOM 4531 C C . GLY A 1 592 ? 26.730 -16.256 2.001 1.00 79.12 592 GLY A C 1
ATOM 4532 O O . GLY A 1 592 ? 27.207 -16.717 3.037 1.00 79.12 592 GLY A O 1
ATOM 4533 N N . GLY A 1 593 ? 25.799 -15.294 2.013 1.00 79.75 593 GLY A N 1
ATOM 4534 C CA . GLY A 1 593 ? 25.131 -14.842 3.237 1.00 79.75 593 GLY A CA 1
ATOM 4535 C C . GLY A 1 593 ? 24.320 -15.960 3.905 1.00 79.75 593 GLY A C 1
ATOM 4536 O O . GLY A 1 593 ? 23.811 -16.856 3.232 1.00 79.75 593 GLY A O 1
ATOM 4537 N N . THR A 1 594 ? 24.154 -15.906 5.227 1.00 89.56 594 THR A N 1
ATOM 4538 C CA . THR A 1 594 ? 23.357 -16.871 6.009 1.00 89.56 594 THR A CA 1
ATOM 4539 C C . THR A 1 594 ? 22.244 -16.173 6.779 1.00 89.56 594 THR A C 1
ATOM 4541 O O . THR A 1 594 ? 22.412 -15.035 7.217 1.00 89.56 594 THR A O 1
ATOM 4544 N N . TRP A 1 595 ? 21.132 -16.875 7.001 1.00 95.75 595 TRP A N 1
ATOM 4545 C CA . TRP A 1 595 ? 20.056 -16.391 7.864 1.00 95.75 595 TRP A CA 1
ATOM 4546 C C . TRP A 1 595 ? 20.554 -16.146 9.290 1.00 95.75 595 TRP A C 1
ATOM 4548 O O . TRP A 1 595 ? 21.172 -17.016 9.904 1.00 95.75 595 TRP A O 1
ATOM 4558 N N . SER A 1 596 ? 20.262 -14.959 9.810 1.00 95.06 596 SER A N 1
ATOM 4559 C CA . SER A 1 596 ? 20.574 -14.522 11.169 1.00 95.06 596 SER A CA 1
ATOM 4560 C C . SER A 1 596 ? 19.274 -14.223 11.906 1.00 95.06 596 SER A C 1
ATOM 4562 O O . SER A 1 596 ? 18.449 -13.465 11.401 1.00 95.06 596 SER A O 1
ATOM 4564 N N . ALA A 1 597 ? 19.075 -14.832 13.075 1.00 96.25 597 ALA A N 1
ATOM 4565 C CA . ALA A 1 597 ? 17.889 -14.593 13.894 1.00 96.25 597 ALA A CA 1
ATOM 4566 C C . ALA A 1 597 ? 17.976 -13.224 14.585 1.00 96.25 597 ALA A C 1
ATOM 4568 O O . ALA A 1 597 ? 18.993 -12.897 15.198 1.00 96.25 597 ALA A O 1
ATOM 4569 N N . LEU A 1 598 ? 16.895 -12.453 14.513 1.00 97.00 598 LEU A N 1
ATOM 4570 C CA . LEU A 1 598 ? 16.677 -11.215 15.268 1.00 97.00 598 LEU A CA 1
ATOM 4571 C C . LEU A 1 598 ? 15.789 -11.466 16.506 1.00 97.00 598 LEU A C 1
ATOM 4573 O O . LEU A 1 598 ? 15.654 -10.590 17.360 1.00 97.00 598 LEU A O 1
ATOM 4577 N N . GLY A 1 599 ? 15.219 -12.670 16.629 1.00 94.69 599 GLY A N 1
ATOM 4578 C CA . GLY A 1 599 ? 14.362 -13.089 17.739 1.00 94.69 599 GLY A CA 1
ATOM 4579 C C . GLY A 1 599 ? 12.911 -12.613 17.616 1.00 94.69 599 GLY A C 1
ATOM 4580 O O . GLY A 1 599 ? 12.482 -12.169 16.550 1.00 94.69 599 GLY A O 1
ATOM 4581 N N . GLY A 1 600 ? 12.186 -12.713 18.734 1.00 93.06 600 GLY A N 1
ATOM 4582 C CA . GLY A 1 600 ? 10.781 -12.321 18.885 1.00 93.06 600 GLY A CA 1
ATOM 4583 C C . GLY A 1 600 ? 9.770 -13.441 18.617 1.00 93.06 600 GLY A C 1
ATOM 4584 O O . GLY A 1 600 ? 10.157 -14.551 18.264 1.00 93.06 600 GLY A O 1
ATOM 4585 N N . ASP A 1 601 ? 8.488 -13.121 18.820 1.00 96.50 601 ASP A N 1
ATOM 4586 C CA . ASP A 1 601 ? 7.331 -14.022 18.692 1.00 96.50 601 ASP A CA 1
ATOM 4587 C C . ASP A 1 601 ? 6.327 -13.426 17.687 1.00 96.50 601 ASP A C 1
ATOM 4589 O O . ASP A 1 601 ? 5.271 -12.891 18.036 1.00 96.50 601 ASP A O 1
ATOM 4593 N N . PHE A 1 602 ? 6.706 -13.450 16.415 1.00 97.94 602 PHE A N 1
ATOM 4594 C CA . PHE A 1 602 ? 6.078 -12.684 15.349 1.00 97.94 602 PHE A CA 1
ATOM 4595 C C . PHE A 1 602 ? 5.309 -13.528 14.332 1.00 97.94 602 PHE A C 1
ATOM 4597 O O . PHE A 1 602 ? 5.445 -14.747 14.241 1.00 97.94 602 PHE A O 1
ATOM 4604 N N . THR A 1 603 ? 4.483 -12.852 13.535 1.00 96.75 603 THR A N 1
ATOM 4605 C CA . THR A 1 603 ? 3.717 -13.436 12.433 1.00 96.75 603 THR A CA 1
ATOM 4606 C C . THR A 1 603 ? 3.576 -12.446 11.278 1.00 96.75 603 THR A C 1
ATOM 4608 O O . THR A 1 603 ? 3.749 -11.238 11.436 1.00 96.75 603 THR A O 1
ATOM 4611 N N . GLY A 1 604 ? 3.213 -12.960 10.105 1.00 93.94 604 GLY A N 1
ATOM 4612 C CA . GLY A 1 604 ? 2.931 -12.146 8.930 1.00 93.94 604 GLY A CA 1
ATOM 4613 C C . GLY A 1 604 ? 4.181 -11.612 8.235 1.00 93.94 604 GLY A C 1
ATOM 4614 O O . GLY A 1 604 ? 5.268 -12.185 8.328 1.00 93.94 604 GLY A O 1
ATOM 4615 N N . THR A 1 605 ? 3.989 -10.535 7.480 1.00 95.44 605 THR A N 1
ATOM 4616 C CA . THR A 1 605 ? 5.028 -9.933 6.632 1.00 95.44 605 THR A CA 1
ATOM 4617 C C . THR A 1 605 ? 5.628 -8.711 7.336 1.00 95.44 605 THR A C 1
ATOM 4619 O O . THR A 1 605 ? 4.868 -7.821 7.719 1.00 95.44 605 THR A O 1
ATOM 4622 N N . PRO A 1 606 ? 6.958 -8.620 7.521 1.00 97.38 606 PRO A N 1
ATOM 4623 C CA . PRO A 1 606 ? 7.573 -7.442 8.129 1.00 97.38 606 PRO A CA 1
ATOM 4624 C C . PRO A 1 606 ? 7.566 -6.243 7.166 1.00 97.38 606 PRO A C 1
ATOM 4626 O O . PRO A 1 606 ? 7.670 -6.409 5.954 1.00 97.38 606 PRO A O 1
ATOM 4629 N N . ALA A 1 607 ? 7.525 -5.025 7.699 1.00 96.00 607 ALA A N 1
ATOM 4630 C CA . ALA A 1 607 ? 7.808 -3.799 6.955 1.00 96.00 607 ALA A CA 1
ATOM 4631 C C . ALA A 1 607 ? 9.175 -3.238 7.336 1.00 96.00 607 ALA A C 1
ATOM 4633 O O . ALA A 1 607 ? 9.585 -3.322 8.490 1.00 96.00 607 ALA A O 1
ATOM 4634 N N . ILE A 1 608 ? 9.871 -2.647 6.366 1.00 94.19 608 ILE A N 1
ATOM 4635 C CA . ILE A 1 608 ? 11.237 -2.150 6.541 1.00 94.19 608 ILE A CA 1
ATOM 4636 C C . ILE A 1 608 ? 11.278 -0.654 6.232 1.00 94.19 608 ILE A C 1
ATOM 4638 O O . ILE A 1 608 ? 10.934 -0.239 5.125 1.00 94.19 608 ILE A O 1
ATOM 4642 N N . GLY A 1 609 ? 11.712 0.144 7.204 1.00 90.25 609 GLY A N 1
ATOM 4643 C CA . GLY A 1 609 ? 12.104 1.537 7.025 1.00 90.25 609 GLY A CA 1
ATOM 4644 C C . GLY A 1 609 ? 13.592 1.648 6.681 1.00 90.25 609 GLY A C 1
ATOM 4645 O O . GLY A 1 609 ? 14.425 0.934 7.242 1.00 90.25 609 GLY A O 1
ATOM 4646 N N . LEU A 1 610 ? 13.935 2.552 5.761 1.00 85.62 610 LEU A N 1
ATOM 4647 C CA . LEU A 1 610 ? 15.315 2.879 5.404 1.00 85.62 610 LEU A CA 1
ATOM 4648 C C . LEU A 1 610 ? 15.605 4.334 5.766 1.00 85.62 610 LEU A C 1
ATOM 4650 O O . LEU A 1 610 ? 15.076 5.262 5.154 1.00 85.62 610 LEU A O 1
ATOM 4654 N N . ASN A 1 611 ? 16.494 4.525 6.734 1.00 80.56 611 ASN A N 1
ATOM 4655 C CA . ASN A 1 611 ? 16.945 5.847 7.132 1.00 80.56 611 ASN A CA 1
ATOM 4656 C C . ASN A 1 611 ? 17.916 6.446 6.095 1.00 80.56 611 ASN A C 1
ATOM 4658 O O . ASN A 1 611 ? 18.713 5.709 5.505 1.00 80.56 611 ASN A O 1
ATOM 4662 N N . PRO A 1 612 ? 17.960 7.785 5.927 1.00 75.38 612 PRO A N 1
ATOM 4663 C CA . PRO A 1 612 ? 18.913 8.462 5.037 1.00 75.38 612 PRO A CA 1
ATOM 4664 C C . PRO A 1 612 ? 20.391 8.156 5.325 1.00 75.38 612 PRO A C 1
ATOM 4666 O O . PRO A 1 612 ? 21.237 8.274 4.444 1.00 75.38 612 PRO A O 1
ATOM 4669 N N . ASN A 1 613 ? 20.714 7.748 6.555 1.00 75.06 613 ASN A N 1
ATOM 4670 C CA . ASN A 1 613 ? 22.057 7.325 6.964 1.00 75.06 613 ASN A CA 1
ATOM 4671 C C . ASN A 1 613 ? 22.366 5.842 6.652 1.00 75.06 613 ASN A C 1
ATOM 4673 O O . ASN A 1 613 ? 23.423 5.348 7.041 1.00 75.06 613 ASN A O 1
ATOM 4677 N N . GLY A 1 614 ? 21.458 5.128 5.979 1.00 82.12 614 GLY A N 1
ATOM 4678 C CA . GLY A 1 614 ? 21.610 3.724 5.595 1.00 82.12 614 GLY A CA 1
ATOM 4679 C C . GLY A 1 614 ? 21.254 2.706 6.683 1.00 82.12 614 GLY A C 1
ATOM 4680 O O . GLY A 1 614 ? 21.399 1.511 6.441 1.00 82.12 614 GLY A O 1
ATOM 4681 N N . ARG A 1 615 ? 20.801 3.140 7.869 1.00 88.94 615 ARG A N 1
ATOM 4682 C CA . ARG A 1 615 ? 20.288 2.234 8.910 1.00 88.94 615 ARG A CA 1
ATOM 4683 C C . ARG A 1 615 ? 18.909 1.702 8.529 1.00 88.94 615 ARG A C 1
ATOM 4685 O O . ARG A 1 615 ? 18.059 2.456 8.056 1.00 88.94 615 ARG A O 1
ATOM 4692 N N . LEU A 1 616 ? 18.675 0.429 8.816 1.00 93.12 616 LEU A N 1
ATOM 4693 C CA . LEU A 1 616 ? 17.360 -0.192 8.700 1.00 93.12 616 LEU A CA 1
ATOM 4694 C C . LEU A 1 616 ? 16.594 -0.145 10.022 1.00 93.12 616 LEU A C 1
ATOM 4696 O O . LEU A 1 616 ? 17.178 -0.322 11.092 1.00 93.12 616 LEU A O 1
ATOM 4700 N N . GLU A 1 617 ? 15.284 0.035 9.920 1.00 94.31 617 GLU A N 1
ATOM 4701 C CA . GLU A 1 617 ? 14.313 -0.188 10.991 1.00 94.31 617 GLU A CA 1
ATOM 4702 C C . GLU A 1 617 ? 13.304 -1.233 10.512 1.00 94.31 617 GLU A C 1
ATOM 4704 O O . GLU A 1 617 ? 12.852 -1.176 9.368 1.00 94.31 617 GLU A O 1
ATOM 4709 N N . VAL A 1 618 ? 12.988 -2.222 11.346 1.00 97.00 618 VAL A N 1
ATOM 4710 C CA . VAL A 1 618 ? 12.038 -3.286 11.012 1.00 97.00 618 VAL A CA 1
ATOM 4711 C C . VAL A 1 618 ? 10.821 -3.221 11.910 1.00 97.00 618 VAL A C 1
ATOM 4713 O O . VAL A 1 618 ? 10.950 -3.090 13.120 1.00 97.00 618 VAL A O 1
ATOM 4716 N N . PHE A 1 619 ? 9.651 -3.386 11.302 1.00 97.56 619 PHE A N 1
ATOM 4717 C CA . PHE A 1 619 ? 8.353 -3.417 11.953 1.00 97.56 619 PHE A CA 1
ATOM 4718 C C . PHE A 1 619 ? 7.676 -4.741 11.662 1.00 97.56 619 PHE A C 1
ATOM 4720 O O . PHE A 1 619 ? 7.539 -5.135 10.503 1.00 97.56 619 PHE A O 1
ATOM 4727 N N . VAL A 1 620 ? 7.222 -5.435 12.694 1.00 98.12 620 VAL A N 1
ATOM 4728 C CA . VAL A 1 620 ? 6.582 -6.739 12.526 1.00 98.12 620 VAL A CA 1
ATOM 4729 C C . VAL A 1 620 ? 5.524 -6.938 13.599 1.00 98.12 620 VAL A C 1
ATOM 4731 O O . VAL A 1 620 ? 5.679 -6.470 14.726 1.00 98.12 620 VAL A O 1
ATOM 4734 N N . ARG A 1 621 ? 4.413 -7.582 13.236 1.00 97.56 621 ARG A N 1
ATOM 4735 C CA . ARG A 1 621 ? 3.324 -7.843 14.176 1.00 97.56 621 ARG A CA 1
ATOM 4736 C C . ARG A 1 621 ? 3.512 -9.170 14.896 1.00 97.56 621 ARG A C 1
ATOM 4738 O O . ARG A 1 621 ? 4.012 -10.135 14.320 1.00 97.56 621 ARG A O 1
ATOM 4745 N N . ASP A 1 622 ? 3.060 -9.234 16.136 1.00 97.06 622 ASP A N 1
ATOM 4746 C CA . ASP A 1 622 ? 2.899 -10.489 16.859 1.00 97.06 622 ASP A CA 1
ATOM 4747 C C . ASP A 1 622 ? 1.518 -11.122 16.612 1.00 97.06 622 ASP A C 1
ATOM 4749 O O . ASP A 1 622 ? 0.653 -10.585 15.909 1.00 97.06 622 ASP A O 1
ATOM 4753 N N . THR A 1 623 ? 1.302 -12.306 17.185 1.00 92.50 623 THR A N 1
ATOM 4754 C CA . THR A 1 623 ? 0.029 -13.039 17.065 1.00 92.50 623 THR A CA 1
ATOM 4755 C C . THR A 1 623 ? -1.135 -12.368 17.798 1.00 92.50 623 THR A C 1
ATOM 4757 O O . THR A 1 623 ? -2.297 -12.648 17.492 1.00 92.50 623 THR A O 1
ATOM 4760 N N . SER A 1 624 ? -0.851 -11.453 18.729 1.00 92.56 624 SER A N 1
ATOM 4761 C CA . SER A 1 624 ? -1.853 -10.641 19.417 1.00 92.56 624 SER A CA 1
ATOM 4762 C C . SER A 1 624 ? -2.297 -9.425 18.598 1.00 92.56 624 SER A C 1
ATOM 4764 O O . SER A 1 624 ? -3.349 -8.862 18.902 1.00 92.56 624 SER A O 1
ATOM 4766 N N . GLY A 1 625 ? -1.574 -9.086 17.526 1.00 92.25 625 GLY A N 1
ATOM 4767 C CA . GLY A 1 625 ? -1.845 -7.937 16.662 1.00 92.25 625 GLY A CA 1
ATOM 4768 C C . GLY A 1 625 ? -1.091 -6.665 17.057 1.00 92.25 625 GLY A C 1
ATOM 4769 O O . GLY A 1 625 ? -1.335 -5.624 16.445 1.00 92.25 625 GLY A O 1
ATOM 4770 N N . ALA A 1 626 ? -0.186 -6.729 18.037 1.00 96.44 626 ALA A N 1
ATOM 4771 C CA . ALA A 1 626 ? 0.686 -5.610 18.377 1.00 96.44 626 ALA A CA 1
ATOM 4772 C C . ALA A 1 626 ? 1.877 -5.559 17.413 1.00 96.44 626 ALA A C 1
ATOM 4774 O O . ALA A 1 626 ? 2.398 -6.596 16.998 1.00 96.44 626 ALA A O 1
ATOM 4775 N N . VAL A 1 627 ? 2.305 -4.354 17.036 1.00 97.94 627 VAL A N 1
ATOM 4776 C CA . VAL A 1 627 ? 3.477 -4.138 16.179 1.00 97.94 627 VAL A CA 1
ATOM 4777 C C . VAL A 1 627 ? 4.686 -3.818 17.039 1.00 97.94 627 VAL A C 1
ATOM 4779 O O . VAL A 1 627 ? 4.626 -2.979 17.932 1.00 97.94 627 VAL A O 1
ATOM 4782 N N . HIS A 1 628 ? 5.805 -4.452 16.717 1.00 98.00 628 HIS A N 1
ATOM 4783 C CA . HIS A 1 628 ? 7.087 -4.266 17.381 1.00 98.00 628 HIS A CA 1
ATOM 4784 C C . HIS A 1 628 ? 8.094 -3.679 16.401 1.00 98.00 628 HIS A C 1
ATOM 4786 O O . HIS A 1 628 ? 8.063 -4.013 15.214 1.00 98.00 628 HIS A O 1
ATOM 4792 N N . THR A 1 629 ? 8.991 -2.828 16.901 1.00 97.00 629 THR A N 1
ATOM 4793 C CA . THR A 1 629 ? 10.097 -2.256 16.122 1.00 97.00 629 THR A CA 1
ATOM 4794 C C . THR A 1 629 ? 11.467 -2.614 16.692 1.00 97.00 629 THR A C 1
ATOM 4796 O O . THR A 1 629 ? 11.641 -2.726 17.911 1.00 97.00 629 THR A O 1
ATOM 4799 N N . ALA A 1 630 ? 12.445 -2.774 15.803 1.00 95.62 630 ALA A N 1
ATOM 4800 C CA . ALA A 1 630 ? 13.864 -2.791 16.128 1.00 95.62 630 ALA A CA 1
ATOM 4801 C C . ALA A 1 630 ? 14.663 -2.054 15.048 1.00 95.62 630 ALA A C 1
ATOM 4803 O O . ALA A 1 630 ? 14.398 -2.174 13.853 1.00 95.62 630 ALA A O 1
ATOM 4804 N N . GLU A 1 631 ? 15.700 -1.338 15.466 1.00 93.00 631 GLU A N 1
ATOM 4805 C CA . GLU A 1 631 ? 16.532 -0.528 14.583 1.00 93.00 631 GLU A CA 1
AT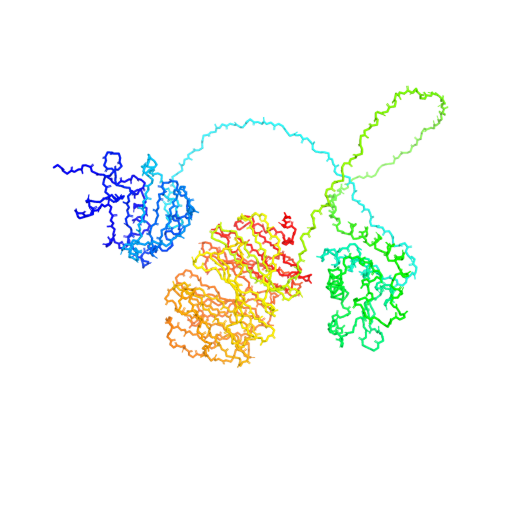OM 4806 C C . GLU A 1 631 ? 17.972 -1.037 14.580 1.00 93.00 631 GLU A C 1
ATOM 4808 O O . GLU A 1 631 ? 18.508 -1.453 15.608 1.00 93.00 631 GLU A O 1
ATOM 4813 N N . GLN A 1 632 ? 18.663 -0.955 13.448 1.00 92.69 632 GLN A N 1
ATOM 4814 C CA . GLN A 1 632 ? 20.112 -1.146 13.434 1.00 92.69 632 GLN A CA 1
ATOM 4815 C C . GLN A 1 632 ? 20.786 -0.024 14.219 1.00 92.69 632 GLN A C 1
ATOM 4817 O O . GLN A 1 632 ? 20.418 1.121 14.048 1.00 92.69 632 GLN A O 1
ATOM 4822 N N . GLN A 1 633 ? 21.809 -0.274 15.027 1.00 89.56 633 GLN A N 1
ATOM 4823 C CA . GLN A 1 633 ? 22.513 0.794 15.761 1.00 89.56 633 GLN A CA 1
ATOM 4824 C C . GLN A 1 633 ? 23.399 1.644 14.834 1.00 89.56 633 GLN A C 1
ATOM 4826 O O . GLN A 1 633 ? 23.548 2.848 15.015 1.00 89.56 633 GLN A O 1
ATOM 4831 N N . VAL A 1 634 ? 23.961 1.007 13.809 1.00 87.00 634 VAL A N 1
ATOM 4832 C CA . VAL A 1 634 ? 24.697 1.611 12.691 1.00 87.00 634 VAL A CA 1
ATOM 4833 C C . VAL A 1 634 ? 24.365 0.817 11.429 1.00 87.00 634 VAL A C 1
ATOM 4835 O O . VAL A 1 634 ? 23.966 -0.341 11.537 1.00 87.00 634 VAL A O 1
ATOM 4838 N N . ALA A 1 635 ? 24.525 1.403 10.241 1.00 87.06 635 ALA A N 1
ATOM 4839 C CA . ALA A 1 635 ? 24.294 0.680 8.988 1.00 87.06 635 ALA A CA 1
ATOM 4840 C C . ALA A 1 635 ? 25.131 -0.614 8.950 1.00 87.06 635 ALA A C 1
ATOM 4842 O O . ALA A 1 635 ? 26.323 -0.583 9.264 1.00 87.06 635 ALA A O 1
ATOM 4843 N N . HIS A 1 636 ? 24.500 -1.739 8.599 1.00 84.44 636 HIS A N 1
ATOM 4844 C CA . HIS A 1 636 ? 25.105 -3.087 8.621 1.00 84.44 636 HIS A CA 1
ATOM 4845 C C . HIS A 1 636 ? 25.588 -3.568 10.008 1.00 84.44 636 HIS A C 1
ATOM 4847 O O . HIS A 1 636 ? 26.380 -4.504 10.113 1.00 84.44 636 HIS A O 1
ATOM 4853 N N . GLY A 1 637 ? 25.146 -2.914 11.086 1.00 87.38 637 GLY A N 1
ATOM 4854 C CA . GLY A 1 637 ? 25.502 -3.245 12.462 1.00 87.38 637 GLY A CA 1
ATOM 4855 C C . GLY A 1 637 ? 24.485 -4.140 13.171 1.00 87.38 637 GLY A C 1
ATOM 4856 O O . GLY A 1 637 ? 23.534 -4.651 12.581 1.00 87.38 637 GLY A O 1
ATOM 4857 N N . GLY A 1 638 ? 24.691 -4.305 14.481 1.00 90.88 638 GLY A N 1
ATOM 4858 C CA . GLY A 1 638 ? 23.738 -4.984 15.360 1.00 90.88 638 GLY A CA 1
ATOM 4859 C C . GLY A 1 638 ? 22.446 -4.188 15.558 1.00 90.88 638 GLY A C 1
ATOM 4860 O O . GLY A 1 638 ? 22.398 -2.988 15.288 1.00 90.88 638 GLY A O 1
ATOM 4861 N N . TRP A 1 639 ? 21.415 -4.860 16.063 1.00 94.69 639 TRP A N 1
ATOM 4862 C CA . TRP A 1 639 ? 20.078 -4.302 16.271 1.00 94.69 639 TRP A CA 1
ATOM 4863 C C . TRP A 1 639 ? 19.870 -3.829 17.715 1.00 94.69 639 TRP A C 1
ATOM 4865 O O . TRP A 1 639 ? 20.591 -4.233 18.635 1.00 94.69 639 TRP A O 1
ATOM 4875 N N . THR A 1 640 ? 18.909 -2.937 17.927 1.00 94.81 640 THR A N 1
ATOM 4876 C CA . THR A 1 640 ? 18.378 -2.616 19.255 1.00 94.81 640 THR A CA 1
ATOM 4877 C C . THR A 1 640 ? 17.544 -3.778 19.798 1.00 94.81 640 THR A C 1
ATOM 4879 O O . THR A 1 640 ? 17.220 -4.726 19.084 1.00 94.81 640 THR A O 1
ATOM 4882 N N . ALA A 1 641 ? 17.180 -3.707 21.081 1.00 95.19 641 ALA A N 1
ATOM 4883 C CA . ALA A 1 641 ? 16.125 -4.567 21.608 1.00 95.19 641 ALA A CA 1
ATOM 4884 C C . ALA A 1 641 ? 14.773 -4.216 20.962 1.00 95.19 641 ALA A C 1
ATOM 4886 O O . ALA A 1 641 ? 14.552 -3.067 20.565 1.00 95.19 641 ALA A O 1
ATOM 4887 N N . TRP A 1 642 ? 13.880 -5.204 20.903 1.00 97.31 642 TRP A N 1
ATOM 4888 C CA . TRP A 1 642 ? 12.508 -5.022 20.441 1.00 97.31 642 TRP A CA 1
ATOM 4889 C C . TRP A 1 642 ? 11.751 -4.037 21.331 1.00 97.31 642 TRP A C 1
ATOM 4891 O O . TRP A 1 642 ? 11.803 -4.127 22.560 1.00 97.31 642 TRP A O 1
ATOM 4901 N N . THR A 1 643 ? 11.046 -3.110 20.691 1.00 95.56 643 THR A N 1
ATOM 4902 C CA . THR A 1 643 ? 10.152 -2.150 21.339 1.00 95.56 643 THR A CA 1
ATOM 4903 C C . THR A 1 643 ? 8.724 -2.411 20.883 1.00 95.56 643 THR A C 1
ATOM 4905 O O . THR A 1 643 ? 8.447 -2.377 19.686 1.00 95.56 643 THR A O 1
ATOM 4908 N N . ASP A 1 644 ? 7.828 -2.644 21.839 1.00 96.00 644 ASP A N 1
ATOM 4909 C CA . ASP A 1 644 ? 6.394 -2.804 21.597 1.00 96.00 644 ASP A CA 1
ATOM 4910 C C . ASP A 1 644 ? 5.753 -1.435 21.318 1.00 96.00 644 ASP A C 1
ATOM 4912 O O . ASP A 1 644 ? 5.823 -0.521 22.146 1.00 96.00 644 ASP A O 1
ATOM 4916 N N . LEU A 1 645 ? 5.155 -1.284 20.135 1.00 96.00 645 LEU A N 1
ATOM 4917 C CA . LEU A 1 645 ? 4.413 -0.089 19.722 1.00 96.00 645 LEU A CA 1
ATOM 4918 C C . LEU A 1 645 ? 2.900 -0.239 19.957 1.00 96.00 645 LEU A C 1
ATOM 4920 O O . LEU A 1 645 ? 2.132 0.686 19.682 1.00 96.00 645 LEU A O 1
ATOM 4924 N N . GLY A 1 646 ? 2.463 -1.391 20.467 1.00 94.44 646 GLY A N 1
ATOM 4925 C CA . GLY A 1 646 ? 1.073 -1.760 20.665 1.00 94.44 646 GLY A CA 1
ATOM 4926 C C . GLY A 1 646 ? 0.311 -1.915 19.350 1.00 94.44 646 GLY A C 1
ATOM 4927 O O . GLY A 1 646 ? 0.884 -2.141 18.280 1.00 94.44 646 GLY A O 1
ATOM 4928 N N . GLY A 1 647 ? -1.008 -1.760 19.441 1.00 89.88 647 GLY A N 1
ATOM 4929 C CA . GLY A 1 647 ? -1.947 -1.909 18.330 1.00 89.88 647 GLY A CA 1
ATOM 4930 C C . GLY A 1 647 ? -2.853 -3.131 18.492 1.00 89.88 647 GLY A C 1
ATOM 4931 O O . GLY A 1 647 ? -2.503 -4.100 19.159 1.00 89.88 647 GLY A O 1
ATOM 4932 N N . GLU A 1 648 ? -4.036 -3.071 17.881 1.00 88.56 648 GLU A N 1
ATOM 4933 C CA . GLU A 1 648 ? -4.969 -4.199 17.753 1.00 88.56 648 GLU A CA 1
ATOM 4934 C C . GLU A 1 648 ? -5.175 -4.517 16.266 1.00 88.56 648 GLU A C 1
ATOM 4936 O O . GLU A 1 648 ? -6.262 -4.358 15.703 1.00 88.56 648 GLU A O 1
ATOM 4941 N N . LEU A 1 649 ? -4.083 -4.896 15.602 1.00 90.38 649 LEU A N 1
ATOM 4942 C CA . LEU A 1 649 ? -4.012 -4.978 14.148 1.00 90.38 649 LEU A CA 1
ATOM 4943 C C . LEU A 1 649 ? -4.278 -6.396 13.635 1.00 90.38 649 LEU A C 1
ATOM 4945 O O . LEU A 1 649 ? -3.877 -7.398 14.231 1.00 90.38 649 LEU A O 1
ATOM 4949 N N . GLU A 1 650 ? -4.961 -6.470 12.499 1.00 89.19 650 GLU A N 1
ATOM 4950 C CA . GLU A 1 650 ? -5.152 -7.694 11.719 1.00 89.19 650 GLU A CA 1
ATOM 4951 C C . GLU A 1 650 ? -4.202 -7.732 10.515 1.00 89.19 650 GLU A C 1
ATOM 4953 O O . GLU A 1 650 ? -3.631 -8.780 10.200 1.00 89.19 650 GLU A O 1
ATOM 4958 N N . GLY A 1 651 ? -4.009 -6.581 9.865 1.00 85.25 651 GLY A N 1
ATOM 4959 C CA . GLY A 1 651 ? -3.123 -6.431 8.717 1.00 85.25 651 GLY A CA 1
ATOM 4960 C C . GLY A 1 651 ? -1.649 -6.315 9.101 1.00 85.25 651 GLY A C 1
ATOM 4961 O O . GLY A 1 651 ? -1.299 -5.821 10.172 1.00 85.25 651 GLY A O 1
ATOM 4962 N N . ASP A 1 652 ? -0.778 -6.735 8.186 1.00 93.12 652 ASP A N 1
ATOM 4963 C CA . ASP A 1 652 ? 0.662 -6.501 8.301 1.00 93.12 652 ASP A CA 1
ATOM 4964 C C . ASP A 1 652 ? 0.965 -4.991 8.214 1.00 93.12 652 ASP A C 1
ATOM 4966 O O . ASP A 1 652 ? 0.286 -4.283 7.455 1.00 93.12 652 ASP A O 1
ATOM 4970 N N . PRO A 1 653 ? 1.955 -4.474 8.968 1.00 94.94 653 PRO A N 1
ATOM 4971 C CA . PRO A 1 653 ? 2.311 -3.065 8.898 1.00 94.94 653 PRO A CA 1
ATOM 4972 C C . PRO A 1 653 ? 2.878 -2.701 7.521 1.00 94.94 653 PRO A C 1
ATOM 4974 O O . PRO A 1 653 ? 3.487 -3.518 6.835 1.00 94.94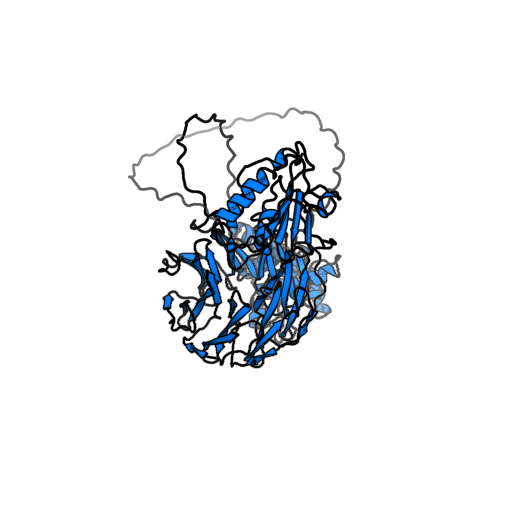 653 PRO A O 1
ATOM 4977 N N . VAL A 1 654 ? 2.715 -1.439 7.137 1.00 93.25 654 VAL A N 1
ATOM 4978 C CA . VAL A 1 654 ? 3.385 -0.789 6.008 1.00 93.25 654 VAL A CA 1
ATOM 4979 C C . VAL A 1 654 ? 4.151 0.402 6.560 1.00 93.25 654 VAL A C 1
ATOM 4981 O O . VAL A 1 654 ? 3.563 1.247 7.231 1.00 93.25 654 VAL A O 1
ATOM 4984 N N . ALA A 1 655 ? 5.450 0.474 6.273 1.00 92.25 655 ALA A N 1
ATOM 4985 C CA . ALA A 1 655 ? 6.318 1.551 6.729 1.00 92.25 655 ALA A CA 1
ATOM 4986 C C . ALA A 1 655 ? 6.646 2.518 5.593 1.00 92.25 655 ALA A C 1
ATOM 4988 O O . ALA A 1 655 ? 7.008 2.104 4.493 1.00 92.25 655 ALA A O 1
ATOM 4989 N N . ILE A 1 656 ? 6.549 3.813 5.884 1.00 88.94 656 ILE A N 1
ATOM 4990 C CA . ILE A 1 656 ? 6.956 4.900 5.001 1.00 88.94 656 ILE A CA 1
ATOM 4991 C C . ILE A 1 656 ? 8.048 5.702 5.695 1.00 88.94 656 ILE A C 1
ATOM 4993 O O . ILE A 1 656 ? 7.790 6.392 6.682 1.00 88.94 656 ILE A O 1
ATOM 4997 N N . SER A 1 657 ? 9.261 5.630 5.153 1.00 84.69 657 SER A N 1
ATOM 4998 C CA . SER A 1 657 ? 10.372 6.479 5.578 1.00 84.69 657 SER A CA 1
ATOM 4999 C C . SER A 1 657 ? 10.226 7.872 4.974 1.00 84.69 657 SER A C 1
ATOM 5001 O O . SER A 1 657 ? 10.095 8.038 3.757 1.00 84.69 657 SER A O 1
ATOM 5003 N N . ARG A 1 658 ? 10.243 8.884 5.836 1.00 80.31 658 ARG A N 1
ATOM 5004 C CA . ARG A 1 658 ? 10.248 10.292 5.448 1.00 80.31 658 ARG A CA 1
ATOM 5005 C C . ARG A 1 658 ? 11.674 10.739 5.095 1.00 80.31 658 ARG A C 1
ATOM 5007 O O . ARG A 1 658 ? 12.640 10.143 5.571 1.00 80.31 658 ARG A O 1
ATOM 5014 N N . PRO A 1 659 ? 11.839 11.809 4.295 1.00 74.44 659 PRO A N 1
ATOM 5015 C CA . PRO A 1 659 ? 13.163 12.312 3.911 1.00 74.44 659 PRO A CA 1
ATOM 5016 C C . PRO A 1 659 ? 14.066 12.734 5.080 1.00 74.44 659 PRO A C 1
ATOM 5018 O O . PRO A 1 659 ? 15.284 12.750 4.929 1.00 74.44 659 PRO A O 1
ATOM 5021 N N . ASP A 1 660 ? 13.483 13.092 6.223 1.00 73.81 660 ASP A N 1
ATOM 5022 C CA . ASP A 1 660 ? 14.212 13.424 7.452 1.00 73.81 660 ASP A CA 1
ATOM 5023 C C . ASP A 1 660 ? 14.720 12.184 8.210 1.00 73.81 660 ASP A C 1
ATOM 5025 O O . ASP A 1 660 ? 15.622 12.316 9.031 1.00 73.81 660 ASP A O 1
ATOM 5029 N N . GLY A 1 661 ? 14.204 10.991 7.902 1.00 75.56 661 GLY A N 1
ATOM 5030 C CA . GLY A 1 661 ? 14.496 9.733 8.592 1.00 75.56 661 GLY A CA 1
ATOM 5031 C C . GLY A 1 661 ? 13.393 9.256 9.537 1.00 75.56 661 GLY A C 1
ATOM 5032 O O . GLY A 1 661 ? 13.447 8.125 9.993 1.00 75.56 661 GLY A O 1
ATOM 5033 N N . ALA A 1 662 ? 12.357 10.051 9.804 1.00 84.38 662 ALA A N 1
ATOM 5034 C CA . ALA A 1 662 ? 11.238 9.581 10.615 1.00 84.38 662 ALA A CA 1
ATOM 5035 C C . ALA A 1 662 ? 10.378 8.571 9.836 1.00 84.38 662 ALA A C 1
ATOM 5037 O O . ALA A 1 662 ? 10.144 8.727 8.635 1.00 84.38 662 ALA A O 1
ATOM 5038 N N . CYS A 1 663 ? 9.835 7.565 10.514 1.00 89.06 663 CYS A N 1
ATOM 5039 C CA . CYS A 1 663 ? 8.923 6.596 9.911 1.00 89.06 663 CYS A CA 1
ATOM 5040 C C . CYS A 1 663 ? 7.454 6.890 10.256 1.00 89.06 663 CYS A C 1
ATOM 5042 O O . CYS A 1 663 ? 7.108 7.350 11.346 1.00 89.06 663 CYS A O 1
ATOM 5044 N N . THR A 1 664 ? 6.564 6.608 9.304 1.00 90.81 664 THR A N 1
ATOM 5045 C CA . THR A 1 664 ? 5.111 6.521 9.514 1.00 90.81 664 THR A CA 1
ATOM 5046 C C . THR A 1 664 ? 4.646 5.113 9.167 1.00 90.81 664 THR A C 1
ATOM 5048 O O . THR A 1 664 ? 5.002 4.584 8.116 1.00 90.81 664 THR A O 1
ATOM 5051 N N . LEU A 1 665 ? 3.858 4.512 10.051 1.00 93.81 665 LEU A N 1
ATOM 5052 C CA . LEU A 1 665 ? 3.272 3.191 9.901 1.00 93.81 665 LEU A CA 1
ATOM 5053 C C . LEU A 1 665 ? 1.792 3.290 9.567 1.00 93.81 665 LEU A C 1
ATOM 5055 O O . LEU A 1 665 ? 1.079 4.158 10.075 1.00 93.81 665 LEU A O 1
ATOM 5059 N N . PHE A 1 666 ? 1.342 2.340 8.760 1.00 93.75 666 PHE A N 1
ATOM 5060 C CA . PHE A 1 666 ? -0.063 2.096 8.474 1.00 93.75 666 PHE A CA 1
ATOM 5061 C C . PHE A 1 666 ? -0.355 0.609 8.589 1.00 93.75 666 PHE A C 1
ATOM 5063 O O . PHE A 1 666 ? 0.447 -0.216 8.159 1.00 93.75 666 PHE A O 1
ATOM 5070 N N . ALA A 1 667 ? -1.504 0.259 9.143 1.00 92.25 667 ALA A N 1
ATOM 5071 C CA . ALA A 1 667 ? -1.962 -1.122 9.228 1.00 92.25 667 ALA A CA 1
ATOM 5072 C C . ALA A 1 667 ? -3.487 -1.155 9.314 1.00 92.25 667 ALA A C 1
ATOM 5074 O O . ALA A 1 667 ? -4.114 -0.143 9.615 1.00 92.25 667 ALA A O 1
ATOM 5075 N N . ILE A 1 668 ? -4.085 -2.313 9.056 1.00 87.69 668 ILE A N 1
ATOM 5076 C CA . ILE A 1 668 ? -5.530 -2.503 9.214 1.00 87.69 668 ILE A CA 1
ATOM 5077 C C . ILE A 1 668 ? -5.809 -3.065 10.608 1.00 87.69 668 ILE A C 1
ATOM 5079 O O . ILE A 1 668 ? -5.234 -4.089 10.985 1.00 87.69 668 ILE A O 1
ATOM 5083 N N . GLY A 1 669 ? -6.666 -2.385 11.366 1.00 85.31 669 GLY A N 1
ATOM 5084 C CA . GLY A 1 669 ? -7.198 -2.828 12.651 1.00 85.31 669 GLY A CA 1
ATOM 5085 C C . GLY A 1 669 ? -8.164 -4.002 12.503 1.00 85.31 669 GLY A C 1
ATOM 5086 O O . GLY A 1 669 ? -8.695 -4.256 11.426 1.00 85.31 669 GLY A O 1
ATOM 5087 N N . ARG A 1 670 ? -8.429 -4.724 13.595 1.00 81.19 670 ARG A N 1
ATOM 5088 C CA . ARG A 1 670 ? -9.411 -5.836 13.626 1.00 81.19 670 ARG A CA 1
ATOM 5089 C C . ARG A 1 670 ? -10.862 -5.412 13.369 1.00 81.19 670 ARG A C 1
ATOM 5091 O O . ARG A 1 670 ? -11.742 -6.243 13.164 1.00 81.19 670 ARG A O 1
ATOM 5098 N N . ASP A 1 671 ? -11.132 -4.120 13.452 1.00 71.75 671 ASP A N 1
ATOM 5099 C CA . ASP A 1 671 ? -12.387 -3.478 13.065 1.00 71.75 671 ASP A CA 1
ATOM 5100 C C . ASP A 1 671 ? -12.477 -3.190 11.557 1.00 71.75 671 ASP A C 1
ATOM 5102 O O . ASP A 1 671 ? -13.563 -2.879 11.059 1.00 71.75 671 ASP A O 1
ATOM 5106 N N . GLY A 1 672 ? -11.370 -3.367 10.830 1.00 72.88 672 GLY A N 1
ATOM 5107 C CA . GLY A 1 672 ? -11.219 -3.017 9.425 1.00 72.88 672 GLY A CA 1
ATOM 5108 C C . GLY A 1 672 ? -10.848 -1.550 9.205 1.00 72.88 672 GLY A C 1
ATOM 5109 O O . GLY A 1 672 ? -10.842 -1.102 8.062 1.00 72.88 672 GLY A O 1
ATOM 5110 N N . ASP A 1 673 ? -10.538 -0.784 10.250 1.00 81.00 673 ASP A N 1
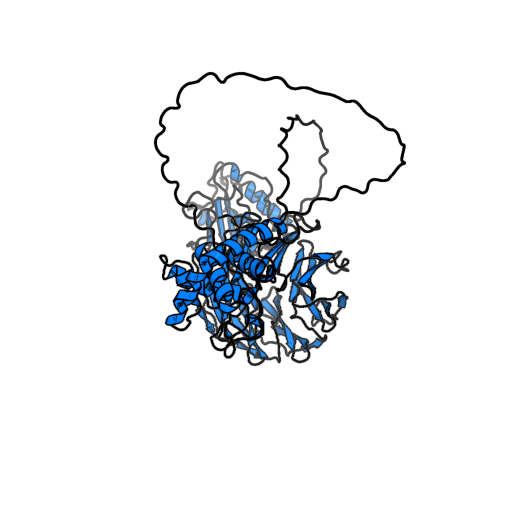ATOM 5111 C CA . ASP A 1 673 ? -10.131 0.607 10.081 1.00 81.00 673 ASP A CA 1
ATOM 5112 C C . ASP A 1 673 ? -8.626 0.708 9.844 1.00 81.00 673 ASP A C 1
ATOM 5114 O O . ASP A 1 673 ? -7.815 -0.028 10.413 1.00 81.00 673 ASP A O 1
ATOM 5118 N N . MET A 1 674 ? -8.224 1.629 8.968 1.00 86.62 674 MET A N 1
ATOM 5119 C CA . MET A 1 674 ? -6.805 1.895 8.770 1.00 86.62 674 MET A CA 1
ATOM 5120 C C . MET A 1 674 ? -6.278 2.686 9.966 1.00 86.62 674 MET A C 1
ATOM 5122 O O . MET A 1 674 ? -6.708 3.809 10.217 1.00 86.62 674 MET A O 1
ATOM 5126 N N . ARG A 1 675 ? -5.317 2.108 10.679 1.00 89.31 675 ARG A N 1
ATOM 5127 C CA . ARG A 1 675 ? -4.598 2.733 11.786 1.00 89.31 675 ARG A CA 1
ATOM 5128 C C . ARG A 1 675 ? -3.308 3.363 11.279 1.00 89.31 675 ARG A C 1
ATOM 5130 O O . ARG A 1 675 ? -2.678 2.838 10.359 1.00 89.31 675 ARG A O 1
ATOM 5137 N N . THR A 1 676 ? -2.885 4.452 11.909 1.00 92.06 676 THR A N 1
ATOM 5138 C CA . THR A 1 676 ? -1.589 5.083 11.656 1.00 92.06 676 THR A CA 1
ATOM 5139 C C . THR A 1 676 ? -0.840 5.384 12.947 1.00 92.06 676 THR A C 1
ATOM 5141 O O . THR A 1 676 ? -1.439 5.737 13.962 1.00 92.06 676 THR A O 1
ATOM 5144 N N . ALA A 1 677 ? 0.479 5.229 12.910 1.00 92.50 677 ALA A N 1
ATOM 5145 C CA . ALA A 1 677 ? 1.401 5.614 13.973 1.00 92.50 677 ALA A CA 1
ATOM 5146 C C . ALA A 1 677 ? 2.628 6.275 13.343 1.00 92.50 677 ALA A C 1
ATOM 5148 O O . ALA A 1 677 ? 3.000 5.942 12.221 1.00 92.50 677 ALA A O 1
ATOM 5149 N N . HIS A 1 678 ? 3.267 7.226 14.020 1.00 90.56 678 HIS A N 1
ATOM 5150 C CA . HIS A 1 678 ? 4.417 7.923 13.440 1.00 90.56 678 HIS A CA 1
ATOM 5151 C C . HIS A 1 678 ? 5.426 8.383 14.482 1.00 90.56 678 HIS A C 1
ATOM 5153 O O . HIS A 1 678 ? 5.083 8.693 15.627 1.00 90.56 678 HIS A O 1
ATOM 5159 N N . GLN A 1 679 ? 6.670 8.497 14.038 1.00 88.75 679 GLN A N 1
ATOM 5160 C CA . GLN A 1 679 ? 7.704 9.260 14.716 1.00 88.75 679 GLN A CA 1
ATOM 5161 C C . GLN A 1 679 ? 7.533 10.751 14.379 1.00 88.75 679 GLN A C 1
ATOM 5163 O O . GLN A 1 679 ? 7.468 11.110 13.198 1.00 88.75 679 GLN A O 1
ATOM 5168 N N . PRO A 1 680 ? 7.436 11.641 15.383 1.00 86.06 680 PRO A N 1
ATOM 5169 C CA . PRO A 1 680 ? 7.438 13.084 15.144 1.00 86.06 680 PRO A CA 1
ATOM 5170 C C . PRO A 1 680 ? 8.727 13.549 14.461 1.00 86.06 680 PRO A C 1
ATOM 5172 O O . PRO A 1 680 ? 8.674 14.296 13.488 1.00 86.06 680 PRO A O 1
ATOM 5175 N N . GLU A 1 681 ? 9.852 13.049 14.968 1.00 84.44 681 GLU A N 1
ATOM 5176 C CA . GLU A 1 681 ? 11.217 13.305 14.509 1.00 84.44 681 GLU A CA 1
ATOM 5177 C C . GLU A 1 681 ? 11.988 11.973 14.440 1.00 84.44 681 GLU A C 1
ATOM 5179 O O . GLU A 1 681 ? 11.619 11.030 15.154 1.00 84.44 681 GLU A O 1
ATOM 5184 N N . PRO A 1 682 ? 13.068 11.878 13.648 1.00 81.56 682 PRO A N 1
ATOM 5185 C CA . PRO A 1 682 ? 13.908 10.681 13.603 1.00 81.56 682 PRO A CA 1
ATOM 5186 C C . PRO A 1 682 ? 14.398 10.272 14.999 1.00 81.56 682 PRO A C 1
ATOM 5188 O O . PRO A 1 682 ? 14.729 11.132 15.819 1.00 81.56 682 PRO A O 1
ATOM 5191 N N . ASP A 1 683 ? 14.423 8.964 15.268 1.00 77.88 683 ASP A N 1
ATOM 5192 C CA . ASP A 1 683 ? 14.872 8.356 16.533 1.00 77.88 683 ASP A CA 1
ATOM 5193 C C . ASP A 1 683 ? 14.111 8.841 17.800 1.00 77.88 683 ASP A C 1
ATOM 5195 O O . ASP A 1 683 ? 14.552 8.631 18.935 1.00 77.88 683 ASP A O 1
ATOM 5199 N N . SER A 1 684 ? 12.964 9.515 17.643 1.00 84.94 684 SER A N 1
ATOM 5200 C CA . SER A 1 684 ? 12.130 9.970 18.765 1.00 84.94 684 SER A CA 1
ATOM 5201 C C . SER A 1 684 ? 11.073 8.927 19.165 1.00 84.94 684 SER A C 1
ATOM 5203 O O . SER A 1 684 ? 10.725 8.058 18.363 1.00 84.94 684 SER A O 1
ATOM 5205 N N . PRO A 1 685 ? 10.521 8.989 20.397 1.00 88.88 685 PRO A N 1
ATOM 5206 C CA . PRO A 1 685 ? 9.456 8.081 20.804 1.00 88.88 685 PRO A CA 1
ATOM 5207 C C . PRO A 1 685 ? 8.244 8.144 19.868 1.00 88.88 685 PRO A C 1
ATOM 5209 O O . PRO A 1 685 ? 7.768 9.227 19.513 1.00 88.88 685 PRO A O 1
ATOM 5212 N N . TRP A 1 686 ? 7.713 6.971 19.537 1.00 92.25 686 TRP A N 1
ATOM 5213 C CA . TRP A 1 686 ? 6.549 6.814 18.675 1.00 92.25 686 TRP A CA 1
ATOM 5214 C C . TRP A 1 686 ? 5.295 7.462 19.266 1.00 92.25 686 TRP A C 1
ATOM 5216 O O . TRP A 1 686 ? 5.012 7.362 20.465 1.00 92.25 686 TRP A O 1
ATOM 5226 N N . LYS A 1 687 ? 4.503 8.106 18.405 1.00 92.12 687 LYS A N 1
ATOM 5227 C CA . LYS A 1 687 ? 3.111 8.423 18.726 1.00 92.12 687 LYS A CA 1
ATOM 5228 C C . LYS A 1 687 ? 2.279 7.139 18.680 1.00 92.12 687 LYS A C 1
ATOM 5230 O O . LYS A 1 687 ? 2.515 6.316 17.796 1.00 92.12 687 LYS A O 1
ATOM 5235 N N . PRO A 1 688 ? 1.329 6.967 19.618 1.00 89.69 688 PRO A N 1
ATOM 5236 C CA . PRO A 1 688 ? 0.488 5.778 19.650 1.00 89.69 688 PRO A CA 1
ATOM 5237 C C . PRO A 1 688 ? -0.352 5.674 18.377 1.00 89.69 688 PRO A C 1
ATOM 5239 O O . PRO A 1 688 ? -0.601 6.678 17.705 1.00 89.69 688 PRO A O 1
ATOM 5242 N N . TRP A 1 689 ? -0.812 4.458 18.090 1.00 92.00 689 TRP A N 1
ATOM 5243 C CA . TRP A 1 689 ? -1.757 4.201 17.012 1.00 92.00 689 TRP A CA 1
ATOM 5244 C C . TRP A 1 689 ? -3.016 5.055 17.167 1.00 92.00 689 TRP A C 1
ATOM 5246 O O . TRP A 1 689 ? -3.603 5.130 18.247 1.00 92.00 689 TRP A O 1
ATOM 5256 N N . ALA A 1 690 ? -3.432 5.666 16.066 1.00 89.06 690 ALA A N 1
ATOM 5257 C CA . ALA A 1 690 ? -4.689 6.384 15.932 1.00 89.06 690 ALA A CA 1
ATOM 5258 C C . ALA A 1 690 ? -5.443 5.867 14.706 1.00 89.06 690 ALA A C 1
ATOM 5260 O O . ALA A 1 690 ? -4.828 5.350 13.768 1.00 89.06 690 ALA A O 1
ATOM 5261 N N . ASP A 1 691 ? -6.766 6.003 14.703 1.00 84.00 691 ASP A N 1
ATOM 5262 C CA . ASP A 1 691 ? -7.542 5.796 13.486 1.00 84.00 691 ASP A CA 1
ATOM 5263 C C . ASP A 1 691 ? -7.172 6.863 12.458 1.00 84.00 691 ASP A C 1
ATOM 5265 O O . ASP A 1 691 ? -7.148 8.058 12.754 1.00 84.00 691 ASP A O 1
ATOM 5269 N N . LEU A 1 692 ? -6.901 6.443 11.220 1.00 80.56 692 LEU A N 1
ATOM 5270 C CA . LEU A 1 692 ? -6.701 7.377 10.112 1.00 80.56 692 LEU A CA 1
ATOM 5271 C C . LEU A 1 692 ? -7.950 8.253 9.936 1.00 80.56 692 LEU A C 1
ATOM 5273 O O . LEU A 1 692 ? -7.847 9.429 9.593 1.00 80.56 692 LEU A O 1
ATOM 5277 N N . VAL A 1 693 ? -9.120 7.685 10.241 1.00 64.88 693 VAL A N 1
ATOM 5278 C CA . VAL A 1 693 ? -10.430 8.342 10.211 1.00 64.88 693 VAL A CA 1
ATOM 5279 C C . VAL A 1 693 ? -10.510 9.550 11.134 1.00 64.88 693 VAL A C 1
ATOM 5281 O O . VAL A 1 693 ? -11.028 10.586 10.728 1.00 64.88 693 VAL A O 1
ATOM 5284 N N . ASP A 1 694 ? -9.926 9.466 12.327 1.00 58.03 694 ASP A N 1
ATOM 5285 C CA . ASP A 1 694 ? -9.932 10.565 13.300 1.00 58.03 694 ASP A CA 1
ATOM 5286 C C . ASP A 1 694 ? -9.107 11.773 12.830 1.00 58.03 694 ASP A C 1
ATOM 5288 O O . ASP A 1 694 ? -9.211 12.871 13.382 1.00 58.03 694 ASP A O 1
ATOM 5292 N N . THR A 1 695 ? -8.283 11.585 11.795 1.00 54.25 695 THR A N 1
ATOM 5293 C CA . THR A 1 695 ? -7.518 12.652 11.136 1.00 54.25 695 THR A CA 1
ATOM 5294 C C . THR A 1 695 ? -8.197 13.196 9.875 1.00 54.25 695 THR A C 1
ATOM 5296 O O . THR A 1 695 ? -7.688 14.141 9.264 1.00 54.25 695 THR A O 1
ATOM 5299 N N . LEU A 1 696 ? -9.345 12.630 9.480 1.00 51.97 696 LEU A N 1
ATOM 5300 C CA . LEU A 1 696 ? -10.142 13.133 8.366 1.00 51.97 696 LEU A CA 1
ATOM 5301 C C . LEU A 1 696 ? -10.898 14.388 8.815 1.00 51.97 696 LEU A C 1
ATOM 5303 O O . LEU A 1 696 ? -11.588 14.392 9.834 1.00 51.97 696 LEU A O 1
ATOM 5307 N N . LYS A 1 697 ? -10.824 15.457 8.022 1.00 43.94 697 LYS A N 1
ATOM 5308 C CA . LYS A 1 697 ? -11.770 16.577 8.124 1.00 43.94 697 LYS A CA 1
ATOM 5309 C C . LYS A 1 697 ? -12.690 16.562 6.906 1.00 43.94 697 LYS A C 1
ATOM 5311 O O . LYS A 1 697 ? -12.250 16.215 5.812 1.00 43.94 697 LYS A O 1
ATOM 5316 N N . ALA A 1 698 ? -13.964 16.882 7.146 1.00 34.28 698 ALA A N 1
ATOM 5317 C CA . ALA A 1 698 ? -15.035 16.888 6.146 1.00 34.28 698 ALA A CA 1
ATOM 5318 C C . ALA A 1 698 ? -14.764 17.820 4.958 1.00 34.28 698 ALA A C 1
ATOM 5320 O O . ALA A 1 698 ? -14.187 18.913 5.179 1.00 34.28 698 ALA A O 1
#

Organism: NCBI:txid95161

pLDDT: mean 79.76, std 20.8, range [23.81, 98.56]